Protein AF-A0AAD3E3Q7-F1 (afdb_monomer)

Secondary structure (DSSP, 8-state):
-EE---SPPHHHHHHHHHHHHHHHTTPPTT--SSTTTSSTTBHHHHHHHHHHHHHHHHHHHSTTTTT-EEEEE-TTSSS-HHHHHHHHHHS--SS--TT--EEEE-S-SHHHHHHHH---SSEEEE-GGGGTT--STT--EEEHHHHHHHHHHTTTTTTSGGGSS-HHHHHHHHHHHHHHHHHHHHB-SSSBPPBT----BTTB--HHHHHHHHHT--STT-TTTTTT-SEEE-TTT--EEEEHHHHHHHHHHTTTT---------SS---TTTTT-SSTTPPPPPPP-HHHHHHHHHHHHHHHHHSS-S-TT----SPPPBHHHHHHHHHHHHHTT--EE-GGGG-PPPGGGGS---HHHHHHHH--GGGGGGB-GGGGGGG----------------------------------------------------------S-TTHHHHHHHPPPHHHHHHHHHHHHHHHHHHHHHHHHHHHHHHHHHHHTT-PPTTPPPHHHHHHHHHHHHHHHHHHHHHHHHHHHHHHHHHHHHS------HHHHHHHHHHHHHHSPPPTTTHHHHS----EEEEE-SSHHHHHHHHHHHTS-----------------------------------PPP--------PPP-PPPPGGGSEEEEEPPPPSS---HHHHHHHHHGGGS----TT----EE---PPPPTT-------------HHHHHHHHHTTSS--

Radius of gyration: 33.98 Å; Cα contacts (8 Å, |Δi|>4): 891; chains: 1; bounding box: 105×109×101 Å

Solvent-accessible surface area (backbone atoms only — not comparable to full-atom values): 43925 Å² total; per-residue (Å²): 112,48,59,36,52,14,31,40,34,43,24,46,46,57,52,51,21,58,52,24,50,62,56,32,74,77,50,52,83,88,67,64,91,46,83,53,25,74,36,27,13,11,54,51,36,44,53,47,43,53,52,50,54,50,49,52,54,57,44,36,65,35,83,90,39,26,90,48,69,47,36,41,31,37,28,36,19,75,32,38,26,71,42,48,51,36,28,53,63,60,43,90,60,84,91,67,59,90,84,48,76,41,75,47,79,51,75,58,71,62,57,58,54,42,57,50,38,46,88,64,61,55,32,33,42,37,31,26,74,73,37,88,66,37,85,57,97,79,39,58,61,50,48,54,55,60,50,50,54,52,37,48,75,47,54,40,38,65,56,35,50,91,62,84,40,52,62,71,59,52,51,50,35,54,35,48,34,51,44,51,50,45,38,42,24,66,24,59,76,51,43,67,30,25,41,81,41,40,60,61,53,95,94,44,84,21,52,56,58,48,48,48,56,47,29,54,45,77,50,100,80,20,64,34,43,97,79,44,40,41,43,43,67,40,87,90,77,72,40,45,23,36,30,23,57,22,45,27,39,50,39,55,73,63,56,35,68,74,88,68,95,75,89,87,76,93,78,88,87,86,60,92,87,62,78,76,74,85,63,83,76,72,35,64,64,49,71,50,50,40,65,64,49,51,47,49,52,31,49,50,49,31,21,40,46,51,20,44,76,81,46,17,68,50,63,69,68,44,41,57,34,38,39,50,50,42,28,51,46,21,51,50,32,40,76,72,74,44,39,62,39,39,70,71,73,78,45,87,76,63,88,72,16,82,49,44,59,49,21,43,35,42,26,66,68,32,52,43,58,65,44,34,87,41,36,40,76,89,57,33,78,38,43,62,73,88,72,84,64,92,72,74,95,72,84,86,78,85,81,78,86,82,84,89,79,90,81,87,82,87,84,83,88,85,87,83,82,86,86,85,81,88,85,88,85,89,84,88,87,85,85,86,80,90,77,76,89,79,71,98,69,87,64,68,55,57,60,44,45,73,73,69,60,79,53,68,67,50,50,50,41,50,52,52,34,52,54,30,49,51,48,29,54,54,27,48,50,47,28,54,50,32,48,51,52,40,53,26,50,76,68,75,69,50,66,93,85,66,76,56,69,72,57,34,51,50,52,27,53,52,27,46,52,50,22,54,50,32,46,52,52,29,52,52,42,48,51,51,42,50,50,48,35,56,70,79,31,61,70,72,77,82,65,57,68,61,42,52,53,46,43,52,50,49,64,72,75,43,91,73,53,72,90,50,44,63,32,53,39,79,53,61,32,34,40,41,44,50,42,98,43,71,69,59,44,55,49,52,53,52,63,60,50,52,83,76,77,72,93,70,72,90,75,74,86,77,77,89,78,88,87,88,83,90,86,85,90,90,85,89,87,88,86,84,89,84,90,81,83,89,85,87,79,84,90,73,90,71,85,75,80,76,74,86,69,78,78,55,56,81,62,39,49,45,43,47,48,67,71,72,70,92,81,86,78,54,70,65,62,51,48,52,53,57,66,58,49,76,71,71,76,74,68,89,86,73,89,68,72,47,74,71,73,85,74,80,85,73,93,82,80,84,80,84,72,94,61,89,87,81,76,83,60,77,71,57,59,59,54,62,68,61,66,78,77,74,79,136

Sequence (728 aa):
MIAVDGPAPLAKLITQRERRKKTGRSVSEGETLTGAAITPGTTFMLDLTHSLTYFCCVKMSSRRFRHLVFELSDGTVKGEGEVKVLGRLARHWYPEDPEDTHVILGDDADLVLMALTSYKENLYVANSGLNDGRLDRRTPVFSVNLLHQQWAAGMLAEVVRGGQVPLPSALLHAKLDLTLIAILSKGNDYLPGAKGVALDGSGRSGLWRTYQRAVSSPTSACPLGPRASLTLIDPATGTPMLDAAALAALLKLAGVGGGGGGGGGAGGGGRDAEDVAAGGGLAPKPPADPRVYLYGCVWLLTMYLTGQCPDYRFYYDGLAPTASSLRAACEAAVAAGNPHLSLASFGPTDPRATMPLLPVACALALLPANCRHLAAPCVRHLMDGGNGSSGSSQDDVAGTSSDEGSGNGNGRSIAVVAVATAAATATVTHQHQPQQPHQHQALDGDVYELLYGECTECLHHSSEAARLQRLVASTKQAVSLAAGRLDAVQRGTAPVGEPDEQQLQRELSEAEAKYEAAKSQARLMEQRRRRHITSAHPYRRFPVEKLEQVAEAVLAARPISPGERPATAFGRPLLLRAFDSKPEAASFVRSASAPNLAIALPHQHQQHRNASSMAHLPSHPQRPHQHQQRQSYPHQQQQYQQPQLPPRSSDFALLFVPPPPPFKVDRDSYFAAMVRQEVLYDEYDSGRPLQLRLAPPQQGEAVQYLLSSQLPDAYEMQKMAAATATTT

pLDDT: mean 70.17, std 26.66, range [20.23, 97.88]

Foldseek 3Di:
DFFAAAFAFPLLLVLLQVVQVVQQVPDFFPDADGPNLSAFQFPVQLVVLLVVVVVVLVQCLDPVCQPDWDWYHGHLADHGRLLLVLLVLLFDDPPDDLPDAAEAEEADPVSVLLQQLGPHANYKYFHCVQPVNDDDPPGDIDHNVVVLVVCCVALCVVLCPPNPADSSRLSNQLSLQVSLLCCCACNDSFAHHAALAHPDDDPDHGLNVLLSVLSNDQDCPRQQHSNSGQWDQDPVFRAIWGQLSNLLSSLVSRVQADPDDDDDDPDDDDDPVPVVQPDFQAFDFAADDLLLNNLVSSQVSRSSNNSARPFSHDGDRHDRHGSNNNSVVSVVCVVVVNSIGHNPNSPDHDPVRRGGFWSQLSSLQRHALSCLNRHQPLQSQLSPPDPPPPDDDDDDPPDDDDDDDDDDDDDDDDDDDDDDDDDDDDDDDDDDDDDDDPDPDDQRHVLSCVRHPGDPVRVVLSVVLVVLVVQLVVLVVQLVVLVVQLVCVVVVNHDPPRDDNVVSVVSNVVSVVSNVVSVVVSVVSVVVSNVCSVPVPHDDDNPRVSSNVNLVVSPVPDDDDLSSVSSGHRDFIAIDHEDQDPVVVVVVLVVSQDFDDDDDDDDDPPDDDDDDDDDDDDDDDDDDDDDDDDDDDDDDDDPDPDRDTRDHLQRYAAEYDYNDDPDDDDPVLVVVLSVVVSPDPPPPDPSDHDYDDRDDDDPDDDDDDPDPDDDDDPVVVVVVVVVPPDDD

Structure (mmCIF, N/CA/C/O backbone):
data_AF-A0AAD3E3Q7-F1
#
_entry.id   AF-A0AAD3E3Q7-F1
#
loop_
_atom_site.group_PDB
_atom_site.id
_atom_site.type_symbol
_atom_site.label_atom_id
_atom_site.label_alt_id
_atom_site.label_comp_id
_atom_site.label_asym_id
_atom_site.label_entity_id
_atom_site.label_seq_id
_atom_site.pdbx_PDB_ins_code
_atom_site.Cartn_x
_atom_site.Cartn_y
_atom_site.Cartn_z
_atom_site.occupancy
_atom_site.B_iso_or_equiv
_atom_site.auth_seq_id
_atom_site.auth_comp_id
_atom_site.auth_asym_id
_atom_site.auth_atom_id
_atom_site.pdbx_PDB_model_num
ATOM 1 N N . MET A 1 1 ? -6.336 -4.169 -19.431 1.00 90.44 1 MET A N 1
ATOM 2 C CA . MET A 1 1 ? -6.363 -5.042 -18.240 1.00 90.44 1 MET A CA 1
ATOM 3 C C . MET A 1 1 ? -7.431 -4.532 -17.285 1.00 90.44 1 MET A C 1
ATOM 5 O O . MET A 1 1 ? -7.589 -3.323 -17.184 1.00 90.44 1 MET A O 1
ATOM 9 N N . ILE A 1 2 ? -8.152 -5.433 -16.621 1.00 95.00 2 ILE A N 1
ATOM 10 C CA . ILE A 1 2 ? -9.026 -5.172 -15.474 1.00 95.00 2 ILE A CA 1
ATOM 11 C C . ILE A 1 2 ? -8.414 -5.937 -14.298 1.00 95.00 2 ILE A C 1
ATOM 13 O O . ILE A 1 2 ? -8.210 -7.146 -14.406 1.00 95.00 2 ILE A O 1
ATOM 17 N N . ALA A 1 3 ? -8.085 -5.240 -13.212 1.00 94.75 3 ALA A N 1
ATOM 18 C CA . ALA A 1 3 ? -7.484 -5.826 -12.020 1.00 94.75 3 ALA A CA 1
ATOM 19 C C . ALA A 1 3 ? -8.410 -5.601 -10.823 1.00 94.75 3 ALA A C 1
ATOM 21 O O . ALA A 1 3 ? -8.749 -4.464 -10.509 1.00 94.75 3 ALA A O 1
ATOM 22 N N . VAL A 1 4 ? -8.826 -6.687 -10.185 1.00 94.69 4 VAL A N 1
ATOM 23 C CA . VAL A 1 4 ? -9.634 -6.686 -8.965 1.00 94.69 4 VAL A CA 1
ATOM 24 C C . VAL A 1 4 ? -8.726 -7.065 -7.797 1.00 94.69 4 VAL A C 1
ATOM 26 O O . VAL A 1 4 ? -7.827 -7.892 -7.962 1.00 94.69 4 VAL A O 1
ATOM 29 N N . ASP A 1 5 ? -8.936 -6.484 -6.618 1.00 94.00 5 ASP A N 1
ATOM 30 C CA . ASP A 1 5 ? -8.185 -6.853 -5.415 1.00 94.00 5 ASP A CA 1
ATOM 31 C C . ASP A 1 5 ? -8.369 -8.335 -5.086 1.00 94.00 5 ASP A C 1
ATOM 33 O O . ASP A 1 5 ? -9.494 -8.814 -4.934 1.00 94.00 5 ASP A O 1
ATOM 37 N N . GLY A 1 6 ? -7.252 -9.053 -4.966 1.00 93.44 6 GLY A N 1
ATOM 38 C CA . GLY A 1 6 ? -7.225 -10.408 -4.430 1.00 93.44 6 GLY A CA 1
ATOM 39 C C . GLY A 1 6 ? -6.489 -10.474 -3.093 1.00 93.44 6 GLY A C 1
ATOM 40 O O . GLY A 1 6 ? -6.300 -9.444 -2.442 1.00 93.44 6 GLY A O 1
ATOM 41 N N . PRO A 1 7 ? -6.076 -11.674 -2.650 1.00 93.69 7 PRO A N 1
ATOM 42 C CA . PRO A 1 7 ? -5.363 -11.834 -1.387 1.00 93.69 7 PRO A CA 1
ATOM 43 C C . PRO A 1 7 ? -4.069 -11.011 -1.343 1.00 93.69 7 PRO A C 1
ATOM 45 O O . PRO A 1 7 ? -3.149 -11.228 -2.137 1.00 93.69 7 PRO A O 1
ATOM 48 N N . ALA A 1 8 ? -4.020 -10.048 -0.426 1.00 94.62 8 ALA A N 1
ATOM 49 C CA . ALA A 1 8 ? -2.942 -9.075 -0.284 1.00 94.62 8 ALA A CA 1
ATOM 50 C C . ALA A 1 8 ? -1.865 -9.539 0.725 1.00 94.62 8 ALA A C 1
ATOM 52 O O . ALA A 1 8 ? -2.098 -10.487 1.482 1.00 94.62 8 ALA A O 1
ATOM 53 N N . PRO A 1 9 ? -0.689 -8.882 0.770 1.00 94.81 9 PRO A N 1
ATOM 54 C CA . PRO A 1 9 ? 0.302 -9.096 1.825 1.00 94.81 9 PRO A CA 1
ATOM 55 C C . PRO A 1 9 ? -0.259 -8.803 3.221 1.00 94.81 9 PRO A C 1
ATOM 57 O O . PRO A 1 9 ? -1.164 -7.979 3.381 1.00 94.81 9 PRO A O 1
ATOM 60 N N . LEU A 1 10 ? 0.319 -9.422 4.253 1.00 93.25 10 LEU A N 1
ATOM 61 C CA . LEU A 1 10 ? -0.107 -9.225 5.643 1.00 93.25 10 LEU A CA 1
ATOM 62 C C . LEU A 1 10 ? -0.059 -7.759 6.081 1.00 93.25 10 LEU A C 1
ATOM 64 O O . LEU A 1 10 ? -0.954 -7.311 6.800 1.00 93.25 10 LEU A O 1
ATOM 68 N N . ALA A 1 11 ? 0.936 -7.003 5.611 1.00 92.75 11 ALA A N 1
ATOM 69 C CA . ALA A 1 11 ? 1.028 -5.564 5.835 1.00 92.75 11 ALA A CA 1
ATOM 70 C C . ALA A 1 11 ? -0.272 -4.830 5.458 1.00 92.75 11 ALA A C 1
ATOM 72 O O . ALA A 1 11 ? -0.783 -4.045 6.255 1.00 92.75 11 ALA A O 1
ATOM 73 N N . LYS A 1 12 ? -0.860 -5.148 4.296 1.00 93.06 12 LYS A N 1
ATOM 74 C CA . LYS A 1 12 ? -2.139 -4.575 3.854 1.00 93.06 12 LYS A CA 1
ATOM 75 C C . LYS A 1 12 ? -3.328 -5.191 4.590 1.00 93.06 12 LYS A C 1
ATOM 77 O O . LYS A 1 12 ? -4.271 -4.476 4.937 1.00 93.06 12 LYS A O 1
ATOM 82 N N . LEU A 1 13 ? -3.295 -6.502 4.846 1.00 91.50 13 LEU A N 1
ATOM 83 C CA . LEU A 1 13 ? -4.370 -7.238 5.521 1.00 91.50 13 LEU A CA 1
ATOM 84 C C . LEU A 1 13 ? -4.742 -6.594 6.867 1.00 91.50 13 LEU A C 1
ATOM 86 O O . LEU A 1 13 ? -5.923 -6.452 7.175 1.00 91.50 13 LEU A O 1
ATOM 90 N N . ILE A 1 14 ? -3.753 -6.152 7.649 1.00 85.75 14 ILE A N 1
ATOM 91 C CA . ILE A 1 14 ? -3.975 -5.513 8.957 1.00 85.75 14 ILE A CA 1
ATOM 92 C C . ILE A 1 14 ? -4.765 -4.204 8.811 1.00 85.75 14 ILE A C 1
ATOM 94 O O . ILE A 1 14 ? -5.740 -3.982 9.532 1.00 85.75 14 ILE A O 1
ATOM 98 N N . THR A 1 15 ? -4.400 -3.359 7.847 1.00 87.44 15 THR A N 1
ATOM 99 C CA . THR A 1 15 ? -5.104 -2.097 7.569 1.00 87.44 15 THR A CA 1
ATOM 100 C C . THR A 1 15 ? -6.513 -2.358 7.024 1.00 87.44 15 THR A C 1
ATOM 102 O O . THR A 1 15 ? -7.488 -1.740 7.468 1.00 87.44 15 THR A O 1
ATOM 105 N N . GLN A 1 16 ? -6.662 -3.334 6.120 1.00 90.56 16 GLN A N 1
ATOM 106 C CA . GLN A 1 16 ? -7.973 -3.744 5.608 1.00 90.56 16 GLN A CA 1
ATOM 107 C C . GLN A 1 16 ? -8.878 -4.282 6.717 1.00 90.56 16 GLN A C 1
ATOM 109 O O . GLN A 1 16 ? -10.071 -3.979 6.728 1.00 90.56 16 GLN A O 1
ATOM 114 N N . ARG A 1 17 ? -8.328 -5.024 7.680 1.00 89.75 17 ARG A N 1
ATOM 115 C CA . ARG A 1 17 ? -9.077 -5.576 8.808 1.00 89.75 17 ARG A CA 1
ATOM 116 C C . ARG A 1 17 ? -9.743 -4.487 9.638 1.00 89.75 17 ARG A C 1
ATOM 118 O O . ARG A 1 17 ? -10.936 -4.574 9.923 1.00 89.75 17 ARG A O 1
ATOM 125 N N . GLU A 1 18 ? -9.005 -3.442 10.000 1.00 84.94 18 GLU A N 1
ATOM 126 C CA . GLU A 1 18 ? -9.556 -2.327 10.778 1.00 84.94 18 GLU A CA 1
ATOM 127 C C . GLU A 1 18 ? -10.646 -1.575 10.000 1.00 84.94 18 GLU A C 1
ATOM 129 O O . GLU A 1 18 ? -11.703 -1.246 10.551 1.00 84.94 18 GLU A O 1
ATOM 134 N N . ARG A 1 19 ? -10.461 -1.399 8.683 1.00 86.94 19 ARG A N 1
ATOM 135 C CA . ARG A 1 19 ? -11.500 -0.846 7.802 1.00 86.94 19 ARG A CA 1
ATOM 136 C C . ARG A 1 19 ? -12.759 -1.716 7.806 1.00 86.94 19 ARG A C 1
ATOM 138 O O . ARG A 1 19 ? -13.862 -1.187 7.943 1.00 86.94 19 ARG A O 1
ATOM 145 N N . ARG A 1 20 ? -12.602 -3.038 7.689 1.00 89.25 20 ARG A N 1
ATOM 146 C CA . ARG A 1 20 ? -13.712 -4.002 7.635 1.00 89.25 20 ARG A CA 1
ATOM 147 C C . ARG A 1 20 ? -14.435 -4.143 8.969 1.00 89.25 20 ARG A C 1
ATOM 149 O O . ARG A 1 20 ? -15.657 -4.232 8.958 1.00 89.25 20 ARG A O 1
ATOM 156 N N . LYS A 1 21 ? -13.745 -4.032 10.108 1.00 85.56 21 LYS A N 1
ATOM 157 C CA . LYS A 1 21 ? -14.395 -3.898 11.426 1.00 85.56 21 LYS A CA 1
ATOM 158 C C . LYS A 1 21 ? -15.319 -2.685 11.474 1.00 85.56 21 LYS A C 1
ATOM 160 O O . LYS A 1 21 ? -16.435 -2.789 11.970 1.00 85.56 21 LYS A O 1
ATOM 165 N N . LYS A 1 22 ? -14.881 -1.536 10.950 1.00 83.44 22 LYS A N 1
ATOM 166 C CA . LYS A 1 22 ? -15.696 -0.313 10.939 1.00 83.44 22 LYS A CA 1
ATOM 167 C C . LYS A 1 22 ? -16.903 -0.439 10.009 1.00 83.44 22 LYS A C 1
ATOM 169 O O . LYS A 1 22 ? -18.009 -0.132 10.436 1.00 83.44 22 LYS A O 1
ATOM 174 N N . THR A 1 23 ? -16.701 -0.888 8.769 1.00 83.88 23 THR A N 1
ATOM 175 C CA . THR A 1 23 ? -17.795 -1.032 7.790 1.00 83.88 23 THR A CA 1
ATOM 176 C C . THR A 1 23 ? -18.732 -2.186 8.123 1.00 83.88 23 THR A C 1
ATOM 178 O O . THR A 1 23 ? -19.910 -2.125 7.807 1.00 83.88 23 THR A O 1
ATOM 181 N N . GLY A 1 24 ? -18.217 -3.239 8.756 1.00 82.44 24 GLY A N 1
ATOM 182 C CA . GLY A 1 24 ? -18.985 -4.421 9.121 1.00 82.44 24 GLY A CA 1
ATOM 183 C C . GLY A 1 24 ? -20.006 -4.147 10.218 1.00 82.44 24 GLY A C 1
ATOM 184 O O . GLY A 1 24 ? -21.065 -4.746 10.184 1.00 82.44 24 GLY A O 1
ATOM 185 N N . ARG A 1 25 ? -19.768 -3.192 11.132 1.00 81.00 25 ARG A N 1
ATOM 186 C CA . ARG A 1 25 ? -20.710 -2.856 12.226 1.00 81.00 25 ARG A CA 1
ATOM 187 C C . ARG A 1 25 ? -22.127 -2.507 11.763 1.00 81.00 25 ARG A C 1
ATOM 189 O O . ARG A 1 25 ? -23.058 -2.680 12.537 1.00 81.00 25 ARG A O 1
ATOM 196 N N . SER A 1 26 ? -22.283 -1.976 10.552 1.00 83.38 26 SER A N 1
ATOM 197 C CA . SER A 1 26 ? -23.583 -1.582 9.997 1.00 83.38 26 SER A CA 1
ATOM 198 C C . SER A 1 26 ? -24.212 -2.638 9.090 1.00 83.38 26 SER A C 1
ATOM 200 O O . SER A 1 26 ? -25.296 -2.397 8.574 1.00 83.38 26 SER A O 1
ATOM 202 N N . VAL A 1 27 ? -23.535 -3.764 8.852 1.00 85.19 27 VAL A N 1
ATOM 203 C CA . VAL A 1 27 ? -24.038 -4.824 7.976 1.00 85.19 27 VAL A CA 1
ATOM 204 C C . VAL A 1 27 ? -25.091 -5.631 8.719 1.00 85.19 27 VAL A C 1
ATOM 206 O O . VAL A 1 27 ? -24.819 -6.190 9.787 1.00 85.19 27 VAL A O 1
ATOM 209 N N . SER A 1 28 ? -26.280 -5.689 8.127 1.00 84.81 28 SER A N 1
ATOM 210 C CA . SER A 1 28 ? -27.380 -6.518 8.611 1.00 84.81 28 SER A CA 1
ATOM 211 C C . SER A 1 28 ? -27.249 -7.963 8.120 1.00 84.81 28 SER A C 1
ATOM 213 O O . SER A 1 28 ? -26.642 -8.241 7.081 1.00 84.81 28 SER A O 1
ATOM 215 N N . GLU A 1 29 ? -27.797 -8.908 8.885 1.00 77.31 29 GLU A N 1
ATOM 216 C CA . GLU A 1 29 ? -27.796 -10.315 8.488 1.00 77.31 29 GLU A CA 1
ATOM 217 C C . GLU A 1 29 ? -28.632 -10.500 7.210 1.00 77.31 29 GLU A C 1
ATOM 219 O O . GLU A 1 29 ? -29.755 -10.010 7.111 1.00 77.31 29 GLU A O 1
ATOM 224 N N . GLY A 1 30 ? -28.059 -11.171 6.207 1.00 75.50 30 GLY A N 1
ATOM 225 C CA . GLY A 1 30 ? -28.691 -11.383 4.899 1.00 75.50 30 GLY A CA 1
ATOM 226 C C . GLY A 1 30 ? -28.386 -10.311 3.844 1.00 75.50 30 GLY A C 1
ATOM 227 O O . GLY A 1 30 ? -28.622 -10.546 2.661 1.00 75.50 30 GLY A O 1
ATOM 228 N N . GLU A 1 31 ? -27.797 -9.174 4.217 1.00 83.44 31 GLU A N 1
ATOM 229 C CA . GLU A 1 31 ? -27.371 -8.149 3.259 1.00 83.44 31 GLU A CA 1
ATOM 230 C C . GLU A 1 31 ? -26.121 -8.609 2.493 1.00 83.44 31 GLU A C 1
ATOM 232 O O . GLU A 1 31 ? -25.070 -8.827 3.095 1.00 83.44 31 GLU A O 1
ATOM 237 N N . THR A 1 32 ? -26.219 -8.775 1.171 1.00 78.81 32 THR A N 1
ATOM 238 C CA . THR A 1 32 ? -25.157 -9.387 0.346 1.00 78.81 32 THR A CA 1
ATOM 239 C C . THR A 1 32 ? -24.248 -8.378 -0.357 1.00 78.81 32 THR A C 1
ATOM 241 O O . THR A 1 32 ? -23.055 -8.636 -0.511 1.00 78.81 32 THR A O 1
ATOM 244 N N . LEU A 1 33 ? -24.770 -7.213 -0.755 1.00 86.56 33 LEU A N 1
ATOM 245 C CA . LEU A 1 33 ? -23.999 -6.152 -1.409 1.00 86.56 33 LEU A CA 1
ATOM 246 C C . LEU A 1 33 ? -23.581 -5.090 -0.389 1.00 86.56 33 LEU A C 1
ATOM 248 O O . LEU A 1 33 ? -24.264 -4.091 -0.196 1.00 86.56 33 LEU A O 1
ATOM 252 N N . THR A 1 34 ? -22.431 -5.297 0.249 1.00 87.88 34 THR A N 1
ATOM 253 C CA . THR A 1 34 ? -21.900 -4.374 1.262 1.00 87.88 34 THR A CA 1
ATOM 254 C C . THR A 1 34 ? -20.436 -4.046 1.014 1.00 87.88 34 THR A C 1
ATOM 256 O O . THR A 1 34 ? -19.714 -4.780 0.340 1.00 87.88 34 THR A O 1
ATOM 259 N N . GLY A 1 35 ? -19.939 -2.975 1.638 1.00 87.06 35 GLY A N 1
ATOM 260 C CA . GLY A 1 35 ? -18.505 -2.672 1.618 1.00 87.06 35 GLY A CA 1
ATOM 261 C C . GLY A 1 35 ? -17.634 -3.778 2.237 1.00 87.06 35 GLY A C 1
ATOM 262 O O . GLY A 1 35 ? -16.448 -3.861 1.919 1.00 87.06 35 GLY A O 1
ATOM 263 N N . ALA A 1 36 ? -18.200 -4.633 3.101 1.00 90.06 36 ALA A N 1
ATOM 264 C CA . ALA A 1 36 ? -17.520 -5.807 3.648 1.00 90.06 36 ALA A CA 1
ATOM 265 C C . ALA A 1 36 ? -17.473 -6.976 2.649 1.00 90.06 36 ALA A C 1
ATOM 267 O O . ALA A 1 36 ? -16.478 -7.701 2.619 1.00 90.06 36 ALA A O 1
ATOM 268 N N . ALA A 1 37 ? -18.492 -7.112 1.794 1.00 90.75 37 ALA A N 1
ATOM 269 C CA . ALA A 1 37 ? -18.574 -8.154 0.771 1.00 90.75 37 ALA A CA 1
ATOM 270 C C . ALA A 1 37 ? -17.471 -8.033 -0.294 1.00 90.75 37 ALA A C 1
ATOM 272 O O . ALA A 1 37 ? -17.084 -9.036 -0.889 1.00 90.75 37 ALA A O 1
ATOM 273 N N . ILE A 1 38 ? -16.912 -6.833 -0.490 1.00 92.44 38 ILE A N 1
ATOM 274 C CA . ILE A 1 38 ? -15.757 -6.568 -1.364 1.00 92.44 38 ILE A CA 1
ATOM 275 C C . ILE A 1 38 ? -14.464 -7.023 -0.662 1.00 92.44 38 ILE A C 1
ATOM 277 O O . ILE A 1 38 ? -13.632 -6.214 -0.242 1.00 92.44 38 ILE A O 1
ATOM 281 N N . THR A 1 39 ? -14.336 -8.329 -0.451 1.00 91.88 39 THR A N 1
ATOM 282 C CA . THR A 1 39 ? -13.215 -8.969 0.246 1.00 91.88 39 THR A CA 1
ATOM 283 C C . THR A 1 39 ? -12.927 -10.320 -0.414 1.00 91.88 39 THR A C 1
ATOM 285 O O . THR A 1 39 ? -13.867 -11.088 -0.607 1.00 91.88 39 THR A O 1
ATOM 288 N N . PRO A 1 40 ? -11.671 -10.648 -0.763 1.00 91.12 40 PRO A N 1
ATOM 289 C CA . PRO A 1 40 ? -11.334 -11.957 -1.325 1.00 91.12 40 PRO A CA 1
ATOM 290 C C . PRO A 1 40 ? -11.837 -13.105 -0.438 1.00 91.12 40 PRO A C 1
ATOM 292 O O . PRO A 1 40 ? -11.722 -13.035 0.785 1.00 91.12 40 PRO A O 1
ATOM 295 N N . GLY A 1 41 ? -12.397 -14.147 -1.056 1.00 86.94 41 GLY A N 1
ATOM 296 C CA . GLY A 1 41 ? -12.994 -15.289 -0.350 1.00 86.94 41 GLY A CA 1
ATOM 297 C C . GLY A 1 41 ? -14.472 -15.130 0.032 1.00 86.94 41 GLY A C 1
ATOM 298 O O . GLY A 1 41 ? -15.029 -16.024 0.671 1.00 86.94 41 GLY A O 1
ATOM 299 N N . THR A 1 42 ? -15.126 -14.028 -0.352 1.00 89.19 42 THR A N 1
ATOM 300 C CA . THR A 1 42 ? -16.589 -13.888 -0.254 1.00 89.19 42 THR A CA 1
ATOM 301 C C . THR A 1 42 ? -17.295 -14.438 -1.489 1.00 89.19 42 THR A C 1
ATOM 303 O O . THR A 1 42 ? -16.737 -14.472 -2.589 1.00 89.19 42 THR A O 1
ATOM 306 N N . THR A 1 43 ? -18.565 -14.807 -1.327 1.00 83.56 43 THR A N 1
ATOM 307 C CA . THR A 1 43 ? -19.426 -15.206 -2.454 1.00 83.56 43 THR A CA 1
ATOM 308 C C . THR A 1 43 ? -19.631 -14.059 -3.447 1.00 83.56 43 THR A C 1
ATOM 310 O O . THR A 1 43 ? -19.564 -14.266 -4.652 1.00 83.56 43 THR A O 1
ATOM 313 N N . PHE A 1 44 ? -19.762 -12.822 -2.958 1.00 88.00 44 PHE A N 1
ATOM 314 C CA . PHE A 1 44 ? -19.892 -11.639 -3.812 1.00 88.00 44 PHE A CA 1
ATOM 315 C C . PHE A 1 44 ? -18.699 -11.450 -4.764 1.00 88.00 44 PHE A C 1
ATOM 317 O O . PHE A 1 44 ? -18.886 -11.129 -5.937 1.00 88.00 44 PHE A O 1
ATOM 324 N N . MET A 1 45 ? -17.462 -11.648 -4.291 1.00 87.62 45 MET A N 1
ATOM 325 C CA . MET A 1 45 ? -16.281 -11.515 -5.153 1.00 87.62 45 MET A CA 1
ATOM 326 C C . MET A 1 45 ? -16.230 -12.598 -6.232 1.00 87.62 45 MET A C 1
ATOM 328 O O . MET A 1 45 ? -15.737 -12.338 -7.329 1.00 87.62 45 MET A O 1
ATOM 332 N N . LEU A 1 46 ? -16.770 -13.786 -5.953 1.00 82.12 46 LEU A N 1
ATOM 333 C CA . LEU A 1 46 ? -16.935 -14.832 -6.957 1.00 82.12 46 LEU A CA 1
ATOM 334 C C . LEU A 1 46 ? -17.963 -14.428 -8.025 1.00 82.12 46 LEU A C 1
ATOM 336 O O . LEU A 1 46 ? -17.673 -14.500 -9.221 1.00 82.12 46 LEU A O 1
ATOM 340 N N . ASP A 1 47 ? -19.122 -13.922 -7.607 1.00 81.00 47 ASP A N 1
ATOM 341 C CA . ASP A 1 47 ? -20.150 -13.421 -8.526 1.00 81.00 47 ASP A CA 1
ATOM 342 C C . ASP A 1 47 ? -19.623 -12.269 -9.393 1.00 81.00 47 ASP A C 1
ATOM 344 O O . ASP A 1 47 ? -19.919 -12.185 -10.592 1.00 81.00 47 ASP A O 1
ATOM 348 N N . LEU A 1 48 ? -18.784 -11.403 -8.817 1.00 86.50 48 LEU A N 1
ATOM 349 C CA . LEU A 1 48 ? -18.102 -10.335 -9.539 1.00 86.50 48 LEU A CA 1
ATOM 350 C C . LEU A 1 48 ? -17.141 -10.890 -10.599 1.00 86.50 48 LEU A C 1
ATOM 352 O O . LEU A 1 48 ? -17.154 -10.410 -11.734 1.00 86.50 48 LEU A O 1
ATOM 356 N N . THR A 1 49 ? -16.349 -11.916 -10.275 1.00 83.12 49 THR A N 1
ATOM 357 C CA . THR A 1 49 ? -15.467 -12.603 -11.235 1.00 83.12 49 THR A CA 1
ATOM 358 C C . THR A 1 49 ? -16.253 -13.147 -12.430 1.00 83.12 49 THR A C 1
ATOM 360 O O . THR A 1 49 ? -15.898 -12.880 -13.586 1.00 83.12 49 THR A O 1
ATOM 363 N N . HIS A 1 50 ? -17.360 -13.851 -12.176 1.00 79.38 50 HIS A N 1
ATOM 364 C CA . HIS A 1 50 ? -18.226 -14.374 -13.236 1.00 79.38 50 HIS A CA 1
ATOM 365 C C . HIS A 1 50 ? -18.836 -13.247 -14.078 1.00 79.38 50 HIS A C 1
ATOM 367 O O . HIS A 1 50 ? -18.810 -13.296 -15.311 1.00 79.38 50 HIS A O 1
ATOM 373 N N . SER A 1 51 ? -19.314 -12.188 -13.422 1.00 82.06 51 SER A N 1
ATOM 374 C CA . SER A 1 51 ? -19.925 -11.028 -14.076 1.00 82.06 51 SER A CA 1
ATOM 375 C C . SER A 1 51 ? -18.940 -10.266 -14.967 1.00 82.06 51 SER A C 1
ATOM 377 O O . SER A 1 51 ? -19.287 -9.875 -16.084 1.00 82.06 51 SER A O 1
ATOM 379 N N . LEU A 1 52 ? -17.694 -10.078 -14.521 1.00 86.12 52 LEU A N 1
ATOM 380 C CA . LEU A 1 52 ? -16.645 -9.420 -15.307 1.00 86.12 52 LEU A CA 1
ATOM 381 C C . LEU A 1 52 ? -16.189 -10.283 -16.485 1.00 86.12 52 LEU A C 1
ATOM 383 O O . LEU A 1 52 ? -15.995 -9.766 -17.588 1.00 86.12 52 LEU A O 1
ATOM 387 N N . THR A 1 53 ? -16.080 -11.597 -16.288 1.00 79.81 53 THR A N 1
ATOM 388 C CA . THR A 1 53 ? -15.773 -12.541 -17.372 1.00 79.81 53 THR A CA 1
ATOM 389 C C . THR A 1 53 ? -16.858 -12.493 -18.449 1.00 79.81 53 THR A C 1
ATOM 391 O O . THR A 1 53 ? -16.554 -12.347 -19.638 1.00 79.81 53 THR A O 1
ATOM 394 N N . TYR A 1 54 ? -18.129 -12.518 -18.034 1.00 76.00 54 TYR A N 1
ATOM 395 C CA . TYR A 1 54 ? -19.282 -12.340 -18.916 1.00 76.00 54 TYR A CA 1
ATOM 396 C C . TYR A 1 54 ? -19.214 -11.004 -19.666 1.00 76.00 54 TYR A C 1
ATOM 398 O O . TYR A 1 54 ? -19.336 -10.968 -20.893 1.00 76.00 54 TYR A O 1
ATOM 406 N N . PHE A 1 55 ? -18.964 -9.904 -18.949 1.00 83.75 55 PHE A N 1
ATOM 407 C CA . PHE A 1 55 ? -18.839 -8.571 -19.532 1.00 83.75 55 PHE A CA 1
ATOM 408 C C . PHE A 1 55 ? -17.782 -8.531 -20.641 1.00 83.75 55 PHE A C 1
ATOM 410 O O . PHE A 1 55 ? -18.078 -8.057 -21.741 1.00 83.75 55 PHE A O 1
ATOM 417 N N . CYS A 1 56 ? -16.581 -9.061 -20.391 1.00 81.00 56 CYS A N 1
ATOM 418 C CA . CYS A 1 56 ? -15.513 -9.134 -21.387 1.00 81.00 56 CYS A CA 1
ATOM 419 C C . CYS A 1 56 ? -15.965 -9.912 -22.632 1.00 81.00 56 CYS A C 1
ATOM 421 O O . CYS A 1 56 ? -15.855 -9.396 -23.746 1.00 81.00 56 CYS A O 1
ATOM 423 N N . CYS A 1 57 ? -16.567 -11.093 -22.452 1.00 76.06 57 CYS A N 1
ATOM 424 C CA . CYS A 1 57 ? -17.069 -11.914 -23.559 1.00 76.06 57 CYS A CA 1
ATOM 425 C C . CYS A 1 57 ? -18.120 -11.172 -24.403 1.00 76.06 57 CYS A C 1
ATOM 427 O O . CYS A 1 57 ? -18.029 -11.132 -25.634 1.00 76.06 57 CYS A O 1
ATOM 429 N N . VAL A 1 58 ? -19.085 -10.510 -23.755 1.00 77.00 58 VAL A N 1
ATOM 430 C CA . VAL A 1 58 ? -20.110 -9.714 -24.446 1.00 77.00 58 VAL A CA 1
ATOM 431 C C . VAL A 1 58 ? -19.482 -8.550 -25.205 1.00 77.00 58 VAL A C 1
ATOM 433 O O . VAL A 1 58 ? -19.833 -8.320 -26.365 1.00 77.00 58 VAL A O 1
ATOM 436 N N . LYS A 1 59 ? -18.530 -7.820 -24.609 1.00 80.06 59 LYS A N 1
ATOM 437 C CA . LYS A 1 59 ? -17.850 -6.717 -25.305 1.00 80.06 59 LYS A CA 1
ATOM 438 C C . LYS A 1 59 ? -17.108 -7.217 -26.536 1.00 80.06 59 LYS A C 1
ATOM 440 O O . LYS A 1 59 ? -17.292 -6.643 -27.605 1.00 80.06 59 LYS A O 1
ATOM 445 N N . MET A 1 60 ? -16.366 -8.312 -26.423 1.00 76.50 60 MET A N 1
ATOM 446 C CA . MET A 1 60 ? -15.615 -8.902 -27.535 1.00 76.50 60 MET A CA 1
ATOM 447 C C . MET A 1 60 ? -16.506 -9.425 -28.668 1.00 76.50 60 MET A C 1
ATOM 449 O O . MET A 1 60 ? -16.100 -9.411 -29.831 1.00 76.50 60 MET A O 1
ATOM 453 N N . SER A 1 61 ? -17.737 -9.843 -28.355 1.00 69.25 61 SER A N 1
ATOM 454 C CA . SER A 1 61 ? -18.715 -10.245 -29.373 1.00 69.25 61 SER A CA 1
ATOM 455 C C . SER A 1 61 ? -19.139 -9.076 -30.281 1.00 69.25 61 SER A C 1
ATOM 457 O O . SER A 1 61 ? -19.476 -9.275 -31.453 1.00 69.25 61 SER A O 1
ATOM 459 N N . SER A 1 62 ? -19.056 -7.838 -29.776 1.00 75.94 62 SER A N 1
ATOM 460 C CA . SER A 1 62 ? -19.362 -6.620 -30.523 1.00 75.94 62 SER A CA 1
ATOM 461 C C . SER A 1 62 ? -18.217 -6.222 -31.454 1.00 75.94 62 SER A C 1
ATOM 463 O O . SER A 1 62 ? -17.054 -6.160 -31.055 1.00 75.94 62 SER A O 1
ATOM 465 N N . ARG A 1 63 ? -18.556 -5.820 -32.689 1.00 75.69 63 ARG A N 1
ATOM 466 C CA . ARG A 1 63 ? -17.583 -5.306 -33.674 1.00 75.69 63 ARG A CA 1
ATOM 467 C C . ARG A 1 63 ? -16.739 -4.147 -33.132 1.00 75.69 63 ARG A C 1
ATOM 469 O O . ARG A 1 63 ? -15.583 -4.018 -33.512 1.00 75.69 63 ARG A O 1
ATOM 476 N N . ARG A 1 64 ? -17.292 -3.334 -32.221 1.00 84.62 64 ARG A N 1
ATOM 477 C CA . ARG A 1 64 ? -16.596 -2.176 -31.640 1.00 84.62 64 ARG A CA 1
ATOM 478 C C . ARG A 1 64 ? -15.376 -2.561 -30.803 1.00 84.62 64 ARG A C 1
ATOM 480 O O . ARG A 1 64 ? -14.427 -1.793 -30.781 1.00 84.62 64 ARG A O 1
ATOM 487 N N . PHE A 1 65 ? -15.400 -3.703 -30.117 1.00 80.38 65 PHE A N 1
ATOM 488 C CA . PHE A 1 65 ? -14.345 -4.092 -29.169 1.00 80.38 65 PHE A CA 1
ATOM 489 C C . PHE A 1 65 ? -13.641 -5.397 -29.551 1.00 80.38 65 PHE A C 1
ATOM 491 O O . PHE A 1 65 ? -12.764 -5.846 -28.824 1.00 80.38 65 PHE A O 1
ATOM 498 N N . ARG A 1 66 ? -13.992 -6.000 -30.694 1.00 75.12 66 ARG A N 1
ATOM 499 C CA . ARG A 1 66 ? -13.410 -7.265 -31.169 1.00 75.12 66 ARG A CA 1
ATOM 500 C C . ARG A 1 66 ? -11.886 -7.217 -31.330 1.00 75.12 66 ARG A C 1
ATOM 502 O O . ARG A 1 66 ? -11.227 -8.228 -31.143 1.00 75.12 66 ARG A O 1
ATOM 509 N N . HIS A 1 67 ? -11.339 -6.049 -31.661 1.00 79.44 67 HIS A N 1
ATOM 510 C CA . HIS A 1 67 ? -9.900 -5.841 -31.831 1.00 79.44 67 HIS A CA 1
ATOM 511 C C . HIS A 1 67 ? -9.131 -5.737 -30.501 1.00 79.44 67 HIS A C 1
ATOM 513 O O . HIS A 1 67 ? -7.904 -5.705 -30.516 1.00 79.44 67 HIS A O 1
ATOM 519 N N . LEU A 1 68 ? -9.827 -5.655 -29.359 1.00 85.56 68 LEU A N 1
ATOM 520 C CA . LEU A 1 68 ? -9.198 -5.543 -28.047 1.00 85.56 68 LEU A CA 1
ATOM 521 C C . LEU A 1 68 ? -8.818 -6.910 -27.481 1.00 85.56 68 LEU A C 1
ATOM 523 O O . LEU A 1 68 ? -9.478 -7.923 -27.721 1.00 85.56 68 LEU A O 1
ATOM 527 N N . VAL A 1 69 ? -7.788 -6.895 -26.640 1.00 83.75 69 VAL A N 1
ATOM 528 C CA . VAL A 1 69 ? -7.439 -8.004 -25.756 1.00 83.75 69 VAL A CA 1
ATOM 529 C C . VAL A 1 69 ? -7.828 -7.627 -24.332 1.00 83.75 69 VAL A C 1
ATOM 531 O O . VAL A 1 69 ? -7.395 -6.597 -23.812 1.00 83.75 69 VAL A O 1
ATOM 534 N N . PHE A 1 70 ? -8.648 -8.461 -23.699 1.00 84.56 70 PHE A N 1
ATOM 535 C CA . PHE A 1 70 ? -9.034 -8.293 -22.305 1.00 84.56 70 PHE A CA 1
ATOM 536 C C . PHE A 1 70 ? -8.167 -9.200 -21.435 1.00 84.56 70 PHE A C 1
ATOM 538 O O . PHE A 1 70 ? -8.176 -10.414 -21.585 1.00 84.56 70 PHE A O 1
ATOM 545 N N . GLU A 1 71 ? -7.422 -8.602 -20.512 1.00 87.56 71 GLU A N 1
ATOM 546 C CA . GLU A 1 71 ? -6.751 -9.316 -19.423 1.00 87.56 71 GLU A CA 1
ATOM 547 C C . GLU A 1 71 ? -7.547 -9.054 -18.147 1.00 87.56 71 GLU A C 1
ATOM 549 O O . GLU A 1 71 ? -7.651 -7.894 -17.741 1.00 87.56 71 GLU A O 1
ATOM 554 N N . LEU A 1 72 ? -8.134 -10.092 -17.557 1.00 88.31 72 LEU A N 1
ATOM 555 C CA . LEU A 1 72 ? -8.896 -10.024 -16.312 1.00 88.31 72 LEU A CA 1
ATOM 556 C C . LEU A 1 72 ? -8.097 -10.715 -15.205 1.00 88.31 72 LEU A C 1
ATOM 558 O O . LEU A 1 72 ? -7.947 -11.932 -15.207 1.00 88.31 72 LEU A O 1
ATOM 562 N N . SER A 1 73 ? -7.586 -9.932 -14.260 1.00 91.69 73 SER A N 1
ATOM 563 C CA . SER A 1 73 ? -6.968 -10.426 -13.029 1.00 91.69 73 SER A CA 1
ATOM 564 C C . SER A 1 73 ? -7.966 -10.237 -11.894 1.00 91.69 73 SER A C 1
ATOM 566 O O . SER A 1 73 ? -8.071 -9.149 -11.331 1.00 91.69 73 SER A O 1
ATOM 568 N N . ASP A 1 74 ? -8.773 -11.263 -11.636 1.00 89.50 74 ASP A N 1
ATOM 569 C CA . ASP A 1 74 ? -9.904 -11.191 -10.711 1.00 89.50 74 ASP A CA 1
ATOM 570 C C . ASP A 1 74 ? -9.497 -11.273 -9.220 1.00 89.50 74 ASP A C 1
ATOM 572 O O . ASP A 1 74 ? -8.310 -11.243 -8.870 1.00 89.50 74 ASP A O 1
ATOM 576 N N . GLY A 1 75 ? -10.497 -11.349 -8.331 1.00 88.19 75 GLY A N 1
ATOM 577 C CA . GLY A 1 75 ? -10.307 -11.375 -6.877 1.00 88.19 75 GLY A CA 1
ATOM 578 C C . GLY A 1 75 ? -9.739 -12.679 -6.306 1.00 88.19 75 GLY A C 1
ATOM 579 O O . GLY A 1 75 ? -9.412 -12.733 -5.123 1.00 88.19 75 GLY A O 1
ATOM 580 N N . THR A 1 76 ? -9.595 -13.725 -7.119 1.00 84.81 76 THR A N 1
ATOM 581 C CA . THR A 1 76 ? -8.953 -14.995 -6.737 1.00 84.81 76 THR A CA 1
ATOM 582 C C . THR A 1 76 ? -7.446 -14.980 -7.016 1.00 84.81 76 THR A C 1
ATOM 584 O O . THR A 1 76 ? -6.687 -15.752 -6.428 1.00 84.81 76 THR A O 1
ATOM 587 N N . VAL A 1 77 ? -6.980 -14.087 -7.898 1.00 88.56 77 VAL A N 1
ATOM 588 C CA . VAL A 1 77 ? -5.557 -13.920 -8.219 1.00 88.56 77 VAL A CA 1
ATOM 589 C C . VAL A 1 77 ? -4.855 -13.177 -7.081 1.00 88.56 77 VAL A C 1
ATOM 591 O O . VAL A 1 77 ? -5.354 -12.160 -6.608 1.00 88.56 77 VAL A O 1
ATOM 594 N N . LYS A 1 78 ? -3.670 -13.630 -6.661 1.00 90.81 78 LYS A N 1
ATOM 595 C CA . LYS A 1 78 ? -2.898 -12.987 -5.582 1.00 90.81 78 LYS A CA 1
ATOM 596 C C . LYS A 1 78 ? -2.538 -11.522 -5.869 1.00 90.81 78 LYS A C 1
ATOM 598 O O . LYS A 1 78 ? -2.232 -11.160 -7.005 1.00 90.81 78 LYS A O 1
ATOM 603 N N . GLY A 1 79 ? -2.489 -10.716 -4.812 1.00 92.44 79 GLY A N 1
ATOM 604 C CA . GLY A 1 79 ? -2.072 -9.314 -4.830 1.00 92.44 79 GLY A CA 1
ATOM 605 C C . GLY A 1 79 ? -3.216 -8.307 -4.964 1.00 92.44 79 GLY A C 1
ATOM 606 O O . GLY A 1 79 ? -4.336 -8.629 -5.362 1.00 92.44 79 GLY A O 1
ATOM 607 N N . GLU A 1 80 ? -2.897 -7.062 -4.634 1.00 93.94 80 GLU A N 1
ATOM 608 C CA . GLU A 1 80 ? -3.783 -5.903 -4.784 1.00 93.94 80 GLU A CA 1
ATOM 609 C C . GLU A 1 80 ? -3.909 -5.499 -6.256 1.00 93.94 80 GLU A C 1
ATOM 611 O O . GLU A 1 80 ? -2.994 -5.736 -7.052 1.00 93.94 80 GLU A O 1
ATOM 616 N N . GLY A 1 81 ? -5.038 -4.898 -6.634 1.00 93.12 81 GLY A N 1
ATOM 617 C CA . GLY A 1 81 ? -5.330 -4.485 -8.005 1.00 93.12 81 GLY A CA 1
ATOM 618 C C . GLY A 1 81 ? -4.271 -3.532 -8.560 1.00 93.12 81 GLY A C 1
ATOM 619 O O . GLY A 1 81 ? -3.746 -3.758 -9.651 1.00 93.12 81 GLY A O 1
ATOM 620 N N . GLU A 1 82 ? -3.885 -2.525 -7.777 1.00 92.12 82 GLU A N 1
ATOM 621 C CA . GLU A 1 82 ? -2.814 -1.577 -8.107 1.00 92.12 82 GLU A CA 1
ATOM 622 C C . GLU A 1 82 ? -1.457 -2.260 -8.347 1.00 92.12 82 GLU A C 1
ATOM 624 O O . GLU A 1 82 ? -0.788 -1.996 -9.349 1.00 92.12 82 GLU A O 1
ATOM 629 N N . VAL A 1 83 ? -1.072 -3.211 -7.492 1.00 92.00 83 VAL A N 1
ATOM 630 C CA . VAL A 1 83 ? 0.193 -3.952 -7.625 1.00 92.00 83 VAL A CA 1
ATOM 631 C C . VAL A 1 83 ? 0.148 -4.898 -8.830 1.00 92.00 83 VAL A C 1
ATOM 633 O O . VAL A 1 83 ? 1.125 -4.999 -9.570 1.00 92.00 83 VAL A O 1
ATOM 636 N N . LYS A 1 84 ? -1.000 -5.533 -9.106 1.00 92.06 84 LYS A N 1
ATOM 637 C CA . LYS A 1 84 ? -1.218 -6.346 -10.318 1.00 92.06 84 LYS A CA 1
ATOM 638 C C . LYS A 1 84 ? -1.043 -5.514 -11.593 1.00 92.06 84 LYS A C 1
ATOM 640 O O . LYS A 1 84 ? -0.423 -5.992 -12.547 1.00 92.06 84 LYS A O 1
ATOM 645 N N . VAL A 1 85 ? -1.561 -4.282 -11.614 1.00 92.06 85 VAL A N 1
ATOM 646 C CA . VAL A 1 85 ? -1.381 -3.342 -12.735 1.00 92.06 85 VAL A CA 1
ATOM 647 C C . VAL A 1 85 ? 0.094 -2.991 -12.912 1.00 92.06 85 VAL A C 1
ATOM 649 O O . VAL A 1 85 ? 0.594 -3.059 -14.035 1.00 92.06 85 VAL A O 1
ATOM 652 N N . LEU A 1 86 ? 0.821 -2.706 -11.828 1.00 89.31 86 LEU A N 1
ATOM 653 C CA . LEU A 1 86 ? 2.268 -2.495 -11.912 1.00 89.31 86 LEU A CA 1
ATOM 654 C C . LEU A 1 86 ? 3.008 -3.713 -12.440 1.00 89.31 86 LEU A C 1
ATOM 656 O O . LEU A 1 86 ? 3.838 -3.572 -13.330 1.00 89.31 86 LEU A O 1
ATOM 660 N N . GLY A 1 87 ? 2.674 -4.911 -11.962 1.00 87.81 87 GLY A N 1
ATOM 661 C CA . GLY A 1 87 ? 3.296 -6.142 -12.444 1.00 87.81 87 GLY A CA 1
ATOM 662 C C . GLY A 1 87 ? 3.031 -6.340 -13.929 1.00 87.81 87 GLY A C 1
ATOM 663 O O . GLY A 1 87 ? 3.878 -6.831 -14.669 1.00 87.81 87 GLY A O 1
ATOM 664 N N . ARG A 1 88 ? 1.864 -5.916 -14.421 1.00 87.00 88 ARG A N 1
ATOM 665 C CA . ARG A 1 88 ? 1.580 -5.909 -15.854 1.00 87.00 88 ARG A CA 1
ATOM 666 C C . ARG A 1 88 ? 2.391 -4.869 -16.629 1.00 87.00 88 ARG A C 1
ATOM 668 O O . ARG A 1 88 ? 2.797 -5.186 -17.745 1.00 87.00 88 ARG A O 1
ATOM 675 N N . LEU A 1 89 ? 2.638 -3.686 -16.068 1.00 85.81 89 LEU A N 1
ATOM 676 C CA . LEU A 1 89 ? 3.501 -2.663 -16.672 1.00 85.81 89 LEU A CA 1
ATOM 677 C C . LEU A 1 89 ? 4.983 -3.060 -16.632 1.00 85.81 89 LEU A C 1
ATOM 679 O O . LEU A 1 89 ? 5.701 -2.776 -17.577 1.00 85.81 89 LEU A O 1
ATOM 683 N N . ALA A 1 90 ? 5.446 -3.757 -15.597 1.00 82.50 90 ALA A N 1
ATOM 684 C CA . ALA A 1 90 ? 6.828 -4.225 -15.490 1.00 82.50 90 ALA A CA 1
ATOM 685 C C . ALA A 1 90 ? 7.154 -5.376 -16.463 1.00 82.50 90 ALA A C 1
ATOM 687 O O . ALA A 1 90 ? 8.320 -5.662 -16.726 1.00 82.50 90 ALA A O 1
ATOM 688 N N . ARG A 1 91 ? 6.129 -6.041 -17.013 1.00 76.62 91 ARG A N 1
ATOM 689 C CA . ARG A 1 91 ? 6.272 -7.158 -17.954 1.00 76.62 91 ARG A CA 1
ATOM 690 C C . ARG A 1 91 ? 6.133 -6.685 -19.397 1.00 76.62 91 ARG A C 1
ATOM 692 O O . ARG A 1 91 ? 5.250 -5.891 -19.725 1.00 76.62 91 ARG A O 1
ATOM 699 N N . HIS A 1 92 ? 6.968 -7.242 -20.267 1.00 68.81 92 HIS A N 1
ATOM 700 C CA . HIS A 1 92 ? 6.798 -7.087 -21.704 1.00 68.81 92 HIS A CA 1
ATOM 701 C C . HIS A 1 92 ? 5.524 -7.787 -22.187 1.00 68.81 92 HIS A C 1
ATOM 703 O O . HIS A 1 92 ? 5.131 -8.827 -21.651 1.00 68.81 92 HIS A O 1
ATOM 709 N N . TRP A 1 93 ? 4.875 -7.214 -23.194 1.00 68.75 93 TRP A N 1
ATOM 710 C CA . TRP A 1 93 ? 3.679 -7.780 -23.820 1.00 68.75 93 TRP A CA 1
ATOM 711 C C . TRP A 1 93 ? 3.944 -8.099 -25.283 1.00 68.75 93 TRP A C 1
ATOM 713 O O . TRP A 1 93 ? 4.838 -7.522 -25.876 1.00 68.75 93 TRP A O 1
ATOM 723 N N . TYR A 1 94 ? 3.188 -9.016 -25.884 1.00 59.94 94 TYR A N 1
ATOM 724 C CA . TYR A 1 94 ? 3.308 -9.269 -27.315 1.00 59.94 94 TYR A CA 1
ATOM 725 C C . TYR A 1 94 ? 1.967 -9.121 -28.052 1.00 59.94 94 TYR A C 1
ATOM 727 O O . TYR A 1 94 ? 0.981 -9.759 -27.664 1.00 59.94 94 TYR A O 1
ATOM 735 N N . PRO A 1 95 ? 1.932 -8.363 -29.165 1.00 61.44 95 PRO A N 1
ATOM 736 C CA . PRO A 1 95 ? 2.982 -7.441 -29.621 1.00 61.44 95 PRO A CA 1
ATOM 737 C C . PRO A 1 95 ? 3.073 -6.219 -28.687 1.00 61.44 95 PRO A C 1
ATOM 739 O O . PRO A 1 95 ? 2.036 -5.716 -28.261 1.00 61.44 95 PRO A O 1
ATOM 742 N N . GLU A 1 96 ? 4.287 -5.773 -28.358 1.00 70.56 96 GLU A N 1
ATOM 743 C CA . GLU A 1 96 ? 4.529 -4.477 -27.705 1.00 70.56 96 GLU A CA 1
ATOM 744 C C . GLU A 1 96 ? 5.007 -3.473 -28.738 1.00 70.56 96 GLU A C 1
ATOM 746 O O . GLU A 1 96 ? 5.912 -3.796 -29.515 1.00 70.56 96 GLU A O 1
ATOM 751 N N . ASP A 1 97 ? 4.465 -2.262 -28.689 1.00 80.31 97 ASP A N 1
ATOM 752 C CA . ASP A 1 97 ? 5.052 -1.107 -29.353 1.00 80.31 97 ASP A CA 1
ATOM 753 C C . ASP A 1 97 ? 5.627 -0.166 -28.278 1.00 80.31 97 ASP A C 1
ATOM 755 O O . ASP A 1 97 ? 4.903 0.199 -27.351 1.00 80.31 97 ASP A O 1
ATOM 759 N N . PRO A 1 98 ? 6.911 0.235 -28.345 1.00 80.38 98 PRO A N 1
ATOM 760 C CA . PRO A 1 98 ? 7.460 1.259 -27.454 1.00 80.38 98 PRO A CA 1
ATOM 761 C C . PRO A 1 98 ? 6.674 2.581 -27.463 1.00 80.38 98 PRO A C 1
ATOM 763 O O . PRO A 1 98 ? 6.699 3.307 -26.472 1.00 80.38 98 PRO A O 1
ATOM 766 N N . GLU A 1 99 ? 5.953 2.877 -28.549 1.00 85.88 99 GLU A N 1
ATOM 767 C CA . GLU A 1 99 ? 5.107 4.067 -28.687 1.00 85.88 99 GLU A CA 1
ATOM 768 C C . GLU A 1 99 ? 3.685 3.872 -28.123 1.00 85.88 99 GLU A C 1
ATOM 770 O O . GLU A 1 99 ? 2.858 4.791 -28.183 1.00 85.88 99 GLU A O 1
ATOM 775 N N . ASP A 1 100 ? 3.377 2.700 -27.553 1.00 88.75 100 ASP A N 1
ATOM 776 C CA . ASP A 1 100 ? 2.084 2.441 -26.926 1.00 88.75 100 ASP A CA 1
ATOM 777 C C . ASP A 1 100 ? 1.791 3.471 -25.825 1.00 88.75 100 ASP A C 1
ATOM 779 O O . ASP A 1 100 ? 2.631 3.832 -25.001 1.00 88.75 100 ASP A O 1
ATOM 783 N N . THR A 1 101 ? 0.544 3.941 -25.788 1.00 91.81 101 THR A N 1
ATOM 784 C CA . THR A 1 101 ? 0.062 4.823 -24.722 1.00 91.81 101 THR A CA 1
ATOM 785 C C . THR A 1 101 ? -0.562 4.001 -23.604 1.00 91.81 101 THR A C 1
ATOM 787 O O . THR A 1 101 ? -1.500 3.229 -23.823 1.00 91.81 101 THR A O 1
ATOM 790 N N . HIS A 1 102 ? -0.098 4.221 -22.377 1.00 91.94 102 HIS A N 1
ATOM 791 C CA . HIS A 1 102 ? -0.595 3.529 -21.196 1.00 91.94 102 HIS A CA 1
ATOM 792 C C . HIS A 1 102 ? -1.428 4.472 -20.331 1.00 91.94 102 HIS A C 1
ATOM 794 O O . HIS A 1 102 ? -0.978 5.551 -19.953 1.00 91.94 102 HIS A O 1
ATOM 800 N N . VAL A 1 103 ? -2.639 4.046 -19.970 1.00 92.94 103 VAL A N 1
ATOM 801 C CA . VAL A 1 103 ? -3.523 4.806 -19.079 1.00 92.94 103 VAL A CA 1
ATOM 802 C C . VAL A 1 103 ? -3.938 3.925 -17.909 1.00 92.94 103 VAL A C 1
ATOM 804 O O . VAL A 1 103 ? -4.567 2.883 -18.106 1.00 92.94 103 VAL A O 1
ATOM 807 N N . ILE A 1 104 ? -3.599 4.355 -16.695 1.00 92.88 104 ILE A N 1
ATOM 808 C CA . ILE A 1 104 ? -4.104 3.778 -15.449 1.00 92.88 104 ILE A CA 1
ATOM 809 C C . ILE A 1 104 ? -5.317 4.595 -15.012 1.00 92.88 104 ILE A C 1
ATOM 811 O O . ILE A 1 104 ? -5.247 5.822 -14.924 1.00 92.88 104 ILE A O 1
ATOM 815 N N . LEU A 1 105 ? -6.425 3.908 -14.743 1.00 91.44 105 LEU A N 1
ATOM 816 C CA . LEU A 1 105 ? -7.644 4.504 -14.208 1.00 91.44 105 LEU A CA 1
ATOM 817 C C . LEU A 1 105 ? -7.798 4.078 -12.751 1.00 91.44 105 LEU A C 1
ATOM 819 O O . LEU A 1 105 ? -7.896 2.882 -12.478 1.00 91.44 105 LEU A O 1
ATOM 823 N N . GLY A 1 106 ? -7.843 5.042 -11.837 1.00 87.62 106 GLY A N 1
ATOM 824 C CA . GLY A 1 106 ? -8.132 4.770 -10.436 1.00 87.62 106 GLY A CA 1
ATOM 825 C C . GLY A 1 106 ? -8.064 6.017 -9.566 1.00 87.62 106 GLY A C 1
ATOM 826 O O . GLY A 1 106 ? -7.445 7.018 -9.928 1.00 87.62 106 GLY A O 1
ATOM 827 N N . ASP A 1 107 ? -8.733 5.943 -8.419 1.00 84.38 107 ASP A N 1
ATOM 828 C CA . ASP A 1 107 ? -8.930 7.093 -7.534 1.00 84.38 107 ASP A CA 1
ATOM 829 C C . ASP A 1 107 ? -7.914 7.166 -6.387 1.00 84.38 107 ASP A C 1
ATOM 831 O O . ASP A 1 107 ? -7.884 8.159 -5.658 1.00 84.38 107 ASP A O 1
ATOM 835 N N . ASP A 1 108 ? -7.056 6.153 -6.246 1.00 83.19 108 ASP A N 1
ATOM 836 C CA . ASP A 1 108 ? -6.019 6.131 -5.218 1.00 83.19 108 ASP A CA 1
ATOM 837 C C . ASP A 1 108 ? -4.853 7.070 -5.576 1.00 83.19 108 ASP A C 1
ATOM 839 O O . ASP A 1 108 ? -4.392 7.129 -6.720 1.00 83.19 108 ASP A O 1
ATOM 843 N N . ALA A 1 109 ? -4.367 7.810 -4.581 1.00 76.81 109 ALA A N 1
ATOM 844 C CA . ALA A 1 109 ? -3.200 8.670 -4.717 1.00 76.81 109 ALA A CA 1
ATOM 845 C C . ALA A 1 109 ? -1.908 7.852 -4.875 1.00 76.81 109 ALA A C 1
ATOM 847 O O . ALA A 1 109 ? -0.979 8.309 -5.552 1.00 76.81 109 ALA A O 1
ATOM 848 N N . ASP A 1 110 ? -1.865 6.634 -4.324 1.00 82.31 110 ASP A N 1
ATOM 849 C CA . ASP A 1 110 ? -0.711 5.740 -4.443 1.00 82.31 110 ASP A CA 1
ATOM 850 C C . ASP A 1 110 ? -0.449 5.352 -5.903 1.00 82.31 110 ASP A C 1
ATOM 852 O O . ASP A 1 110 ? 0.711 5.206 -6.288 1.00 82.31 110 ASP A O 1
ATOM 856 N N . LEU A 1 111 ? -1.477 5.333 -6.764 1.00 85.50 111 LEU A N 1
ATOM 857 C CA . LEU A 1 111 ? -1.324 5.075 -8.202 1.00 85.50 111 LEU A CA 1
ATOM 858 C C . LEU A 1 111 ? -0.390 6.068 -8.893 1.00 85.50 111 LEU A C 1
ATOM 860 O O . LEU A 1 111 ? 0.268 5.699 -9.863 1.00 85.50 111 LEU A O 1
ATOM 864 N N . VAL A 1 112 ? -0.296 7.310 -8.409 1.00 85.56 112 VAL A N 1
ATOM 865 C CA . VAL A 1 112 ? 0.659 8.284 -8.953 1.00 85.56 112 VAL A CA 1
ATOM 866 C C . VAL A 1 112 ? 2.085 7.875 -8.591 1.00 85.56 112 VAL A C 1
ATOM 868 O O . VAL A 1 112 ? 2.930 7.798 -9.477 1.00 85.56 112 VAL A O 1
ATOM 871 N N . LEU A 1 113 ? 2.355 7.561 -7.320 1.00 84.50 113 LEU A N 1
ATOM 872 C CA . LEU A 1 113 ? 3.683 7.118 -6.871 1.00 84.50 113 LEU A CA 1
ATOM 873 C C . LEU A 1 113 ? 4.091 5.798 -7.538 1.00 84.50 113 LEU A C 1
ATOM 875 O O . LEU A 1 113 ? 5.217 5.649 -8.001 1.00 84.50 113 LEU A O 1
ATOM 879 N N . MET A 1 114 ? 3.146 4.875 -7.661 1.00 85.12 114 MET A N 1
ATOM 880 C CA . MET A 1 114 ? 3.297 3.588 -8.328 1.00 85.12 114 MET A CA 1
ATOM 881 C C . MET A 1 114 ? 3.543 3.746 -9.837 1.00 85.12 114 MET A C 1
ATOM 883 O O . MET A 1 114 ? 4.420 3.098 -10.401 1.00 85.12 114 MET A O 1
ATOM 887 N N . ALA A 1 115 ? 2.836 4.651 -10.520 1.00 84.56 115 ALA A N 1
ATOM 888 C CA . ALA A 1 115 ? 3.101 4.935 -11.931 1.00 84.56 115 ALA A CA 1
ATOM 889 C C . ALA A 1 115 ? 4.513 5.503 -12.148 1.00 84.56 115 ALA A C 1
ATOM 891 O O . ALA A 1 115 ? 5.147 5.207 -13.161 1.00 84.56 115 ALA A O 1
ATOM 892 N N . LEU A 1 116 ? 5.038 6.279 -11.192 1.00 85.81 116 LEU A N 1
ATOM 893 C CA . LEU A 1 116 ? 6.394 6.821 -11.270 1.00 85.81 116 LEU A CA 1
ATOM 894 C C . LEU A 1 116 ? 7.467 5.736 -11.206 1.00 85.81 116 LEU A C 1
ATOM 896 O O . LEU A 1 116 ? 8.486 5.862 -11.881 1.00 85.81 116 LEU A O 1
ATOM 900 N N . THR A 1 117 ? 7.269 4.653 -10.462 1.00 84.81 117 THR A N 1
ATOM 901 C CA . THR A 1 117 ? 8.268 3.576 -10.396 1.00 84.81 117 THR A CA 1
ATOM 902 C C . THR A 1 117 ? 8.321 2.728 -11.670 1.00 84.81 117 THR A C 1
ATOM 904 O O . THR A 1 117 ? 9.274 1.979 -11.852 1.00 84.81 117 THR A O 1
ATOM 907 N N . SER A 1 118 ? 7.365 2.881 -12.594 1.00 84.44 118 SER A N 1
ATOM 908 C CA . SER A 1 118 ? 7.352 2.173 -13.879 1.00 84.44 118 SER A CA 1
ATOM 909 C C . SER A 1 118 ? 8.483 2.606 -14.825 1.00 84.44 118 SER A C 1
ATOM 911 O O . SER A 1 118 ? 8.900 3.771 -14.864 1.00 84.44 118 SER A O 1
ATOM 913 N N . TYR A 1 119 ? 8.929 1.656 -15.652 1.00 81.62 119 TYR A N 1
ATOM 914 C CA . TYR A 1 119 ? 9.847 1.876 -16.774 1.00 81.62 119 TYR A CA 1
ATOM 915 C C . TYR A 1 119 ? 9.140 2.325 -18.061 1.00 81.62 119 TYR A C 1
ATOM 917 O O . TYR A 1 119 ? 9.815 2.642 -19.036 1.00 81.62 119 TYR A O 1
ATOM 925 N N . LYS A 1 120 ? 7.800 2.328 -18.093 1.00 84.75 120 LYS A N 1
ATOM 926 C CA . LYS A 1 120 ? 7.038 2.690 -19.294 1.00 84.75 120 LYS A CA 1
ATOM 927 C C . LYS A 1 120 ? 7.073 4.188 -19.566 1.00 84.75 120 LYS A C 1
ATOM 929 O O . LYS A 1 120 ? 6.838 5.002 -18.671 1.00 84.75 120 LYS A O 1
ATOM 934 N N . GLU A 1 121 ? 7.313 4.522 -20.826 1.00 82.44 121 GLU A N 1
ATOM 935 C CA . GLU A 1 121 ? 7.077 5.852 -21.380 1.00 82.44 121 GLU A CA 1
ATOM 936 C C . GLU A 1 121 ? 5.594 5.997 -21.757 1.00 82.44 121 GLU A C 1
ATOM 938 O O . GLU A 1 121 ? 4.835 5.033 -21.680 1.00 82.44 121 GLU A O 1
ATOM 943 N N . ASN A 1 122 ? 5.141 7.208 -22.090 1.00 90.56 122 ASN A N 1
ATOM 944 C CA . ASN A 1 122 ? 3.747 7.474 -22.492 1.00 90.56 122 ASN A CA 1
ATOM 945 C C . ASN A 1 122 ? 2.709 6.974 -21.464 1.00 90.56 122 ASN A C 1
ATOM 947 O O . ASN A 1 122 ? 1.624 6.504 -21.816 1.00 90.56 122 ASN A O 1
ATOM 951 N N . LEU A 1 123 ? 3.054 7.081 -20.177 1.00 92.75 123 LEU A N 1
ATOM 952 C CA . LEU A 1 123 ? 2.226 6.642 -19.060 1.00 92.75 123 LEU A CA 1
ATOM 953 C C . LEU A 1 123 ? 1.443 7.809 -18.452 1.00 92.75 123 LEU A C 1
ATOM 955 O O . LEU A 1 123 ? 2.006 8.847 -18.079 1.00 92.75 123 LEU A O 1
ATOM 959 N N . TYR A 1 124 ? 0.137 7.596 -18.316 1.00 93.06 124 TYR A N 1
ATOM 960 C CA . TYR A 1 124 ? -0.814 8.548 -17.766 1.00 93.06 124 TYR A CA 1
ATOM 961 C C . TYR A 1 124 ? -1.624 7.924 -16.631 1.00 93.06 124 TYR A C 1
ATOM 963 O O . TYR A 1 124 ? -2.019 6.759 -16.703 1.00 93.06 124 TYR A O 1
ATOM 971 N N . VAL A 1 125 ? -1.921 8.720 -15.605 1.00 92.44 125 VAL A N 1
ATOM 972 C CA . VAL A 1 125 ? -2.842 8.341 -14.524 1.00 92.44 125 VAL A CA 1
ATOM 973 C C . VAL A 1 125 ? -4.045 9.273 -14.567 1.00 92.44 125 VAL A C 1
ATOM 975 O O . VAL A 1 125 ? -3.882 10.493 -14.500 1.00 92.44 125 VAL A O 1
ATOM 978 N N . ALA A 1 126 ? -5.244 8.707 -14.691 1.00 90.81 126 ALA A N 1
ATOM 979 C CA . ALA A 1 126 ? -6.497 9.449 -14.620 1.00 90.81 126 ALA A CA 1
ATOM 980 C C . ALA A 1 126 ? -7.255 9.071 -13.343 1.00 90.81 126 ALA A C 1
ATOM 982 O O . ALA A 1 126 ? -7.524 7.895 -13.094 1.00 90.81 126 ALA A O 1
ATOM 983 N N . ASN A 1 127 ? -7.613 10.092 -12.568 1.00 86.56 127 ASN A N 1
ATOM 984 C CA . ASN A 1 127 ? -8.286 9.970 -11.281 1.00 86.56 127 ASN A CA 1
ATOM 985 C C . ASN A 1 127 ? -9.582 10.787 -11.329 1.00 86.56 127 ASN A C 1
ATOM 987 O O . ASN A 1 127 ? -9.563 11.968 -11.690 1.00 86.56 127 ASN A O 1
ATOM 991 N N . SER A 1 128 ? -10.712 10.158 -11.002 1.00 82.06 128 SER A N 1
ATOM 992 C CA . SER A 1 128 ? -12.026 10.801 -11.084 1.00 82.06 128 SER A CA 1
ATOM 993 C C . SER A 1 128 ? -12.190 11.910 -10.041 1.00 82.06 128 SER A C 1
ATOM 995 O O . SER A 1 128 ? -12.843 12.920 -10.304 1.00 82.06 128 SER A O 1
ATOM 997 N N . GLY A 1 129 ? -11.522 11.781 -8.892 1.00 79.19 129 GLY A N 1
ATOM 998 C CA . GLY A 1 129 ? -11.494 12.770 -7.817 1.00 79.19 129 GLY A CA 1
ATOM 999 C C . GLY A 1 129 ? -10.875 14.112 -8.219 1.00 79.19 129 GLY A C 1
ATOM 1000 O O . GLY A 1 129 ? -11.156 15.120 -7.580 1.00 79.19 129 GLY A O 1
ATOM 1001 N N . LEU A 1 130 ? -10.097 14.165 -9.307 1.00 77.38 130 LEU A N 1
ATOM 1002 C CA . LEU A 1 130 ? -9.566 15.420 -9.856 1.00 77.38 130 LEU A CA 1
ATOM 1003 C C . LEU A 1 130 ? -10.574 16.181 -10.737 1.00 77.38 130 LEU A C 1
ATOM 1005 O O . LEU A 1 130 ? -10.262 17.265 -11.227 1.00 77.38 130 LEU A O 1
ATOM 1009 N N . ASN A 1 131 ? -11.754 15.610 -10.975 1.00 83.00 131 ASN A N 1
ATOM 1010 C CA . ASN A 1 131 ? -12.800 16.177 -11.825 1.00 83.00 131 ASN A CA 1
ATOM 1011 C C . ASN A 1 131 ? -14.189 15.916 -11.223 1.00 83.00 131 ASN A C 1
ATOM 1013 O O . ASN A 1 131 ? -15.061 15.345 -11.876 1.00 83.00 131 ASN A O 1
ATOM 1017 N N . ASP A 1 132 ? -14.373 16.274 -9.948 1.00 81.94 132 ASP A N 1
ATOM 1018 C CA . ASP A 1 132 ? -15.641 16.151 -9.210 1.00 81.94 132 ASP A CA 1
ATOM 1019 C C . ASP A 1 132 ? -16.267 14.741 -9.270 1.00 81.94 132 ASP A C 1
ATOM 1021 O O . ASP A 1 132 ? -17.485 14.574 -9.365 1.00 81.94 132 ASP A O 1
ATOM 1025 N N . GLY A 1 133 ? -15.426 13.702 -9.265 1.00 80.56 133 GLY A N 1
ATOM 1026 C CA . GLY A 1 133 ? -15.848 12.300 -9.355 1.00 80.56 133 GLY A CA 1
ATOM 1027 C C . GLY A 1 133 ? -16.237 11.845 -10.766 1.00 80.56 133 GLY A C 1
ATOM 1028 O O . GLY A 1 133 ? -16.816 10.771 -10.930 1.00 80.56 133 GLY A O 1
ATOM 1029 N N . ARG A 1 134 ? -15.952 12.639 -11.807 1.00 80.56 134 ARG A N 1
ATOM 1030 C CA . ARG A 1 134 ? -16.309 12.335 -13.200 1.00 80.56 134 ARG A CA 1
ATOM 1031 C C . ARG A 1 134 ? -15.084 11.956 -14.022 1.00 80.56 134 ARG A C 1
ATOM 1033 O O . ARG A 1 134 ? -14.106 12.696 -14.105 1.00 80.56 134 ARG A O 1
ATOM 1040 N N . LEU A 1 135 ? -15.188 10.838 -14.733 1.00 84.00 135 LEU A N 1
ATOM 1041 C CA . LEU A 1 135 ? -14.247 10.453 -15.786 1.00 84.00 135 LEU A CA 1
ATOM 1042 C C . LEU A 1 135 ? -14.829 10.844 -17.149 1.00 84.00 135 LEU A C 1
ATOM 1044 O O . LEU A 1 135 ? -15.673 10.139 -17.701 1.00 84.00 135 LEU A O 1
ATOM 1048 N N . ASP A 1 136 ? -14.399 11.986 -17.683 1.00 86.56 136 ASP A N 1
ATOM 1049 C CA . ASP A 1 136 ? -14.777 12.466 -19.012 1.00 86.56 136 ASP A CA 1
ATOM 1050 C C . ASP A 1 136 ? -13.596 13.141 -19.733 1.00 86.56 136 ASP A C 1
ATOM 1052 O O . ASP A 1 136 ? -12.448 13.070 -19.304 1.00 86.56 136 ASP A O 1
ATOM 1056 N N . ARG A 1 137 ? -13.857 13.770 -20.885 1.00 86.31 137 ARG A N 1
ATOM 1057 C CA . ARG A 1 137 ? -12.809 14.383 -21.722 1.00 86.31 137 ARG A CA 1
ATOM 1058 C C . ARG A 1 137 ? -12.085 15.560 -21.059 1.00 86.31 137 ARG A C 1
ATOM 1060 O O . ARG A 1 137 ? -11.077 16.001 -21.601 1.00 86.31 137 ARG A O 1
ATOM 1067 N N . ARG A 1 138 ? -12.612 16.108 -19.962 1.00 86.06 138 ARG A N 1
ATOM 1068 C CA . ARG A 1 138 ? -12.010 17.214 -19.208 1.00 86.06 138 ARG A CA 1
ATOM 1069 C C . ARG A 1 138 ? -11.216 16.734 -18.001 1.00 86.06 138 ARG A C 1
ATOM 1071 O O . ARG A 1 138 ? -10.543 17.559 -17.391 1.00 86.06 138 ARG A O 1
ATOM 1078 N N . THR A 1 139 ? -11.277 15.443 -17.663 1.00 86.88 139 THR A N 1
ATOM 1079 C CA . THR A 1 139 ? -10.543 14.905 -16.520 1.00 86.88 139 THR A CA 1
ATOM 1080 C C . THR A 1 139 ? -9.047 15.173 -16.698 1.00 86.88 139 THR A C 1
ATOM 1082 O O . THR A 1 139 ? -8.466 14.725 -17.692 1.00 86.88 139 THR A O 1
ATOM 1085 N N . PRO A 1 140 ? -8.406 15.894 -15.762 1.00 87.56 140 PRO A N 1
ATOM 1086 C CA . PRO A 1 140 ? -6.974 16.102 -15.824 1.00 87.56 140 PRO A CA 1
ATOM 1087 C C . PRO A 1 140 ? -6.264 14.765 -15.605 1.00 87.56 140 PRO A C 1
ATOM 1089 O O . PRO A 1 140 ? -6.662 13.950 -14.772 1.00 87.56 140 PRO A O 1
ATOM 1092 N N . VAL A 1 141 ? -5.197 14.551 -16.366 1.00 89.88 141 VAL A N 1
ATOM 1093 C CA . VAL A 1 141 ? -4.368 13.350 -16.271 1.00 89.88 141 VAL A CA 1
ATOM 1094 C C . VAL A 1 141 ? -2.974 13.729 -15.808 1.00 89.88 141 VAL A C 1
ATOM 1096 O O . VAL A 1 141 ? -2.396 14.719 -16.262 1.00 89.88 141 VAL A O 1
ATOM 1099 N N . PHE A 1 142 ? -2.415 12.928 -14.912 1.00 90.69 142 PHE A N 1
ATOM 1100 C CA . PHE A 1 142 ? -1.008 13.027 -14.567 1.00 90.69 142 PHE A CA 1
ATOM 1101 C C . PHE A 1 142 ? -0.180 12.392 -15.684 1.00 90.69 142 PHE A C 1
ATOM 1103 O O . PHE A 1 142 ? -0.440 11.250 -16.053 1.00 90.69 142 PHE A O 1
ATOM 1110 N N . SER A 1 143 ? 0.804 13.116 -16.226 1.00 92.69 143 SER A N 1
ATOM 1111 C CA . SER A 1 143 ? 1.674 12.623 -17.301 1.00 92.69 143 SER A CA 1
ATOM 1112 C C . SER A 1 143 ? 3.094 12.411 -16.795 1.00 92.69 143 SER A C 1
ATOM 1114 O O . SER A 1 143 ? 3.788 13.369 -16.438 1.00 92.69 143 SER A O 1
ATOM 1116 N N . VAL A 1 144 ? 3.548 11.157 -16.829 1.00 91.81 144 VAL A N 1
ATOM 1117 C CA . VAL A 1 144 ? 4.918 10.795 -16.443 1.00 91.81 144 VAL A CA 1
ATOM 1118 C C . VAL A 1 144 ? 5.939 11.457 -17.377 1.00 91.81 144 VAL A C 1
ATOM 1120 O O . VAL A 1 144 ? 6.949 11.982 -16.913 1.00 91.81 144 VAL A O 1
ATOM 1123 N N . ASN A 1 145 ? 5.646 11.536 -18.678 1.00 91.06 145 ASN A N 1
ATOM 1124 C CA . ASN A 1 145 ? 6.529 12.176 -19.657 1.00 91.06 145 ASN A CA 1
ATOM 1125 C C . ASN A 1 145 ? 6.736 13.672 -19.381 1.00 91.06 145 ASN A C 1
ATOM 1127 O O . ASN A 1 145 ? 7.864 14.156 -19.454 1.00 91.06 145 ASN A O 1
ATOM 1131 N N . LEU A 1 146 ? 5.671 14.409 -19.041 1.00 93.44 146 LEU A N 1
ATOM 1132 C CA . LEU A 1 146 ? 5.800 15.832 -18.704 1.00 93.44 146 LEU A CA 1
ATOM 1133 C C . LEU A 1 146 ? 6.640 16.030 -17.438 1.00 93.44 146 LEU A C 1
ATOM 1135 O O . LEU A 1 146 ? 7.473 16.936 -17.395 1.00 93.44 146 LEU A O 1
ATOM 1139 N N . LEU A 1 147 ? 6.480 15.160 -16.435 1.00 92.12 147 LEU A N 1
ATOM 1140 C CA . LEU A 1 147 ? 7.329 15.187 -15.245 1.00 92.12 147 LEU A CA 1
ATOM 1141 C C . LEU A 1 147 ? 8.798 14.928 -15.607 1.00 92.12 147 LEU A C 1
ATOM 1143 O O . LEU A 1 147 ? 9.673 15.679 -15.177 1.00 92.12 147 LEU A O 1
ATOM 1147 N N . HIS A 1 148 ? 9.070 13.904 -16.422 1.00 92.56 148 HIS A N 1
ATOM 1148 C CA . HIS A 1 148 ? 10.423 13.594 -16.882 1.00 92.56 148 HIS A CA 1
ATOM 1149 C C . HIS A 1 148 ? 11.067 14.796 -17.582 1.00 92.56 148 HIS A C 1
ATOM 1151 O O . HIS A 1 148 ? 12.204 15.142 -17.266 1.00 92.56 148 HIS A O 1
ATOM 1157 N N . GLN A 1 149 ? 10.339 15.469 -18.480 1.00 93.81 149 GLN A N 1
ATOM 1158 C CA . GLN A 1 149 ? 10.824 16.665 -19.177 1.00 93.81 149 GLN A CA 1
ATOM 1159 C C . GLN A 1 149 ? 11.167 17.797 -18.198 1.00 93.81 149 GLN A C 1
ATOM 1161 O O . GLN A 1 149 ? 12.241 18.392 -18.294 1.00 93.81 149 GLN A O 1
ATOM 1166 N N . GLN A 1 150 ? 10.295 18.065 -17.220 1.00 94.75 150 GLN A N 1
ATOM 1167 C CA . GLN A 1 150 ? 10.534 19.095 -16.204 1.00 94.75 150 GLN A CA 1
ATOM 1168 C C . GLN A 1 150 ? 11.738 18.770 -15.312 1.00 94.75 150 GLN A C 1
ATOM 1170 O O . GLN A 1 150 ? 12.541 19.651 -15.005 1.00 94.75 150 GLN A O 1
ATOM 1175 N N . TRP A 1 151 ? 11.892 17.512 -14.897 1.00 94.38 151 TRP A N 1
ATOM 1176 C CA . TRP A 1 151 ? 13.007 17.094 -14.046 1.00 94.38 151 TRP A CA 1
ATOM 1177 C C . TRP A 1 151 ? 14.334 17.079 -14.797 1.00 94.38 151 TRP A C 1
ATOM 1179 O O . TRP A 1 151 ? 15.335 17.530 -14.242 1.00 94.38 151 TRP A O 1
ATOM 1189 N N . ALA A 1 152 ? 14.336 16.635 -16.055 1.00 93.69 152 ALA A N 1
ATOM 1190 C CA . ALA A 1 152 ? 15.508 16.652 -16.924 1.00 93.69 152 ALA A CA 1
ATOM 1191 C C . ALA A 1 152 ? 16.023 18.079 -17.167 1.00 93.69 152 ALA A C 1
ATOM 1193 O O . ALA A 1 152 ? 17.226 18.316 -17.102 1.00 93.69 152 ALA A O 1
ATOM 1194 N N . ALA A 1 153 ? 15.114 19.030 -17.412 1.00 93.31 153 ALA A N 1
ATOM 1195 C CA . ALA A 1 153 ? 15.460 20.433 -17.644 1.00 93.31 153 ALA A CA 1
ATOM 1196 C C . ALA A 1 153 ? 15.799 21.211 -16.357 1.00 93.31 153 ALA A C 1
ATOM 1198 O O . ALA A 1 153 ? 16.410 22.274 -16.430 1.00 93.31 153 ALA A O 1
ATOM 1199 N N . GLY A 1 154 ? 15.382 20.706 -15.193 1.00 92.44 154 GLY A N 1
ATOM 1200 C CA . GLY A 1 154 ? 15.557 21.353 -13.895 1.00 92.44 154 GLY A CA 1
ATOM 1201 C C . GLY A 1 154 ? 16.487 20.572 -12.971 1.00 92.44 154 GLY A C 1
ATOM 1202 O O . GLY A 1 154 ? 17.704 20.600 -13.126 1.00 92.44 154 GLY A O 1
ATOM 1203 N N . MET A 1 155 ? 15.897 19.887 -11.986 1.00 90.56 155 MET A N 1
ATOM 1204 C CA . MET A 1 155 ? 16.596 19.234 -10.867 1.00 90.56 155 MET A CA 1
ATOM 1205 C C . MET A 1 155 ? 17.745 18.305 -11.291 1.00 90.56 155 MET A C 1
ATOM 1207 O O . MET A 1 155 ? 18.748 18.223 -10.589 1.00 90.56 155 MET A O 1
ATOM 1211 N N . LEU A 1 156 ? 17.606 17.599 -12.416 1.00 92.06 156 LEU A N 1
ATOM 1212 C CA . LEU A 1 156 ? 18.580 16.603 -12.872 1.00 92.06 156 LEU A CA 1
ATOM 1213 C C . LEU A 1 156 ? 19.583 17.147 -13.894 1.00 92.06 156 LEU A C 1
ATOM 1215 O O . LEU A 1 156 ? 20.515 16.424 -14.242 1.00 92.06 156 LEU A O 1
ATOM 1219 N N . ALA A 1 157 ? 19.432 18.392 -14.359 1.00 90.94 157 ALA A N 1
ATOM 1220 C CA . ALA A 1 157 ? 20.244 18.953 -15.441 1.00 90.94 157 ALA A CA 1
ATOM 1221 C C . ALA A 1 157 ? 21.752 18.920 -15.132 1.00 90.94 157 ALA A C 1
ATOM 1223 O O . ALA A 1 157 ? 22.565 18.643 -16.012 1.00 90.94 157 ALA A O 1
ATOM 1224 N N . GLU A 1 158 ? 22.121 19.171 -13.874 1.00 86.81 158 GLU A N 1
ATOM 1225 C CA . GLU A 1 158 ? 23.505 19.107 -13.391 1.00 86.81 158 GLU A CA 1
ATOM 1226 C C . GLU A 1 158 ? 24.016 17.665 -13.266 1.00 86.81 158 GLU A C 1
ATOM 1228 O O . GLU A 1 158 ? 25.148 17.381 -13.642 1.00 86.81 158 GLU A O 1
ATOM 1233 N N . VAL A 1 159 ? 23.175 16.739 -12.795 1.00 87.50 159 VAL A N 1
ATOM 1234 C CA . VAL A 1 159 ? 23.538 15.325 -12.578 1.00 87.50 159 VAL A CA 1
ATOM 1235 C C . VAL A 1 159 ? 23.844 14.614 -13.896 1.00 87.50 159 VAL A C 1
ATOM 1237 O O . VAL A 1 159 ? 24.761 13.801 -13.976 1.00 87.50 159 VAL A O 1
ATOM 1240 N N . VAL A 1 160 ? 23.079 14.923 -14.945 1.00 89.75 160 VAL A N 1
ATOM 1241 C CA . VAL A 1 160 ? 23.261 14.316 -16.273 1.00 89.75 160 VAL A CA 1
ATOM 1242 C C . VAL A 1 160 ? 24.298 15.054 -17.125 1.00 89.75 160 VAL A C 1
ATOM 1244 O O . VAL A 1 160 ? 24.688 14.567 -18.192 1.00 89.75 160 VAL A O 1
ATOM 1247 N N . ARG A 1 161 ? 24.767 16.230 -16.681 1.00 86.62 161 ARG A N 1
ATOM 1248 C CA . ARG A 1 161 ? 25.761 17.027 -17.406 1.00 86.62 161 ARG A CA 1
ATOM 1249 C C . ARG A 1 161 ? 27.054 16.231 -17.568 1.00 86.62 161 ARG A C 1
ATOM 1251 O O . ARG A 1 161 ? 27.564 15.630 -16.632 1.00 86.62 161 ARG A O 1
ATOM 1258 N N . GLY A 1 162 ? 27.602 16.228 -18.781 1.00 78.62 162 GLY A N 1
ATOM 1259 C CA . GLY A 1 162 ? 28.822 15.475 -19.091 1.00 78.62 162 GLY A CA 1
ATOM 1260 C C . GLY A 1 162 ? 28.614 13.963 -19.258 1.00 78.62 162 GLY A C 1
ATOM 1261 O O . GLY A 1 162 ? 29.580 13.260 -19.532 1.00 78.62 162 GLY A O 1
ATOM 1262 N N . GLY A 1 163 ? 27.377 13.459 -19.141 1.00 77.44 163 GLY A N 1
ATOM 1263 C CA . GLY A 1 163 ? 27.003 12.099 -19.546 1.00 77.44 163 GLY A CA 1
ATOM 1264 C C . GLY A 1 163 ? 27.462 10.968 -18.620 1.00 77.44 163 GLY A C 1
ATOM 1265 O O . GLY A 1 163 ? 27.346 9.807 -19.000 1.00 77.44 163 GLY A O 1
ATOM 1266 N N . GLN A 1 164 ? 27.965 11.271 -17.419 1.00 80.94 164 GLN A N 1
ATOM 1267 C CA . GLN A 1 164 ? 28.400 10.247 -16.457 1.00 80.94 164 GLN A CA 1
ATOM 1268 C C . GLN A 1 164 ? 27.232 9.410 -15.917 1.00 80.94 164 GLN A C 1
ATOM 1270 O O . GLN A 1 164 ? 27.380 8.207 -15.701 1.00 80.94 164 GLN A O 1
ATOM 1275 N N . VAL A 1 165 ? 26.066 10.034 -15.726 1.00 87.06 165 VAL A N 1
ATOM 1276 C CA . VAL A 1 165 ? 24.819 9.358 -15.357 1.00 87.06 165 VAL A CA 1
ATOM 1277 C C . VAL A 1 165 ? 23.822 9.509 -16.511 1.00 87.06 165 VAL A C 1
ATOM 1279 O O . VAL A 1 165 ? 23.423 10.634 -16.819 1.00 87.06 165 VAL A O 1
ATOM 1282 N N . PRO A 1 166 ? 23.390 8.411 -17.162 1.00 91.31 166 PRO A N 1
ATOM 1283 C CA . PRO A 1 166 ? 22.376 8.476 -18.211 1.00 91.31 166 PRO A CA 1
ATOM 1284 C C . PRO A 1 166 ? 21.048 9.036 -17.686 1.00 91.31 166 PRO A C 1
ATOM 1286 O O . PRO A 1 166 ? 20.601 8.651 -16.604 1.00 91.31 166 PRO A O 1
ATOM 1289 N N . LEU A 1 167 ? 20.374 9.878 -18.477 1.00 91.81 167 LEU A N 1
ATOM 1290 C CA . LEU A 1 167 ? 19.097 10.492 -18.088 1.00 91.81 167 LEU A CA 1
ATOM 1291 C C . LEU A 1 167 ? 18.024 9.470 -17.651 1.00 91.81 167 LEU A C 1
ATOM 1293 O O . LEU A 1 167 ? 17.427 9.694 -16.599 1.00 91.81 167 LEU A O 1
ATOM 1297 N N . PRO A 1 168 ? 17.804 8.333 -18.347 1.00 90.25 168 PRO A N 1
ATOM 1298 C CA . PRO A 1 168 ? 16.838 7.328 -17.890 1.00 90.25 168 PRO A CA 1
ATOM 1299 C C . PRO A 1 168 ? 17.163 6.773 -16.496 1.00 90.25 168 PRO A C 1
ATOM 1301 O O . PRO A 1 168 ? 16.268 6.576 -15.677 1.00 90.25 168 PRO A O 1
ATOM 1304 N N . SER A 1 169 ? 18.453 6.586 -16.198 1.00 89.88 169 SER A N 1
ATOM 1305 C CA . SER A 1 169 ? 18.918 6.143 -14.882 1.00 89.88 169 SER A CA 1
ATOM 1306 C C . SER A 1 169 ? 18.688 7.222 -13.824 1.00 89.88 169 SER A C 1
ATOM 1308 O O . SER A 1 169 ? 18.185 6.919 -12.747 1.00 89.88 169 SER A O 1
ATOM 1310 N N . ALA A 1 170 ? 19.019 8.484 -14.113 1.00 91.75 170 ALA A N 1
ATOM 1311 C CA . ALA A 1 170 ? 18.779 9.593 -13.187 1.00 91.75 170 ALA A CA 1
ATOM 1312 C C . ALA A 1 170 ? 17.280 9.769 -12.879 1.00 91.75 170 ALA A C 1
ATOM 1314 O O . ALA A 1 170 ? 16.903 9.955 -11.725 1.00 91.75 170 ALA A O 1
ATOM 1315 N N . LEU A 1 171 ? 16.419 9.647 -13.896 1.00 92.81 171 LEU A N 1
ATOM 1316 C CA . LEU A 1 171 ? 14.965 9.711 -13.741 1.00 92.81 171 LEU A CA 1
ATOM 1317 C C . LEU A 1 171 ? 14.429 8.559 -12.889 1.00 92.81 171 LEU A C 1
ATOM 1319 O O . LEU A 1 171 ? 13.628 8.803 -11.992 1.00 92.81 171 LEU A O 1
ATOM 1323 N N . LEU A 1 172 ? 14.864 7.319 -13.133 1.00 91.25 172 LEU A N 1
ATOM 1324 C CA . LEU A 1 172 ? 14.434 6.170 -12.333 1.00 91.25 172 LEU A CA 1
ATOM 1325 C C . LEU A 1 172 ? 14.768 6.359 -10.849 1.00 91.25 172 LEU A C 1
ATOM 1327 O O . LEU A 1 172 ? 13.884 6.236 -10.003 1.00 91.25 172 LEU A O 1
ATOM 1331 N N . HIS A 1 173 ? 16.017 6.709 -10.546 1.00 92.62 173 HIS A N 1
ATOM 1332 C CA . HIS A 1 173 ? 16.461 6.938 -9.174 1.00 92.62 173 HIS A CA 1
ATOM 1333 C C . HIS A 1 173 ? 15.711 8.105 -8.517 1.00 92.62 173 HIS A C 1
ATOM 1335 O O . HIS A 1 173 ? 15.224 7.961 -7.403 1.00 92.62 173 HIS A O 1
ATOM 1341 N N . ALA A 1 174 ? 15.497 9.222 -9.222 1.00 94.06 174 ALA A N 1
ATOM 1342 C CA . ALA A 1 174 ? 14.719 10.343 -8.689 1.00 94.06 174 ALA A CA 1
ATOM 1343 C C . ALA A 1 174 ? 13.263 9.965 -8.356 1.00 94.06 174 ALA A C 1
ATOM 1345 O O . ALA A 1 174 ? 12.696 10.453 -7.376 1.00 94.06 174 ALA A O 1
ATOM 1346 N N . LYS A 1 175 ? 12.648 9.081 -9.152 1.00 93.81 175 LYS A N 1
ATOM 1347 C CA . LYS A 1 175 ? 11.285 8.575 -8.915 1.00 93.81 175 LYS A CA 1
ATOM 1348 C C . LYS A 1 175 ? 11.228 7.642 -7.703 1.00 93.81 175 LYS A C 1
ATOM 1350 O O . LYS A 1 175 ? 10.315 7.763 -6.883 1.00 93.81 175 LYS A O 1
ATOM 1355 N N . LEU A 1 176 ? 12.213 6.755 -7.553 1.00 94.69 176 LEU A N 1
ATOM 1356 C CA . LEU A 1 176 ? 12.349 5.892 -6.375 1.00 94.69 176 LEU A CA 1
ATOM 1357 C C . LEU A 1 176 ? 12.635 6.710 -5.106 1.00 94.69 176 LEU A C 1
ATOM 1359 O O . LEU A 1 176 ? 12.016 6.471 -4.071 1.00 94.69 176 LEU A O 1
ATOM 1363 N N . ASP A 1 177 ? 13.486 7.729 -5.202 1.00 96.06 177 ASP A N 1
ATOM 1364 C CA . ASP A 1 177 ? 13.809 8.635 -4.098 1.00 96.06 177 ASP A CA 1
ATOM 1365 C C . ASP A 1 177 ? 12.583 9.444 -3.651 1.00 96.06 177 ASP A C 1
ATOM 1367 O O . ASP A 1 177 ? 12.324 9.552 -2.452 1.00 96.06 177 ASP A O 1
ATOM 1371 N N . LEU A 1 178 ? 11.781 9.967 -4.591 1.00 95.00 178 LEU A N 1
ATOM 1372 C CA . LEU A 1 178 ? 10.510 10.626 -4.267 1.00 95.00 178 LEU A CA 1
ATOM 1373 C C . LEU A 1 178 ? 9.545 9.664 -3.563 1.00 95.00 178 LEU A C 1
ATOM 1375 O O . LEU A 1 178 ? 8.921 10.043 -2.571 1.00 95.00 178 LEU A O 1
ATOM 1379 N N . THR A 1 179 ? 9.445 8.426 -4.050 1.00 94.62 179 THR A N 1
ATOM 1380 C CA . THR A 1 179 ? 8.594 7.385 -3.453 1.00 94.62 179 THR A CA 1
ATOM 1381 C C . THR A 1 179 ? 9.022 7.094 -2.015 1.00 94.62 179 THR A C 1
ATOM 1383 O O . THR A 1 179 ? 8.195 7.126 -1.103 1.00 94.62 179 THR A O 1
ATOM 1386 N N . LEU A 1 180 ? 10.325 6.908 -1.780 1.00 96.44 180 LEU A N 1
ATOM 1387 C CA . LEU A 1 180 ? 10.888 6.736 -0.443 1.00 96.44 180 LEU A CA 1
ATOM 1388 C C . LEU A 1 180 ? 10.578 7.940 0.455 1.00 96.44 180 LEU A C 1
ATOM 1390 O O . LEU A 1 180 ? 10.095 7.768 1.571 1.00 96.44 180 LEU A O 1
ATOM 1394 N N . ILE A 1 181 ? 10.817 9.163 -0.023 1.00 95.88 181 ILE A N 1
ATOM 1395 C CA . ILE A 1 181 ? 10.548 10.393 0.734 1.00 95.88 181 ILE A CA 1
ATOM 1396 C C . ILE A 1 181 ? 9.063 10.508 1.101 1.00 95.88 181 ILE A C 1
ATOM 1398 O O . ILE A 1 181 ? 8.752 10.911 2.226 1.00 95.88 181 ILE A O 1
ATOM 1402 N N . ALA A 1 182 ? 8.150 10.148 0.197 1.00 94.31 182 ALA A N 1
ATOM 1403 C CA . ALA A 1 182 ? 6.714 10.148 0.455 1.00 94.31 182 ALA A CA 1
ATOM 1404 C C . ALA A 1 182 ? 6.339 9.146 1.562 1.00 94.31 182 ALA A C 1
ATOM 1406 O O . ALA A 1 182 ? 5.693 9.546 2.535 1.00 94.31 182 ALA A O 1
ATOM 1407 N N . ILE A 1 183 ? 6.838 7.905 1.478 1.00 94.06 183 ILE A N 1
ATOM 1408 C CA . ILE A 1 183 ? 6.652 6.863 2.505 1.00 94.06 183 ILE A CA 1
ATOM 1409 C C . ILE A 1 183 ? 7.186 7.344 3.860 1.00 94.06 183 ILE A C 1
ATOM 1411 O O . ILE A 1 183 ? 6.469 7.306 4.857 1.00 94.06 183 ILE A O 1
ATOM 1415 N N . LEU A 1 184 ? 8.411 7.878 3.907 1.00 96.00 184 LEU A N 1
ATOM 1416 C CA . LEU A 1 184 ? 9.005 8.384 5.150 1.00 96.00 184 LEU A CA 1
ATOM 1417 C C . LEU A 1 184 ? 8.211 9.554 5.744 1.00 96.00 184 LEU A C 1
ATOM 1419 O O . LEU A 1 184 ? 8.131 9.681 6.961 1.00 96.00 184 LEU A O 1
ATOM 1423 N N . SER A 1 185 ? 7.642 10.420 4.907 1.00 93.81 185 SER A N 1
ATOM 1424 C CA . SER A 1 185 ? 7.008 11.667 5.348 1.00 93.81 185 SER A CA 1
ATOM 1425 C C . SER A 1 185 ? 5.549 11.514 5.767 1.00 93.81 185 SER A C 1
ATOM 1427 O O . SER A 1 185 ? 5.094 12.201 6.681 1.00 93.81 185 SER A O 1
ATOM 1429 N N . LYS A 1 186 ? 4.778 10.696 5.048 1.00 91.25 186 LYS A N 1
ATOM 1430 C CA . LYS A 1 186 ? 3.330 10.545 5.259 1.00 91.25 186 LYS A CA 1
ATOM 1431 C C . LYS A 1 186 ? 2.948 9.149 5.731 1.00 91.25 186 LYS A C 1
ATOM 1433 O O . LYS A 1 186 ? 1.913 9.006 6.375 1.00 91.25 186 LYS A O 1
ATOM 1438 N N . GLY A 1 187 ? 3.804 8.163 5.486 1.00 92.56 187 GLY A N 1
ATOM 1439 C CA . GLY A 1 187 ? 3.422 6.763 5.542 1.00 92.56 187 GLY A CA 1
ATOM 1440 C C . GLY A 1 187 ? 2.560 6.381 4.348 1.00 92.56 187 GLY A C 1
ATOM 1441 O O . GLY A 1 187 ? 2.260 7.201 3.481 1.00 92.56 187 GLY A O 1
ATOM 1442 N N . ASN A 1 188 ? 2.167 5.121 4.336 1.00 90.69 188 ASN A N 1
ATOM 1443 C CA . ASN A 1 188 ? 1.186 4.552 3.426 1.00 90.69 188 ASN A CA 1
ATOM 1444 C C . ASN A 1 188 ? 0.432 3.431 4.160 1.00 90.69 188 ASN A C 1
ATOM 1446 O O . ASN A 1 188 ? 0.547 3.285 5.380 1.00 90.69 188 ASN A O 1
ATOM 1450 N N . ASP A 1 189 ? -0.312 2.613 3.423 1.00 89.56 189 ASP A N 1
ATOM 1451 C CA . ASP A 1 189 ? -1.083 1.504 3.994 1.00 89.56 189 ASP A CA 1
ATOM 1452 C C . ASP A 1 189 ? -0.239 0.415 4.678 1.00 89.56 189 ASP A C 1
ATOM 1454 O O . ASP A 1 189 ? -0.786 -0.392 5.436 1.00 89.56 189 ASP A O 1
ATOM 1458 N N . TYR A 1 190 ? 1.074 0.390 4.426 1.00 93.31 190 TYR A N 1
ATOM 1459 C CA . TYR A 1 190 ? 1.990 -0.672 4.844 1.00 93.31 190 TYR A CA 1
ATOM 1460 C C . TYR A 1 190 ? 2.944 -0.223 5.959 1.00 93.31 190 TYR A C 1
ATOM 1462 O O . TYR A 1 190 ? 3.282 -1.016 6.840 1.00 93.31 190 TYR A O 1
ATOM 1470 N N . LEU A 1 191 ? 3.387 1.039 5.930 1.00 94.94 191 LEU A N 1
ATOM 1471 C CA . LEU A 1 191 ? 4.312 1.623 6.900 1.00 94.94 191 LEU A CA 1
ATOM 1472 C C . LEU A 1 191 ? 3.797 2.967 7.424 1.00 94.94 191 LEU A C 1
ATOM 1474 O O . LEU A 1 191 ? 3.352 3.810 6.644 1.00 94.94 191 LEU A O 1
ATOM 1478 N N . PRO A 1 192 ? 3.932 3.242 8.733 1.00 95.06 192 PRO A N 1
ATOM 1479 C CA . PRO A 1 192 ? 3.593 4.553 9.266 1.00 95.06 192 PRO A CA 1
ATOM 1480 C C . PRO A 1 192 ? 4.618 5.614 8.834 1.00 95.06 192 PRO A C 1
ATOM 1482 O O . PRO A 1 192 ? 5.796 5.308 8.663 1.00 95.06 192 PRO A O 1
ATOM 1485 N N . GLY A 1 193 ? 4.208 6.880 8.731 1.00 95.31 193 GLY A N 1
ATOM 1486 C CA . GLY A 1 193 ? 5.139 7.987 8.481 1.00 95.31 193 GLY A CA 1
ATOM 1487 C C . GLY A 1 193 ? 6.126 8.169 9.637 1.00 95.31 193 GLY A C 1
ATOM 1488 O O . GLY A 1 193 ? 5.739 8.125 10.808 1.00 95.31 193 GLY A O 1
ATOM 1489 N N . ALA A 1 194 ? 7.404 8.370 9.324 1.00 95.19 194 ALA A N 1
ATOM 1490 C CA . ALA A 1 194 ? 8.458 8.534 10.315 1.00 95.19 194 ALA A CA 1
ATOM 1491 C C . ALA A 1 194 ? 8.300 9.850 11.096 1.00 95.19 194 ALA A C 1
ATOM 1493 O O . ALA A 1 194 ? 8.063 10.927 10.546 1.00 95.19 194 ALA A O 1
ATOM 1494 N N . LYS A 1 195 ? 8.481 9.789 12.418 1.00 93.31 195 LYS A N 1
ATOM 1495 C CA . LYS A 1 195 ? 8.305 10.953 13.293 1.00 93.31 195 LYS A CA 1
ATOM 1496 C C . LYS A 1 195 ? 9.399 11.988 13.056 1.00 93.31 195 LYS A C 1
ATOM 1498 O O . LYS A 1 195 ? 10.592 11.680 13.097 1.00 93.31 195 LYS A O 1
ATOM 1503 N N . GLY A 1 196 ? 8.974 13.236 12.885 1.00 88.06 196 GLY A N 1
ATOM 1504 C CA . GLY A 1 196 ? 9.854 14.363 12.579 1.00 88.06 196 GLY A CA 1
ATOM 1505 C C . GLY A 1 196 ? 10.164 14.514 11.089 1.00 88.06 196 GLY A C 1
ATOM 1506 O O . GLY A 1 196 ? 10.756 15.517 10.710 1.00 88.06 196 GLY A O 1
ATOM 1507 N N . VAL A 1 197 ? 9.744 13.576 10.237 1.00 90.12 197 VAL A N 1
ATOM 1508 C CA . VAL A 1 197 ? 9.868 13.710 8.784 1.00 90.12 197 VAL A CA 1
ATOM 1509 C C . VAL A 1 197 ? 8.582 14.318 8.234 1.00 90.12 197 VAL A C 1
ATOM 1511 O O . VAL A 1 197 ? 7.486 13.890 8.582 1.00 90.12 197 VAL A O 1
ATOM 1514 N N . ALA A 1 198 ? 8.704 15.334 7.384 1.00 89.06 198 ALA A N 1
ATOM 1515 C CA . ALA A 1 198 ? 7.565 15.968 6.735 1.00 89.06 198 ALA A CA 1
ATOM 1516 C C . ALA A 1 198 ? 7.835 16.181 5.246 1.00 89.06 198 ALA A C 1
ATOM 1518 O O . ALA A 1 198 ? 8.951 16.522 4.842 1.00 89.06 198 ALA A O 1
ATOM 1519 N N . LEU A 1 199 ? 6.776 16.035 4.447 1.00 88.25 199 LEU A N 1
ATOM 1520 C CA . LEU A 1 199 ? 6.769 16.453 3.051 1.00 88.25 199 LEU A CA 1
ATOM 1521 C C . LEU A 1 199 ? 6.661 17.983 2.991 1.00 88.25 199 LEU A C 1
ATOM 1523 O O . LEU A 1 199 ? 6.227 18.618 3.956 1.00 88.25 199 LEU A O 1
ATOM 1527 N N . ASP A 1 200 ? 7.053 18.578 1.866 1.00 87.38 200 ASP A N 1
ATOM 1528 C CA . ASP A 1 200 ? 6.927 20.020 1.663 1.00 87.38 200 ASP A CA 1
ATOM 1529 C C . ASP A 1 200 ? 5.480 20.498 1.866 1.00 87.38 200 ASP A C 1
ATOM 1531 O O . ASP A 1 200 ? 4.524 19.848 1.445 1.00 87.38 200 ASP A O 1
ATOM 1535 N N . GLY A 1 201 ? 5.326 21.664 2.497 1.00 79.12 201 GLY A N 1
ATOM 1536 C CA . GLY A 1 201 ? 4.033 22.310 2.710 1.00 79.12 201 GLY A CA 1
ATOM 1537 C C . GLY A 1 201 ? 4.081 23.805 2.402 1.00 79.12 201 GLY A C 1
ATOM 1538 O O . GLY A 1 201 ? 5.137 24.366 2.090 1.00 79.12 201 GLY A O 1
ATOM 1539 N N . SER A 1 202 ? 2.937 24.477 2.519 1.00 66.44 202 SER A N 1
ATOM 1540 C CA . SER A 1 202 ? 2.831 25.929 2.345 1.00 66.44 202 SER A CA 1
ATOM 1541 C C . SER A 1 202 ? 3.698 26.661 3.379 1.00 66.44 202 SER A C 1
ATOM 1543 O O . SER A 1 202 ? 3.371 26.698 4.564 1.00 66.44 202 SER A O 1
ATOM 1545 N N . GLY A 1 203 ? 4.831 27.215 2.942 1.00 67.88 203 GLY A N 1
ATOM 1546 C CA . GLY A 1 203 ? 5.748 27.988 3.790 1.00 67.88 203 GLY A CA 1
ATOM 1547 C C . GLY A 1 203 ? 6.730 27.173 4.644 1.00 67.88 203 GLY A C 1
ATOM 1548 O O . GLY A 1 203 ? 7.535 27.769 5.355 1.00 67.88 203 GLY A O 1
ATOM 1549 N N . ARG A 1 204 ? 6.729 25.832 4.571 1.00 73.38 204 ARG A N 1
ATOM 1550 C CA . ARG A 1 204 ? 7.716 24.972 5.257 1.00 73.38 204 ARG A CA 1
ATOM 1551 C C . ARG A 1 204 ? 8.447 24.090 4.247 1.00 73.38 204 ARG A C 1
ATOM 1553 O O . ARG A 1 204 ? 7.821 23.445 3.408 1.00 73.38 204 ARG A O 1
ATOM 1560 N N . SER A 1 205 ? 9.779 24.095 4.300 1.00 79.81 205 SER A N 1
ATOM 1561 C CA . SER A 1 205 ? 10.602 23.170 3.509 1.00 79.81 205 SER A CA 1
ATOM 1562 C C . SER A 1 205 ? 10.670 21.834 4.239 1.00 79.81 205 SER A C 1
ATOM 1564 O O . SER A 1 205 ? 11.077 21.803 5.396 1.00 79.81 205 SER A O 1
ATOM 1566 N N . GLY A 1 206 ? 10.231 20.771 3.580 1.00 88.75 206 GLY A N 1
ATOM 1567 C CA . GLY A 1 206 ? 10.304 19.399 4.052 1.00 88.75 206 GLY A CA 1
ATOM 1568 C C . GLY A 1 206 ? 11.469 18.642 3.416 1.00 88.75 206 GLY A C 1
ATOM 1569 O O . GLY A 1 206 ? 12.440 19.220 2.907 1.00 88.75 206 GLY A O 1
ATOM 1570 N N . LEU A 1 207 ? 11.374 17.315 3.465 1.00 92.25 207 LEU A N 1
ATOM 1571 C CA . LEU A 1 207 ? 12.434 16.420 3.010 1.00 92.25 207 LEU A CA 1
ATOM 1572 C C . LEU A 1 207 ? 12.628 16.478 1.484 1.00 92.25 207 LEU A C 1
ATOM 1574 O O . LEU A 1 207 ? 13.765 16.426 1.021 1.00 92.25 207 LEU A O 1
ATOM 1578 N N . TRP A 1 208 ? 11.552 16.675 0.710 1.00 93.31 208 TRP A N 1
ATOM 1579 C CA . TRP A 1 208 ? 11.618 16.755 -0.754 1.00 93.31 208 TRP A CA 1
ATOM 1580 C C . TRP A 1 208 ? 12.416 17.969 -1.235 1.00 93.31 208 TRP A C 1
ATOM 1582 O O . TRP A 1 208 ? 13.412 17.793 -1.930 1.00 93.31 208 TRP A O 1
ATOM 1592 N N . ARG A 1 209 ? 12.100 19.196 -0.797 1.00 91.56 209 ARG A N 1
ATOM 1593 C CA . ARG A 1 209 ? 12.899 20.377 -1.174 1.00 91.56 209 ARG A CA 1
ATOM 1594 C C . ARG A 1 209 ? 14.351 20.281 -0.707 1.00 91.56 209 ARG A C 1
ATOM 1596 O O . ARG A 1 209 ? 15.246 20.784 -1.384 1.00 91.56 209 ARG A O 1
ATOM 1603 N N . THR A 1 210 ? 14.595 19.648 0.440 1.00 91.62 210 THR A N 1
ATOM 1604 C CA . THR A 1 210 ? 15.959 19.386 0.927 1.00 91.62 210 THR A CA 1
ATOM 1605 C C . THR A 1 210 ? 16.707 18.451 -0.024 1.00 91.62 210 THR A C 1
ATOM 1607 O O . THR A 1 210 ? 17.834 18.758 -0.408 1.00 91.62 210 THR A O 1
ATOM 1610 N N . TYR A 1 211 ? 16.056 17.374 -0.470 1.00 93.81 211 TYR A N 1
ATOM 1611 C CA . TYR A 1 211 ? 16.581 16.465 -1.486 1.00 93.81 211 TYR A CA 1
ATOM 1612 C C . TYR A 1 211 ? 16.860 17.199 -2.803 1.00 93.81 211 TYR A C 1
ATOM 1614 O O . TYR A 1 211 ? 17.990 17.173 -3.274 1.00 93.81 211 TYR A O 1
ATOM 1622 N N . GLN A 1 212 ? 15.900 17.960 -3.340 1.00 92.25 212 GLN A N 1
ATOM 1623 C CA . GLN A 1 212 ? 16.071 18.691 -4.603 1.00 92.25 212 GLN A CA 1
ATOM 1624 C C . GLN A 1 212 ? 17.292 19.625 -4.589 1.00 92.25 212 GLN A C 1
ATOM 1626 O O . GLN A 1 212 ? 18.044 19.679 -5.564 1.00 92.25 212 GLN A O 1
ATOM 1631 N N . ARG A 1 213 ? 17.522 20.345 -3.479 1.00 89.25 213 ARG A N 1
ATOM 1632 C CA . ARG A 1 213 ? 18.709 21.205 -3.312 1.00 89.25 213 ARG A CA 1
ATOM 1633 C C . ARG A 1 213 ? 20.004 20.399 -3.270 1.00 89.25 213 ARG A C 1
ATOM 1635 O O . ARG A 1 213 ? 20.993 20.832 -3.849 1.00 89.25 213 ARG A O 1
ATOM 1642 N N . ALA A 1 214 ? 19.997 19.257 -2.585 1.00 89.06 214 ALA A N 1
ATOM 1643 C CA . ALA A 1 214 ? 21.161 18.385 -2.504 1.00 89.06 214 ALA A CA 1
ATOM 1644 C C . ALA A 1 214 ? 21.508 17.776 -3.874 1.00 89.06 214 ALA A C 1
ATOM 1646 O O . ALA A 1 214 ? 22.682 17.728 -4.231 1.00 89.06 214 ALA A O 1
ATOM 1647 N N . VAL A 1 215 ? 20.495 17.402 -4.665 1.00 89.50 215 VAL A N 1
ATOM 1648 C CA . VAL A 1 215 ? 20.665 16.882 -6.030 1.00 89.50 215 VAL A CA 1
ATOM 1649 C C . VAL A 1 215 ? 21.162 17.946 -7.004 1.00 89.50 215 VAL A C 1
ATOM 1651 O O . VAL A 1 215 ? 22.062 17.689 -7.797 1.00 89.50 215 VAL A O 1
ATOM 1654 N N . SER A 1 216 ? 20.632 19.167 -6.908 1.00 83.06 216 SER A N 1
ATOM 1655 C CA . SER A 1 216 ? 20.971 20.265 -7.828 1.00 83.06 216 SER A CA 1
ATOM 1656 C C . SER A 1 216 ? 22.373 20.857 -7.603 1.00 83.06 216 SER A C 1
ATOM 1658 O O . SER A 1 216 ? 22.774 21.756 -8.334 1.00 83.06 216 SER A O 1
ATOM 1660 N N . SER A 1 217 ? 23.125 20.386 -6.601 1.00 74.81 217 SER A N 1
ATOM 1661 C CA . SER A 1 217 ? 24.483 20.854 -6.290 1.00 74.81 217 SER A CA 1
ATOM 1662 C C . SER A 1 217 ? 25.494 19.691 -6.239 1.00 74.81 217 SER A C 1
ATOM 1664 O O . SER A 1 217 ? 26.038 19.401 -5.165 1.00 74.81 217 SER A O 1
ATOM 1666 N N . PRO A 1 218 ? 25.786 19.021 -7.374 1.00 61.00 218 PRO A N 1
ATOM 1667 C CA . PRO A 1 218 ? 26.695 17.877 -7.432 1.00 61.00 218 PRO A CA 1
ATOM 1668 C C . PRO A 1 218 ? 28.166 18.329 -7.453 1.00 61.00 218 PRO A C 1
ATOM 1670 O O . PRO A 1 218 ? 28.880 18.174 -8.439 1.00 61.00 218 PRO A O 1
ATOM 1673 N N . THR A 1 219 ? 28.649 18.935 -6.369 1.00 61.72 219 THR A N 1
ATOM 1674 C CA . THR A 1 219 ? 30.097 19.107 -6.153 1.00 61.72 219 THR A CA 1
ATOM 1675 C C . THR A 1 219 ? 30.677 17.840 -5.512 1.00 61.72 219 THR A C 1
ATOM 1677 O O . THR A 1 219 ? 29.932 17.002 -5.012 1.00 61.72 219 THR A O 1
ATOM 1680 N N . SER A 1 220 ? 32.006 17.679 -5.456 1.00 54.47 220 SER A N 1
ATOM 1681 C CA . SER A 1 220 ? 32.644 16.578 -4.698 1.00 54.47 220 SER A CA 1
ATOM 1682 C C . SER A 1 220 ? 32.287 16.573 -3.200 1.00 54.47 220 SER A C 1
ATOM 1684 O O . SER A 1 220 ? 32.522 15.584 -2.513 1.00 54.47 220 SER A O 1
ATOM 1686 N N . ALA A 1 221 ? 31.691 17.663 -2.706 1.00 59.00 221 ALA A N 1
ATOM 1687 C CA . ALA A 1 221 ? 31.129 17.808 -1.369 1.00 59.00 221 ALA A CA 1
ATOM 1688 C C . ALA A 1 221 ? 29.610 17.523 -1.304 1.00 59.00 221 ALA A C 1
ATOM 1690 O O . ALA A 1 221 ? 28.990 17.808 -0.278 1.00 59.00 221 ALA A O 1
ATOM 1691 N N . CYS A 1 222 ? 28.990 16.999 -2.374 1.00 69.06 222 CYS A N 1
ATOM 1692 C CA . CYS A 1 222 ? 27.568 16.665 -2.388 1.00 69.06 222 CYS A CA 1
ATOM 1693 C C . CYS A 1 222 ? 27.275 15.617 -1.301 1.00 69.06 222 CYS A C 1
ATOM 1695 O O . CYS A 1 222 ? 27.844 14.523 -1.324 1.00 69.06 222 CYS A O 1
ATOM 1697 N N . PRO A 1 223 ? 26.361 15.907 -0.364 1.00 72.69 223 PRO A N 1
ATOM 1698 C CA . PRO A 1 223 ? 26.066 15.011 0.749 1.00 72.69 223 PRO A CA 1
ATOM 1699 C C . PRO A 1 223 ? 25.369 13.710 0.322 1.00 72.69 223 PRO A C 1
ATOM 1701 O O . PRO A 1 223 ? 25.329 12.769 1.105 1.00 72.69 223 PRO A O 1
ATOM 1704 N N . LEU A 1 224 ? 24.839 13.647 -0.905 1.00 83.94 224 LEU A N 1
ATOM 1705 C CA . LEU A 1 224 ? 24.229 12.449 -1.498 1.00 83.94 224 LEU A CA 1
ATOM 1706 C C . LEU A 1 224 ? 25.202 11.673 -2.408 1.00 83.94 224 LEU A C 1
ATOM 1708 O O . LEU A 1 224 ? 24.795 10.761 -3.125 1.00 83.94 224 LEU A O 1
ATOM 1712 N N . GLY A 1 225 ? 26.484 12.048 -2.413 1.00 76.50 225 GLY A N 1
ATOM 1713 C CA . GLY A 1 225 ? 27.507 11.416 -3.239 1.00 76.50 225 GLY A CA 1
ATOM 1714 C C . GLY A 1 225 ? 27.396 11.745 -4.737 1.00 76.50 225 GLY A C 1
ATOM 1715 O O . GLY A 1 225 ? 26.568 12.556 -5.155 1.00 76.50 225 GLY A O 1
ATOM 1716 N N . PRO A 1 226 ? 28.233 11.115 -5.581 1.00 70.94 226 PRO A N 1
ATOM 1717 C CA . PRO A 1 226 ? 28.375 11.469 -6.998 1.00 70.94 226 PRO A CA 1
ATOM 1718 C C . PRO A 1 226 ? 27.145 11.137 -7.854 1.00 70.94 226 PRO A C 1
ATOM 1720 O O . PRO A 1 226 ? 26.978 11.700 -8.929 1.00 70.94 226 PRO A O 1
ATOM 1723 N N . ARG A 1 227 ? 26.283 10.221 -7.394 1.00 77.31 227 ARG A N 1
ATOM 1724 C CA . ARG A 1 227 ? 25.021 9.872 -8.070 1.00 77.31 227 ARG A CA 1
ATOM 1725 C C . ARG A 1 227 ? 23.852 10.754 -7.648 1.00 77.31 227 ARG A C 1
ATOM 1727 O O . ARG A 1 227 ? 22.822 10.714 -8.310 1.00 77.31 227 ARG A O 1
ATOM 1734 N N . ALA A 1 228 ? 24.017 11.510 -6.560 1.00 87.06 228 ALA A N 1
ATOM 1735 C CA . ALA A 1 228 ? 22.986 12.357 -5.988 1.00 87.06 228 ALA A CA 1
ATOM 1736 C C . ALA A 1 228 ? 21.641 11.627 -5.784 1.00 87.06 228 ALA A C 1
ATOM 1738 O O . ALA A 1 228 ? 20.592 12.128 -6.179 1.00 87.06 228 ALA A O 1
ATOM 1739 N N . SER A 1 229 ? 21.665 10.428 -5.193 1.00 92.88 229 SER A N 1
ATOM 1740 C CA . SER A 1 229 ? 20.464 9.604 -5.007 1.00 92.88 229 SER A CA 1
ATOM 1741 C C . SER A 1 229 ? 20.454 8.886 -3.658 1.00 92.88 229 SER A C 1
ATOM 1743 O O . SER A 1 229 ? 21.506 8.665 -3.063 1.00 92.88 229 SER A O 1
ATOM 1745 N N . LEU A 1 230 ? 19.257 8.549 -3.169 1.00 95.81 230 LEU A N 1
ATOM 1746 C CA . LEU A 1 230 ? 19.033 7.749 -1.958 1.00 95.81 230 LEU A CA 1
ATOM 1747 C C . LEU A 1 230 ? 18.889 6.256 -2.266 1.00 95.81 230 LEU A C 1
ATOM 1749 O O . LEU A 1 230 ? 18.918 5.430 -1.352 1.00 95.81 230 LEU A O 1
ATOM 1753 N N . THR A 1 231 ? 18.679 5.916 -3.534 1.00 95.19 231 THR A N 1
ATOM 1754 C CA . THR A 1 231 ? 18.379 4.569 -3.997 1.00 95.19 231 THR A CA 1
ATOM 1755 C C . THR A 1 231 ? 19.357 4.138 -5.077 1.00 95.19 231 THR A C 1
ATOM 1757 O O . THR A 1 231 ? 19.981 4.941 -5.768 1.00 95.19 231 THR A O 1
ATOM 1760 N N . LEU A 1 232 ? 19.512 2.827 -5.207 1.00 92.94 232 LEU A N 1
ATOM 1761 C CA . LEU A 1 232 ? 20.354 2.182 -6.205 1.00 92.94 232 LEU A CA 1
ATOM 1762 C C . LEU A 1 232 ? 19.610 0.981 -6.773 1.00 92.94 232 LEU A C 1
ATOM 1764 O O . LEU A 1 232 ? 18.791 0.389 -6.078 1.00 92.94 232 LEU A O 1
ATOM 1768 N N . ILE A 1 233 ? 19.936 0.578 -7.996 1.00 91.19 233 ILE A N 1
ATOM 1769 C CA . ILE A 1 233 ? 19.501 -0.709 -8.545 1.00 91.19 233 ILE A CA 1
ATOM 1770 C C . ILE A 1 233 ? 20.656 -1.700 -8.446 1.00 91.19 233 ILE A C 1
ATOM 1772 O O . ILE A 1 233 ? 21.764 -1.416 -8.907 1.00 91.19 233 ILE A O 1
ATOM 1776 N N . ASP A 1 234 ? 20.401 -2.860 -7.846 1.00 88.25 234 ASP A N 1
ATOM 1777 C CA . ASP A 1 234 ? 21.331 -3.981 -7.872 1.00 88.25 234 ASP A CA 1
ATOM 1778 C C . ASP A 1 234 ? 21.446 -4.500 -9.316 1.00 88.25 234 ASP A C 1
ATOM 1780 O O . ASP A 1 234 ? 20.454 -4.971 -9.876 1.00 88.25 234 ASP A O 1
ATOM 1784 N N . PRO A 1 235 ? 22.630 -4.434 -9.948 1.00 83.06 235 PRO A N 1
ATOM 1785 C CA . PRO A 1 235 ? 22.796 -4.874 -11.327 1.00 83.06 235 PRO A CA 1
ATOM 1786 C C . PRO A 1 235 ? 22.599 -6.385 -11.509 1.00 83.06 235 PRO A C 1
ATOM 1788 O O . PRO A 1 235 ? 22.313 -6.816 -12.623 1.00 83.06 235 PRO A O 1
ATOM 1791 N N . ALA A 1 236 ? 22.758 -7.192 -10.454 1.00 83.94 236 ALA A N 1
ATOM 1792 C CA . ALA A 1 236 ? 22.595 -8.641 -10.535 1.00 83.94 236 ALA A CA 1
ATOM 1793 C C . ALA A 1 236 ? 21.120 -9.055 -10.523 1.00 83.94 236 ALA A C 1
ATOM 1795 O O . ALA A 1 236 ? 20.732 -9.991 -11.221 1.00 83.94 236 ALA A O 1
ATOM 1796 N N . THR A 1 237 ? 20.300 -8.363 -9.730 1.00 82.31 237 THR A N 1
ATOM 1797 C CA . THR A 1 237 ? 18.899 -8.746 -9.494 1.00 82.31 237 THR A CA 1
ATOM 1798 C C . THR A 1 237 ? 17.884 -7.791 -10.118 1.00 82.31 237 THR A C 1
ATOM 1800 O O . THR A 1 237 ? 16.717 -8.148 -10.248 1.00 82.31 237 THR A O 1
ATOM 1803 N N . GLY A 1 238 ? 18.296 -6.578 -10.497 1.00 86.75 238 GLY A N 1
ATOM 1804 C CA . GLY A 1 238 ? 17.400 -5.507 -10.938 1.00 86.75 238 GLY A CA 1
ATOM 1805 C C . GLY A 1 238 ? 16.538 -4.918 -9.814 1.00 86.75 238 GLY A C 1
ATOM 1806 O O . GLY A 1 238 ? 15.619 -4.153 -10.095 1.00 86.75 238 GLY A O 1
ATOM 1807 N N . THR A 1 239 ? 16.803 -5.268 -8.551 1.00 89.19 239 THR A N 1
ATOM 1808 C CA . THR A 1 239 ? 15.999 -4.830 -7.399 1.00 89.19 239 THR A CA 1
ATOM 1809 C C . THR A 1 239 ? 16.555 -3.552 -6.766 1.00 89.19 239 THR A C 1
ATOM 1811 O O . THR A 1 239 ? 17.758 -3.287 -6.863 1.00 89.19 239 THR A O 1
ATOM 1814 N N . PRO A 1 240 ? 15.708 -2.724 -6.130 1.00 93.31 240 PRO A N 1
ATOM 1815 C CA . PRO A 1 240 ? 16.164 -1.501 -5.494 1.00 93.31 240 PRO A CA 1
ATOM 1816 C C . PRO A 1 240 ? 16.879 -1.782 -4.165 1.00 93.31 240 PRO A C 1
ATOM 1818 O O . PRO A 1 240 ? 16.520 -2.681 -3.406 1.00 93.31 240 PRO A O 1
ATOM 1821 N N . MET A 1 241 ? 17.863 -0.946 -3.858 1.00 96.00 241 MET A N 1
ATOM 1822 C CA . MET A 1 241 ? 18.591 -0.887 -2.594 1.00 96.00 241 MET A CA 1
ATOM 1823 C C . MET A 1 241 ? 18.560 0.543 -2.053 1.00 96.00 241 MET A C 1
ATOM 1825 O O . MET A 1 241 ? 18.503 1.497 -2.830 1.00 96.00 241 MET A O 1
ATOM 1829 N N . LEU A 1 242 ? 18.648 0.701 -0.733 1.00 97.06 242 LEU A N 1
ATOM 1830 C CA . LEU A 1 242 ? 18.844 2.011 -0.104 1.00 97.06 242 LEU A CA 1
ATOM 1831 C C . LEU A 1 242 ? 20.333 2.302 0.069 1.00 97.06 242 LEU A C 1
ATOM 1833 O O . LEU A 1 242 ? 21.068 1.461 0.586 1.00 97.06 242 LEU A O 1
ATOM 1837 N N . ASP A 1 243 ? 20.757 3.511 -0.283 1.00 96.38 243 ASP A N 1
ATOM 1838 C CA . ASP A 1 243 ? 22.051 4.052 0.125 1.00 96.38 243 ASP A CA 1
ATOM 1839 C C . ASP A 1 243 ? 21.917 4.635 1.541 1.00 96.38 243 ASP A C 1
ATOM 1841 O O . ASP A 1 243 ? 21.341 5.706 1.766 1.00 96.38 243 ASP A O 1
ATOM 1845 N N . ALA A 1 244 ? 22.422 3.890 2.526 1.00 95.94 244 ALA A N 1
ATOM 1846 C CA . ALA A 1 244 ? 22.325 4.255 3.933 1.00 95.94 244 ALA A CA 1
ATOM 1847 C C . ALA A 1 244 ? 23.095 5.550 4.241 1.00 95.94 244 ALA A C 1
ATOM 1849 O O . ALA A 1 244 ? 22.642 6.355 5.057 1.00 95.94 244 ALA A O 1
ATOM 1850 N N . ALA A 1 245 ? 24.230 5.789 3.577 1.00 94.62 245 ALA A N 1
ATOM 1851 C CA . ALA A 1 245 ? 25.016 6.998 3.789 1.00 94.62 245 ALA A CA 1
ATOM 1852 C C . ALA A 1 245 ? 24.272 8.234 3.261 1.00 94.62 245 ALA A C 1
ATOM 1854 O O . ALA A 1 245 ? 24.146 9.229 3.982 1.00 94.62 245 ALA A O 1
ATOM 1855 N N . ALA A 1 246 ? 23.713 8.149 2.051 1.00 95.12 246 ALA A N 1
ATOM 1856 C CA . ALA A 1 246 ? 22.937 9.227 1.447 1.00 95.12 246 ALA A CA 1
ATOM 1857 C C . ALA A 1 246 ? 21.659 9.532 2.246 1.00 95.12 246 ALA A C 1
ATOM 1859 O O . ALA A 1 246 ? 21.356 10.698 2.518 1.00 95.12 2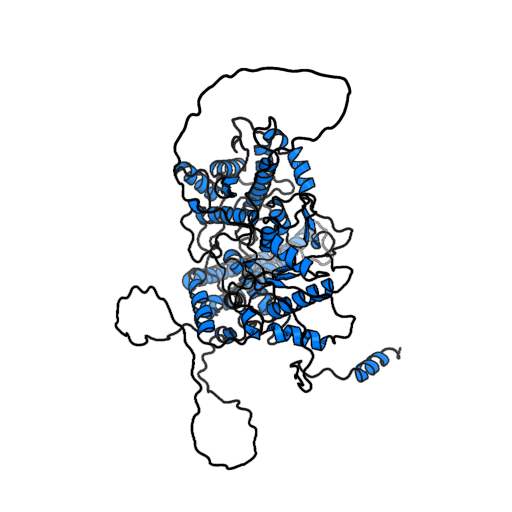46 ALA A O 1
ATOM 1860 N N . LEU A 1 247 ? 20.937 8.499 2.702 1.00 95.56 247 LEU A N 1
ATOM 1861 C CA . LEU A 1 247 ? 19.745 8.680 3.533 1.00 95.56 247 LEU A CA 1
ATOM 1862 C C . LEU A 1 247 ? 20.081 9.320 4.889 1.00 95.56 247 LEU A C 1
ATOM 1864 O O . LEU A 1 247 ? 19.408 10.267 5.305 1.00 95.56 247 LEU A O 1
ATOM 1868 N N . ALA A 1 248 ? 21.143 8.865 5.563 1.00 94.62 248 ALA A N 1
ATOM 1869 C CA . ALA A 1 248 ? 21.600 9.472 6.813 1.00 94.62 248 ALA A CA 1
ATOM 1870 C C . ALA A 1 248 ? 21.981 10.950 6.626 1.00 94.62 248 ALA A C 1
ATOM 1872 O O . ALA A 1 248 ? 21.600 11.803 7.438 1.00 94.62 248 ALA A O 1
ATOM 1873 N N . ALA A 1 249 ? 22.690 11.264 5.539 1.00 93.00 249 ALA A N 1
ATOM 1874 C CA . ALA A 1 249 ? 23.081 12.623 5.197 1.00 93.00 249 ALA A CA 1
ATOM 1875 C C . ALA A 1 249 ? 21.860 13.518 4.940 1.00 93.00 249 ALA A C 1
ATOM 1877 O O . ALA A 1 249 ? 21.784 14.618 5.492 1.00 93.00 249 ALA A O 1
ATOM 1878 N N . LEU A 1 250 ? 20.864 13.040 4.187 1.00 93.62 250 LEU A N 1
ATOM 1879 C CA . LEU A 1 250 ? 19.640 13.795 3.923 1.00 93.62 250 LEU A CA 1
ATOM 1880 C C . LEU A 1 250 ? 18.856 14.096 5.210 1.00 93.62 250 LEU A C 1
ATOM 1882 O O . LEU A 1 250 ? 18.464 15.243 5.441 1.00 93.62 250 LEU A O 1
ATOM 1886 N N . LEU A 1 251 ? 18.662 13.091 6.071 1.00 92.69 251 LEU A N 1
ATOM 1887 C CA . LEU A 1 251 ? 17.963 13.261 7.352 1.00 92.69 251 LEU A CA 1
ATOM 1888 C C . LEU A 1 251 ? 18.689 14.260 8.267 1.00 92.69 251 LEU A C 1
ATOM 1890 O O . LEU A 1 251 ? 18.047 15.046 8.967 1.00 92.69 251 LEU A O 1
ATOM 1894 N N . LYS A 1 252 ? 20.028 14.278 8.224 1.00 90.38 252 LYS A N 1
ATOM 1895 C CA . LYS A 1 252 ? 20.852 15.262 8.936 1.00 90.38 252 LYS A CA 1
ATOM 1896 C C . LYS A 1 252 ? 20.670 16.679 8.380 1.00 90.38 252 LYS A C 1
ATOM 1898 O O . LYS A 1 252 ? 20.487 17.606 9.167 1.00 90.38 252 LYS A O 1
ATOM 1903 N N . LEU A 1 253 ? 20.694 16.855 7.056 1.00 86.75 253 LEU A N 1
ATOM 1904 C CA . LEU A 1 253 ? 20.529 18.162 6.395 1.00 86.75 253 LEU A CA 1
ATOM 1905 C C . LEU A 1 253 ? 19.166 18.791 6.650 1.00 86.75 253 LEU A C 1
ATOM 1907 O O . LEU A 1 253 ? 19.069 20.002 6.822 1.00 86.75 253 LEU A O 1
ATOM 1911 N N . ALA A 1 254 ? 18.118 17.972 6.703 1.00 82.19 254 ALA A N 1
ATOM 1912 C CA . ALA A 1 254 ? 16.767 18.437 6.982 1.00 82.19 254 ALA A CA 1
ATOM 1913 C C . ALA A 1 254 ? 16.580 18.904 8.446 1.00 82.19 254 ALA A C 1
ATOM 1915 O O . ALA A 1 254 ? 15.471 19.251 8.843 1.00 82.19 254 ALA A O 1
ATOM 1916 N N . GLY A 1 255 ? 17.644 18.920 9.265 1.00 70.56 255 GLY A N 1
ATOM 1917 C CA . GLY A 1 255 ? 17.592 19.333 10.669 1.00 70.56 255 GLY A CA 1
ATOM 1918 C C . GLY A 1 255 ? 16.820 18.354 11.552 1.00 70.56 255 GLY A C 1
ATOM 1919 O O . GLY A 1 255 ? 16.524 18.656 12.710 1.00 70.56 255 GLY A O 1
ATOM 1920 N N . VAL A 1 256 ? 16.503 17.164 11.030 1.00 63.72 256 VAL A N 1
ATOM 1921 C CA . VAL A 1 256 ? 15.673 16.178 11.714 1.00 63.72 256 VAL A CA 1
ATOM 1922 C C . VAL A 1 256 ? 16.535 15.372 12.682 1.00 63.72 256 VAL A C 1
ATOM 1924 O O . VAL A 1 256 ? 16.921 14.231 12.448 1.00 63.72 256 VAL A O 1
ATOM 1927 N N . GLY A 1 257 ? 16.923 16.019 13.777 1.00 46.16 257 GLY A N 1
ATOM 1928 C CA . GLY A 1 257 ? 17.798 15.419 14.785 1.00 46.16 257 GLY A CA 1
ATOM 1929 C C . GLY A 1 257 ? 18.458 16.389 15.762 1.00 46.16 257 GLY A C 1
ATOM 1930 O O . GLY A 1 257 ? 19.276 15.943 16.562 1.00 46.16 257 GLY A O 1
ATOM 1931 N N . GLY A 1 258 ? 18.135 17.686 15.723 1.00 38.44 258 GLY A N 1
ATOM 1932 C CA . GLY A 1 258 ? 18.591 18.647 16.726 1.00 38.44 258 GLY A CA 1
ATOM 1933 C C . GLY A 1 258 ? 17.743 18.580 17.994 1.00 38.44 258 GLY A C 1
ATOM 1934 O O . GLY A 1 258 ? 16.724 19.255 18.095 1.00 38.44 258 GLY A O 1
ATOM 1935 N N . GLY A 1 259 ? 18.160 17.773 18.970 1.00 39.97 259 GLY A N 1
ATOM 1936 C CA . GLY A 1 259 ? 17.711 17.936 20.349 1.00 39.97 259 GLY A CA 1
ATOM 1937 C C . GLY A 1 259 ? 18.295 19.227 20.921 1.00 39.97 259 GLY A C 1
ATOM 1938 O O . GLY A 1 259 ? 19.474 19.276 21.251 1.00 39.97 259 GLY A O 1
ATOM 1939 N N . GLY A 1 260 ? 17.468 20.262 21.025 1.00 30.36 260 GLY A N 1
ATOM 1940 C CA . GLY A 1 260 ? 17.769 21.503 21.728 1.00 30.36 260 GLY A CA 1
ATOM 1941 C C . GLY A 1 260 ? 16.460 22.167 22.130 1.00 30.36 260 GLY A C 1
ATOM 1942 O O . GLY A 1 260 ? 15.671 22.550 21.270 1.00 30.36 260 GLY A O 1
ATOM 1943 N N . GLY A 1 261 ? 16.199 22.251 23.435 1.00 39.19 261 GLY A N 1
ATOM 1944 C CA . GLY A 1 261 ? 15.085 23.027 23.965 1.00 39.19 261 GLY A CA 1
ATOM 1945 C C . GLY A 1 261 ? 15.222 24.493 23.552 1.00 39.19 261 GLY A C 1
ATOM 1946 O O . GLY A 1 261 ? 16.243 25.120 23.810 1.00 39.19 261 GLY A O 1
ATOM 1947 N N . GLY A 1 262 ? 14.191 25.026 22.907 1.00 26.66 262 GLY A N 1
ATOM 1948 C CA . GLY A 1 262 ? 14.100 26.426 22.508 1.00 26.66 262 GLY A CA 1
ATOM 1949 C C . GLY A 1 262 ? 12.727 26.670 21.900 1.00 26.66 262 GLY A C 1
ATOM 1950 O O . GLY A 1 262 ? 12.418 26.147 20.835 1.00 26.66 262 GLY A O 1
ATOM 1951 N N . GLY A 1 263 ? 11.867 27.370 22.638 1.00 34.59 263 GLY A N 1
ATOM 1952 C CA . GLY A 1 263 ? 10.468 27.577 22.284 1.00 34.59 263 GLY A CA 1
ATOM 1953 C C . GLY A 1 263 ? 10.268 28.393 21.007 1.00 34.59 263 GLY A C 1
ATOM 1954 O O . GLY A 1 263 ? 11.052 29.280 20.684 1.00 34.59 263 GLY A O 1
ATOM 1955 N N . GLY A 1 264 ? 9.163 28.116 20.316 1.00 26.38 264 GLY A N 1
ATOM 1956 C CA . GLY A 1 264 ? 8.679 28.951 19.222 1.00 26.38 264 GLY A CA 1
ATOM 1957 C C . GLY A 1 264 ? 7.752 28.200 18.277 1.00 26.38 264 GLY A C 1
ATOM 1958 O O . GLY A 1 264 ? 8.201 27.658 17.274 1.00 26.38 264 GLY A O 1
ATOM 1959 N N . GLY A 1 265 ? 6.453 28.179 18.590 1.00 26.14 265 GLY A N 1
ATOM 1960 C CA . GLY A 1 265 ? 5.421 27.716 17.657 1.00 26.14 265 GLY A CA 1
ATOM 1961 C C . GLY A 1 265 ? 4.285 26.924 18.292 1.00 26.14 265 GLY A C 1
ATOM 1962 O O . GLY A 1 265 ? 3.990 25.816 17.854 1.00 26.14 265 GLY A O 1
ATOM 1963 N N . ALA A 1 266 ? 3.635 27.484 19.314 1.00 32.62 266 ALA A N 1
ATOM 1964 C CA . ALA A 1 266 ? 2.304 27.048 19.714 1.00 32.62 266 ALA A CA 1
ATOM 1965 C C . ALA A 1 266 ? 1.347 27.259 18.527 1.00 32.62 266 ALA A C 1
ATOM 1967 O O . ALA A 1 266 ? 1.057 28.389 18.147 1.00 32.62 266 ALA A O 1
ATOM 1968 N N . GLY A 1 267 ? 0.908 26.169 17.902 1.00 27.45 267 GLY A N 1
ATOM 1969 C CA . GLY A 1 267 ? -0.006 26.231 16.766 1.00 27.45 267 GLY A CA 1
ATOM 1970 C C . GLY A 1 267 ? -0.171 24.879 16.087 1.00 27.45 267 GLY A C 1
ATOM 1971 O O . GLY A 1 267 ? 0.481 24.607 15.085 1.00 27.45 267 GLY A O 1
ATOM 1972 N N . GLY A 1 268 ? -1.056 24.044 16.641 1.00 28.62 268 GLY A N 1
ATOM 1973 C CA . GLY A 1 268 ? -1.592 22.859 15.962 1.00 28.62 268 GLY A CA 1
ATOM 19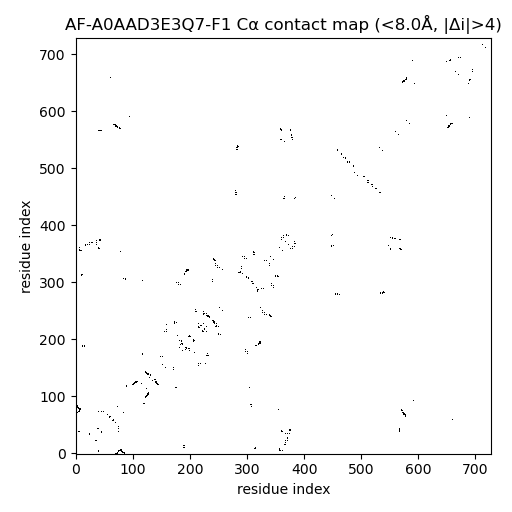74 C C . GLY A 1 268 ? -0.828 21.555 16.203 1.00 28.62 268 GLY A C 1
ATOM 1975 O O . GLY A 1 268 ? -0.296 20.975 15.267 1.00 28.62 268 GLY A O 1
ATOM 1976 N N . GLY A 1 269 ? -0.800 21.068 17.445 1.00 26.16 269 GLY A N 1
ATOM 1977 C CA . GLY A 1 269 ? -0.192 19.779 17.798 1.00 26.16 269 GLY A CA 1
ATOM 1978 C C . GLY A 1 269 ? -0.922 19.128 18.965 1.00 26.16 269 GLY A C 1
ATOM 1979 O O . GLY A 1 269 ? -0.420 19.101 20.082 1.00 26.16 269 GLY A O 1
ATOM 1980 N N . GLY A 1 270 ? -2.149 18.676 18.721 1.00 25.19 270 GLY A N 1
ATOM 1981 C CA . GLY A 1 270 ? -3.001 18.054 19.734 1.00 25.19 270 GLY A CA 1
ATOM 1982 C C . GLY A 1 270 ? -4.048 17.138 19.114 1.00 25.19 270 GLY A C 1
ATOM 1983 O O . GLY A 1 270 ? -5.216 17.261 19.454 1.00 25.19 270 GLY A O 1
ATOM 1984 N N . ARG A 1 271 ? -3.655 16.292 18.152 1.00 29.62 271 ARG A N 1
ATOM 1985 C CA . ARG A 1 271 ? -4.546 15.275 17.558 1.00 29.62 271 ARG A CA 1
ATOM 1986 C C . ARG A 1 271 ? -3.980 13.851 17.545 1.00 29.62 271 ARG A C 1
ATOM 1988 O O . ARG A 1 271 ? -4.735 12.908 17.369 1.00 29.62 271 ARG A O 1
ATOM 1995 N N . ASP A 1 272 ? -2.708 13.647 17.883 1.00 32.69 272 ASP A N 1
ATOM 1996 C CA . ASP A 1 272 ? -2.072 12.331 17.679 1.00 32.69 272 ASP A CA 1
ATOM 1997 C C . ASP A 1 272 ? -2.167 11.376 18.885 1.00 32.69 272 ASP A C 1
ATOM 1999 O O . ASP A 1 272 ? -1.601 10.284 18.871 1.00 32.69 272 ASP A O 1
ATOM 2003 N N . ALA A 1 273 ? -2.892 11.767 19.939 1.00 29.88 273 ALA A N 1
ATOM 2004 C CA . ALA A 1 273 ? -3.213 10.895 21.072 1.00 29.88 273 ALA A CA 1
ATOM 2005 C C . ALA A 1 273 ? -4.705 10.519 21.153 1.00 29.88 273 ALA A C 1
ATOM 2007 O O . ALA A 1 273 ? -5.060 9.697 21.997 1.00 29.88 273 ALA A O 1
ATOM 2008 N N . GLU A 1 274 ? -5.564 11.092 20.300 1.00 29.81 274 GLU A N 1
ATOM 2009 C CA . GLU A 1 274 ? -7.023 10.900 20.360 1.00 29.81 274 GLU A CA 1
ATOM 2010 C C . GLU A 1 274 ? -7.578 9.985 19.251 1.00 29.81 274 GLU A C 1
ATOM 2012 O O . GLU A 1 274 ? -8.614 9.360 19.462 1.00 29.81 274 GLU A O 1
ATOM 2017 N N . ASP A 1 275 ? -6.856 9.761 18.147 1.00 28.03 275 ASP A N 1
ATOM 2018 C CA . ASP A 1 275 ? -7.360 8.953 17.015 1.00 28.03 275 ASP A CA 1
ATOM 2019 C C . ASP A 1 275 ? -7.090 7.433 17.095 1.00 28.03 275 ASP A C 1
ATOM 2021 O O . ASP A 1 275 ? -7.405 6.686 16.171 1.00 28.03 275 ASP A O 1
ATOM 2025 N N . VAL A 1 276 ? -6.597 6.917 18.229 1.00 37.31 276 VAL A N 1
ATOM 2026 C CA . VAL A 1 276 ? -6.519 5.456 18.491 1.00 37.31 276 VAL A CA 1
ATOM 2027 C C . VAL A 1 276 ? -7.773 4.942 19.234 1.00 37.31 276 VAL A C 1
ATOM 2029 O O . VAL A 1 276 ? -7.877 3.769 19.580 1.00 37.31 276 VAL A O 1
ATOM 2032 N N . ALA A 1 277 ? -8.767 5.800 19.487 1.00 32.12 277 ALA A N 1
ATOM 2033 C CA . ALA A 1 277 ? -9.850 5.535 20.440 1.00 32.12 277 ALA A CA 1
ATOM 2034 C C . ALA A 1 277 ? -11.213 5.129 19.830 1.00 32.12 277 ALA A C 1
ATOM 2036 O O . ALA A 1 277 ? -12.244 5.358 20.459 1.00 32.12 277 ALA A O 1
ATOM 2037 N N . ALA A 1 278 ? -11.257 4.503 18.644 1.00 30.67 278 ALA A N 1
ATOM 2038 C CA . ALA A 1 278 ? -12.526 4.046 18.034 1.00 30.67 278 ALA A CA 1
ATOM 2039 C C . ALA A 1 278 ? -12.618 2.534 17.703 1.00 30.67 278 ALA A C 1
ATOM 2041 O O . ALA A 1 278 ? -13.690 2.044 17.319 1.00 30.67 278 ALA A O 1
ATOM 2042 N N . GLY A 1 279 ? -11.537 1.771 17.890 1.00 32.75 279 GLY A N 1
ATOM 2043 C CA . GLY A 1 279 ? -11.506 0.311 17.740 1.00 32.75 279 GLY A CA 1
ATOM 2044 C C . GLY A 1 279 ? -11.265 -0.362 19.089 1.00 32.75 279 GLY A C 1
ATOM 2045 O O . GLY A 1 279 ? -10.307 -0.024 19.779 1.00 32.75 279 GLY A O 1
ATOM 2046 N N . GLY A 1 280 ? -12.144 -1.280 19.491 1.00 36.66 280 GLY A N 1
ATOM 2047 C CA . GLY A 1 280 ? -12.009 -2.015 20.747 1.00 36.66 280 GLY A CA 1
ATOM 2048 C C . GLY A 1 280 ? -10.683 -2.781 20.851 1.00 36.66 280 GLY A C 1
ATOM 2049 O O . GLY A 1 280 ? -10.182 -3.315 19.865 1.00 36.66 280 GLY A O 1
ATOM 2050 N N . GLY A 1 281 ? -10.130 -2.830 22.064 1.00 43.12 281 GLY A N 1
ATOM 2051 C CA . GLY A 1 281 ? -9.281 -3.932 22.533 1.00 43.12 281 GLY A CA 1
ATOM 2052 C C . GLY A 1 281 ? -7.837 -4.054 22.030 1.00 43.12 281 GLY A C 1
ATOM 2053 O O . GLY A 1 281 ? -7.190 -5.031 22.390 1.00 43.12 281 GLY A O 1
ATOM 2054 N N . LEU A 1 282 ? -7.281 -3.135 21.233 1.00 53.31 282 LEU A N 1
ATOM 2055 C CA . LEU A 1 282 ? -5.909 -3.334 20.742 1.00 53.31 282 LEU A CA 1
ATOM 2056 C C . LEU A 1 282 ? -4.848 -3.044 21.820 1.00 53.31 282 LEU A C 1
ATOM 2058 O O . LEU A 1 282 ? -4.761 -1.941 22.364 1.00 53.31 282 LEU A O 1
ATOM 2062 N N . ALA A 1 283 ? -4.027 -4.062 22.082 1.00 60.22 283 ALA A N 1
ATOM 2063 C CA . ALA A 1 283 ? -2.801 -4.008 22.870 1.00 60.22 283 ALA A CA 1
ATOM 2064 C C . ALA A 1 283 ? -1.870 -2.856 22.428 1.00 60.22 283 ALA A C 1
ATOM 2066 O O . ALA A 1 283 ? -1.889 -2.467 21.254 1.00 60.22 283 ALA A O 1
ATOM 2067 N N . PRO A 1 284 ? -1.016 -2.310 23.318 1.00 69.31 284 PRO A N 1
ATOM 2068 C CA . PRO A 1 284 ? -0.095 -1.251 22.929 1.00 69.31 284 PRO A CA 1
ATOM 2069 C C . PRO A 1 284 ? 0.894 -1.782 21.883 1.00 69.31 284 PRO A C 1
ATOM 2071 O O . PRO A 1 284 ? 1.480 -2.850 22.066 1.00 69.31 284 PRO A O 1
ATOM 2074 N N . LYS A 1 285 ? 1.073 -1.039 20.781 1.00 79.19 285 LYS A N 1
ATOM 2075 C CA . LYS A 1 285 ? 2.027 -1.401 19.721 1.00 79.19 285 LYS A CA 1
ATOM 2076 C C . LYS A 1 285 ? 3.447 -1.553 20.290 1.00 79.19 285 LYS A C 1
ATOM 2078 O O . LYS A 1 285 ? 3.818 -0.771 21.174 1.00 79.19 285 LYS A O 1
ATOM 2083 N N . PRO A 1 286 ? 4.256 -2.497 19.775 1.00 87.75 286 PRO A N 1
ATOM 2084 C CA . PRO A 1 286 ? 5.656 -2.617 20.153 1.00 87.75 286 PRO A CA 1
ATOM 2085 C C . PRO A 1 286 ? 6.439 -1.325 19.854 1.00 87.75 286 PRO A C 1
ATOM 2087 O O . PRO A 1 286 ? 6.019 -0.510 19.023 1.00 87.75 286 PRO A O 1
ATOM 2090 N N . PRO A 1 287 ? 7.581 -1.103 20.534 1.00 91.12 287 PRO A N 1
ATOM 2091 C CA . PRO A 1 287 ? 8.446 0.035 20.246 1.00 91.12 287 PRO A CA 1
ATOM 2092 C C . PRO A 1 287 ? 8.894 0.037 18.780 1.00 91.12 287 PRO A C 1
ATOM 2094 O O . PRO A 1 287 ? 8.870 -0.987 18.099 1.00 91.12 287 PRO A O 1
ATOM 2097 N N . ALA A 1 288 ? 9.299 1.208 18.293 1.00 95.06 288 ALA A N 1
ATOM 2098 C CA . ALA A 1 288 ? 9.796 1.339 16.933 1.00 95.06 288 ALA A CA 1
ATOM 2099 C C . ALA A 1 288 ? 11.075 0.512 16.740 1.00 95.06 288 ALA A C 1
ATOM 2101 O O . ALA A 1 288 ? 12.020 0.651 17.516 1.00 95.06 288 ALA A O 1
ATOM 2102 N N . ASP A 1 289 ? 11.120 -0.276 15.668 1.00 96.38 289 ASP A N 1
ATOM 2103 C CA . ASP A 1 289 ? 12.337 -0.917 15.168 1.00 96.38 289 ASP A CA 1
ATOM 2104 C C . ASP A 1 289 ? 12.753 -0.241 13.848 1.00 96.38 289 ASP A C 1
ATOM 2106 O O . ASP A 1 289 ? 12.120 -0.478 12.811 1.00 96.38 289 ASP A O 1
ATOM 2110 N N . PRO A 1 290 ? 13.777 0.636 13.858 1.00 96.88 290 PRO A N 1
ATOM 2111 C CA . PRO A 1 290 ? 14.251 1.317 12.655 1.00 96.88 290 PRO A CA 1
ATOM 2112 C C . PRO A 1 290 ? 14.810 0.364 11.594 1.00 96.88 290 PRO A C 1
ATOM 2114 O O . PRO A 1 290 ? 14.703 0.656 10.407 1.00 96.88 290 PRO A O 1
ATOM 2117 N N . ARG A 1 291 ? 15.395 -0.774 11.992 1.00 95.81 291 ARG A N 1
ATOM 2118 C CA . ARG A 1 291 ? 15.986 -1.735 11.053 1.00 95.81 291 ARG A CA 1
ATOM 2119 C C . ARG A 1 291 ? 14.887 -2.471 10.291 1.00 95.81 291 ARG A C 1
ATOM 2121 O O . ARG A 1 291 ? 14.952 -2.545 9.069 1.00 95.81 291 ARG A O 1
ATOM 2128 N N . VAL A 1 292 ? 13.858 -2.957 10.986 1.00 95.69 292 VAL A N 1
ATOM 2129 C CA . VAL A 1 292 ? 12.692 -3.594 10.340 1.00 95.69 292 VAL A CA 1
ATOM 2130 C C . VAL A 1 292 ? 11.904 -2.580 9.504 1.00 95.69 292 VAL A C 1
ATOM 2132 O O . VAL A 1 292 ? 11.407 -2.913 8.432 1.00 95.69 292 VAL A O 1
ATOM 2135 N N . TYR A 1 293 ? 11.841 -1.320 9.940 1.00 97.88 293 TYR A N 1
ATOM 2136 C CA . TYR A 1 293 ? 11.224 -0.259 9.147 1.00 97.88 293 TYR A CA 1
ATOM 2137 C C . TYR A 1 293 ? 11.978 -0.006 7.827 1.00 97.88 293 TYR A C 1
ATOM 2139 O O . TYR A 1 293 ? 11.354 0.075 6.773 1.00 97.88 293 TYR A O 1
ATOM 2147 N N . LEU A 1 294 ? 13.318 0.055 7.856 1.00 97.81 294 LEU A N 1
ATOM 2148 C CA . LEU A 1 294 ? 14.141 0.186 6.644 1.00 97.81 294 LEU A CA 1
ATOM 2149 C C . LEU A 1 294 ? 14.003 -1.026 5.710 1.00 97.81 294 LEU A C 1
ATOM 2151 O O . LEU A 1 294 ? 13.944 -0.834 4.496 1.00 97.81 294 LEU A O 1
ATOM 2155 N N . TYR A 1 295 ? 13.884 -2.246 6.252 1.00 97.06 295 TYR A N 1
ATOM 2156 C CA . TYR A 1 295 ? 13.514 -3.424 5.456 1.00 97.06 295 TYR A CA 1
ATOM 2157 C C . TYR A 1 295 ? 12.181 -3.200 4.735 1.00 97.06 295 TYR A C 1
ATOM 2159 O O . TYR A 1 295 ? 12.096 -3.413 3.529 1.00 97.06 295 TYR A O 1
ATOM 2167 N N . GLY A 1 296 ? 11.169 -2.694 5.446 1.00 97.12 296 GLY A N 1
ATOM 2168 C CA . GLY A 1 296 ? 9.872 -2.359 4.862 1.00 97.12 296 GLY A CA 1
ATOM 2169 C C . GLY A 1 296 ? 9.960 -1.339 3.725 1.00 97.12 296 GLY A C 1
ATOM 2170 O O . GLY A 1 296 ? 9.259 -1.477 2.726 1.00 97.12 296 GLY A O 1
ATOM 2171 N N . CYS A 1 297 ? 10.837 -0.337 3.836 1.00 97.62 297 CYS A N 1
ATOM 2172 C CA . CYS A 1 297 ? 11.068 0.624 2.756 1.00 97.62 297 CYS A CA 1
ATOM 2173 C C . CYS A 1 297 ? 11.633 -0.062 1.502 1.00 97.62 297 CYS A C 1
ATOM 2175 O O . CYS A 1 297 ? 11.135 0.172 0.403 1.00 97.62 297 CYS A O 1
ATOM 2177 N N . VAL A 1 298 ? 12.637 -0.935 1.652 1.00 97.06 298 VAL A N 1
ATOM 2178 C CA . VAL A 1 298 ? 13.200 -1.709 0.527 1.00 97.06 298 VAL A CA 1
ATOM 2179 C C . VAL A 1 298 ? 12.153 -2.664 -0.057 1.00 97.06 298 VAL A C 1
ATOM 2181 O O . VAL A 1 298 ? 12.040 -2.786 -1.277 1.00 97.06 298 VAL A O 1
ATOM 2184 N N . TRP A 1 299 ? 11.358 -3.309 0.799 1.00 96.31 299 TRP A N 1
ATOM 2185 C CA . TRP A 1 299 ? 10.257 -4.199 0.423 1.00 96.31 299 TRP A CA 1
ATOM 2186 C C . TRP A 1 299 ? 9.212 -3.473 -0.432 1.00 96.31 299 TRP A C 1
ATOM 2188 O O . TRP A 1 299 ? 8.868 -3.957 -1.510 1.00 96.31 299 TRP A O 1
ATOM 2198 N N . LEU A 1 300 ? 8.794 -2.269 -0.023 1.00 95.69 300 LEU A N 1
ATOM 2199 C CA . LEU A 1 300 ? 7.857 -1.429 -0.775 1.00 95.69 300 LEU A CA 1
ATOM 2200 C C . LEU A 1 300 ? 8.429 -0.986 -2.119 1.00 95.69 300 LEU A C 1
ATOM 2202 O O . LEU A 1 300 ? 7.768 -1.137 -3.142 1.00 95.69 300 LEU A O 1
ATOM 2206 N N . LEU A 1 301 ? 9.663 -0.471 -2.134 1.00 95.19 301 LEU A N 1
ATOM 2207 C CA . LEU A 1 301 ? 10.313 -0.048 -3.376 1.00 95.19 301 LEU A CA 1
ATOM 2208 C C . LEU A 1 301 ? 10.448 -1.221 -4.351 1.00 95.19 301 LEU A C 1
ATOM 2210 O O . LEU A 1 301 ? 10.195 -1.059 -5.542 1.00 95.19 301 LEU A O 1
ATOM 2214 N N . THR A 1 302 ? 10.795 -2.411 -3.851 1.00 93.75 302 THR A N 1
ATOM 2215 C CA . THR A 1 302 ? 10.874 -3.634 -4.665 1.00 93.75 302 THR A CA 1
ATOM 2216 C C . THR A 1 302 ? 9.507 -3.986 -5.237 1.00 93.75 302 THR A C 1
ATOM 2218 O O . THR A 1 302 ? 9.391 -4.235 -6.438 1.00 93.75 302 THR A O 1
ATOM 2221 N N . MET A 1 303 ? 8.462 -3.946 -4.410 1.00 92.69 303 MET A N 1
ATOM 2222 C CA . MET A 1 303 ? 7.096 -4.228 -4.838 1.00 92.69 303 MET A CA 1
ATOM 2223 C C . MET A 1 303 ? 6.590 -3.230 -5.880 1.00 92.69 303 MET A C 1
ATOM 2225 O O . MET A 1 303 ? 5.980 -3.638 -6.862 1.00 92.69 303 MET A O 1
ATOM 2229 N N . TYR A 1 304 ? 6.870 -1.938 -5.714 1.00 92.38 304 TYR A N 1
ATOM 2230 C CA . TYR A 1 304 ? 6.422 -0.902 -6.646 1.00 92.38 304 TYR A CA 1
ATOM 2231 C C . TYR A 1 304 ? 7.238 -0.906 -7.947 1.00 92.38 304 TYR A C 1
ATOM 2233 O O . TYR A 1 304 ? 6.714 -0.601 -9.014 1.00 92.38 304 TYR A O 1
ATOM 2241 N N . LEU A 1 305 ? 8.521 -1.268 -7.904 1.00 89.75 305 LEU A N 1
ATOM 2242 C CA . LEU A 1 305 ? 9.343 -1.349 -9.112 1.00 89.75 305 LEU A CA 1
ATOM 2243 C C . LEU A 1 305 ? 9.010 -2.585 -9.957 1.00 89.75 305 LEU A C 1
ATOM 2245 O O . LEU A 1 305 ? 8.924 -2.507 -11.180 1.00 89.75 305 LEU A O 1
ATOM 2249 N N . THR A 1 306 ? 8.832 -3.734 -9.303 1.00 86.88 306 THR A N 1
ATOM 2250 C CA . THR A 1 306 ? 8.650 -5.029 -9.982 1.00 86.88 306 THR A CA 1
ATOM 2251 C C . THR A 1 306 ? 7.183 -5.405 -10.179 1.00 86.88 306 THR A C 1
ATOM 2253 O O . THR A 1 306 ? 6.868 -6.279 -10.988 1.00 86.88 306 THR A O 1
ATOM 2256 N N . GLY A 1 307 ? 6.276 -4.784 -9.418 1.00 88.81 307 GLY A N 1
ATOM 2257 C CA . GLY A 1 307 ? 4.877 -5.190 -9.327 1.00 88.81 307 GLY A CA 1
ATOM 2258 C C . GLY A 1 307 ? 4.675 -6.579 -8.715 1.00 88.81 307 GLY A C 1
ATOM 2259 O O . GLY A 1 307 ? 3.637 -7.204 -8.930 1.00 88.81 307 GLY A O 1
ATOM 2260 N N . GLN A 1 308 ? 5.672 -7.087 -7.986 1.00 87.81 308 GLN A N 1
ATOM 2261 C CA . GLN A 1 308 ? 5.615 -8.354 -7.267 1.00 87.81 308 GLN A CA 1
ATOM 2262 C C . GLN A 1 308 ? 5.902 -8.124 -5.788 1.00 87.81 308 GLN A C 1
ATOM 2264 O O . GLN A 1 308 ? 6.880 -7.477 -5.428 1.00 87.81 308 GLN A O 1
ATOM 2269 N N . CYS A 1 309 ? 5.075 -8.691 -4.916 1.00 92.44 309 CYS A N 1
ATOM 2270 C CA . CYS A 1 309 ? 5.340 -8.664 -3.485 1.00 92.44 309 CYS A CA 1
ATOM 2271 C C . CYS A 1 309 ? 6.505 -9.619 -3.155 1.00 92.44 309 CYS A C 1
ATOM 2273 O O . CYS A 1 309 ? 6.367 -10.822 -3.397 1.00 92.44 309 CYS A O 1
ATOM 2275 N N . PRO A 1 310 ? 7.627 -9.126 -2.596 1.00 91.19 310 PRO A N 1
ATOM 2276 C CA . PRO A 1 310 ? 8.789 -9.971 -2.326 1.00 91.19 310 PRO A CA 1
ATOM 2277 C C . PRO A 1 310 ? 8.630 -10.823 -1.058 1.00 91.19 310 PRO A C 1
ATOM 2279 O O . PRO A 1 310 ? 9.262 -11.870 -0.946 1.00 91.19 310 PRO A O 1
ATOM 2282 N N . ASP A 1 311 ? 7.786 -10.395 -0.115 1.00 93.00 311 ASP A N 1
ATOM 2283 C CA . ASP A 1 311 ? 7.447 -11.159 1.089 1.00 93.00 311 ASP A CA 1
ATOM 2284 C C . ASP A 1 311 ? 6.002 -10.871 1.516 1.00 93.00 311 ASP A C 1
ATOM 2286 O O . ASP A 1 311 ? 5.711 -9.816 2.076 1.00 93.00 311 ASP A O 1
ATOM 2290 N N . TYR A 1 312 ? 5.086 -11.804 1.255 1.00 93.25 312 TYR A N 1
ATOM 2291 C CA . TYR A 1 312 ? 3.677 -11.660 1.625 1.00 93.25 312 TYR A CA 1
ATOM 2292 C C . TYR A 1 312 ? 3.427 -11.738 3.137 1.00 93.25 312 TYR A C 1
ATOM 2294 O O . TYR A 1 312 ? 2.356 -11.327 3.587 1.00 93.25 312 TYR A O 1
ATOM 2302 N N . ARG A 1 313 ? 4.386 -12.239 3.924 1.00 91.12 313 ARG A N 1
ATOM 2303 C CA . ARG A 1 313 ? 4.297 -12.352 5.386 1.00 91.12 313 ARG A CA 1
ATOM 2304 C C . ARG A 1 313 ? 4.847 -11.126 6.108 1.00 91.12 313 ARG A C 1
ATOM 2306 O O . ARG A 1 313 ? 4.657 -10.989 7.317 1.00 91.12 313 ARG A O 1
ATOM 2313 N N . PHE A 1 314 ? 5.512 -10.226 5.396 1.00 92.56 314 PHE A N 1
ATOM 2314 C CA . PHE A 1 314 ? 5.998 -9.002 5.999 1.00 92.56 314 PHE A CA 1
ATOM 2315 C C . PHE A 1 314 ? 4.837 -8.106 6.456 1.00 92.56 314 PHE A C 1
ATOM 2317 O O . PHE A 1 314 ? 3.862 -7.887 5.733 1.00 92.56 314 PHE A O 1
ATOM 2324 N N . TYR A 1 315 ? 4.970 -7.557 7.663 1.00 92.81 315 TYR A N 1
ATOM 2325 C CA . TYR A 1 315 ? 4.189 -6.429 8.156 1.00 92.81 315 TYR A CA 1
ATOM 2326 C C . TYR A 1 315 ? 4.960 -5.683 9.249 1.00 92.81 315 TYR A C 1
ATOM 2328 O O . TYR A 1 315 ? 5.827 -6.253 9.916 1.00 92.81 315 TYR A O 1
ATOM 2336 N N . TYR A 1 316 ? 4.629 -4.405 9.446 1.00 93.06 316 TYR A N 1
ATOM 2337 C CA . TYR A 1 316 ? 5.212 -3.572 10.496 1.00 93.06 316 TYR A CA 1
ATOM 2338 C C . TYR A 1 316 ? 4.172 -3.247 11.570 1.00 93.06 316 TYR A C 1
ATOM 2340 O O . TYR A 1 316 ? 3.235 -2.483 11.346 1.00 93.06 316 TYR A O 1
ATOM 2348 N N . ASP A 1 317 ? 4.344 -3.816 12.759 1.00 89.38 317 ASP A N 1
ATOM 2349 C CA . ASP A 1 317 ? 3.467 -3.602 13.915 1.00 89.38 317 ASP A CA 1
ATOM 2350 C C . ASP A 1 317 ? 3.997 -2.573 14.922 1.00 89.38 317 ASP A C 1
ATOM 2352 O O . ASP A 1 317 ? 3.253 -2.141 15.806 1.00 89.38 317 ASP A O 1
ATOM 2356 N N . GLY A 1 318 ? 5.251 -2.146 14.770 1.00 90.81 318 GLY A N 1
ATOM 2357 C CA . GLY A 1 318 ? 5.904 -1.161 15.627 1.00 90.81 318 GLY A CA 1
ATOM 2358 C C . GLY A 1 318 ? 5.289 0.238 15.579 1.00 90.81 318 GLY A C 1
ATOM 2359 O O . GLY A 1 318 ? 4.549 0.627 14.668 1.00 90.81 318 GLY A O 1
ATOM 2360 N N . LEU A 1 319 ? 5.636 1.045 16.580 1.00 92.75 319 LEU A N 1
ATOM 2361 C CA . LEU A 1 319 ? 5.474 2.496 16.508 1.00 92.75 319 LEU A CA 1
ATOM 2362 C C . LEU A 1 319 ? 6.335 3.078 15.380 1.00 92.75 319 LEU A C 1
ATOM 2364 O O . LEU A 1 319 ? 7.403 2.565 15.075 1.00 92.75 319 LEU A O 1
ATOM 2368 N N . ALA A 1 320 ? 5.910 4.205 14.808 1.00 94.94 320 ALA A N 1
ATOM 2369 C CA . ALA A 1 320 ? 6.717 4.912 13.818 1.00 94.94 320 ALA A CA 1
ATOM 2370 C C . ALA A 1 320 ? 8.096 5.309 14.387 1.00 94.94 320 ALA A C 1
ATOM 2372 O O . ALA A 1 320 ? 8.139 5.941 15.458 1.00 94.94 320 ALA A O 1
ATOM 2373 N N . PRO A 1 321 ? 9.205 5.002 13.688 1.00 96.56 321 PRO A N 1
ATOM 2374 C CA . PRO A 1 321 ? 10.533 5.423 14.109 1.00 96.56 321 PRO A CA 1
ATOM 2375 C C . PRO A 1 321 ? 10.680 6.939 13.983 1.00 96.56 321 PRO A C 1
ATOM 2377 O O . PRO A 1 321 ? 10.029 7.585 13.162 1.00 96.56 321 PRO A O 1
ATOM 2380 N N . THR A 1 322 ? 11.546 7.530 14.801 1.00 95.81 322 THR A N 1
ATOM 2381 C CA . THR A 1 322 ? 11.940 8.934 14.633 1.00 95.81 322 THR A CA 1
ATOM 2382 C C . THR A 1 322 ? 13.004 9.041 13.551 1.00 95.81 322 THR A C 1
ATOM 2384 O O . THR A 1 322 ? 13.810 8.124 13.375 1.00 95.81 322 THR A O 1
ATOM 2387 N N . ALA A 1 323 ? 13.093 10.184 12.879 1.00 94.06 323 ALA A N 1
ATOM 2388 C CA . ALA A 1 323 ? 14.169 10.426 11.919 1.00 94.06 323 ALA A CA 1
ATOM 2389 C C . ALA A 1 323 ? 15.571 10.263 12.529 1.00 94.06 323 ALA A C 1
ATOM 2391 O O . ALA A 1 323 ? 16.469 9.749 11.872 1.00 94.06 323 ALA A O 1
ATOM 2392 N N . SER A 1 324 ? 15.752 10.633 13.804 1.00 94.56 324 SER A N 1
ATOM 2393 C CA . SER A 1 324 ? 17.012 10.417 14.522 1.00 94.56 324 SER A CA 1
ATOM 2394 C C . SER A 1 324 ? 17.350 8.932 14.667 1.00 94.56 324 SER A C 1
ATOM 2396 O O . SER A 1 324 ? 18.502 8.552 14.475 1.00 94.56 324 SER A O 1
ATOM 2398 N N . SER A 1 325 ? 16.354 8.086 14.950 1.00 96.62 325 SER A N 1
ATOM 2399 C CA . SER A 1 325 ? 16.540 6.635 15.045 1.00 96.62 325 SER A CA 1
ATOM 2400 C C . SER A 1 325 ? 16.806 5.987 13.681 1.00 96.62 325 SER A C 1
ATOM 2402 O O . SER A 1 325 ? 17.649 5.100 13.589 1.00 96.62 325 SER A O 1
ATOM 2404 N N . LEU A 1 326 ? 16.167 6.479 12.610 1.00 97.31 326 LEU A N 1
ATOM 2405 C CA . LEU A 1 326 ? 16.446 6.044 11.236 1.00 97.31 326 LEU A CA 1
ATOM 2406 C C . LEU A 1 326 ? 17.860 6.435 10.801 1.00 97.31 326 LEU A C 1
ATOM 2408 O O . LEU A 1 326 ? 18.579 5.603 10.252 1.00 97.31 326 LEU A O 1
ATOM 2412 N N . ARG A 1 327 ? 18.286 7.671 11.097 1.00 96.38 327 ARG A N 1
ATOM 2413 C CA . ARG A 1 327 ? 19.652 8.138 10.825 1.00 96.38 327 ARG A CA 1
ATOM 2414 C C . ARG A 1 327 ? 20.679 7.265 11.541 1.00 96.38 327 ARG A C 1
ATOM 2416 O O . ARG A 1 327 ? 21.600 6.782 10.895 1.00 96.38 327 ARG A O 1
ATOM 2423 N N . ALA A 1 328 ? 20.489 7.018 12.837 1.00 96.88 328 ALA A N 1
ATOM 2424 C CA . ALA A 1 328 ? 21.392 6.180 13.623 1.00 96.88 328 ALA A CA 1
ATOM 2425 C C . ALA A 1 328 ? 21.474 4.742 13.079 1.00 96.88 328 ALA A C 1
ATOM 2427 O O . ALA A 1 328 ? 22.560 4.173 13.014 1.00 96.88 328 ALA A O 1
ATOM 2428 N N . ALA A 1 329 ? 20.351 4.165 12.638 1.00 97.38 329 ALA A N 1
ATOM 2429 C CA . ALA A 1 329 ? 20.338 2.840 12.018 1.00 97.38 329 ALA A CA 1
ATOM 2430 C C . ALA A 1 329 ? 21.103 2.808 10.684 1.00 97.38 329 ALA A C 1
ATOM 2432 O O . ALA A 1 329 ? 21.836 1.856 10.421 1.00 97.38 329 ALA A O 1
ATOM 2433 N N . CYS A 1 330 ? 20.984 3.860 9.872 1.00 97.50 330 CYS A N 1
ATOM 2434 C CA . CYS A 1 330 ? 21.752 4.001 8.637 1.00 97.50 330 CYS A CA 1
ATOM 2435 C C . CYS A 1 330 ? 23.258 4.164 8.913 1.00 97.50 330 CYS A C 1
ATOM 2437 O O . CYS A 1 330 ? 24.073 3.475 8.307 1.00 97.50 330 CYS A O 1
ATOM 2439 N N . GLU A 1 331 ? 23.637 5.022 9.866 1.00 96.56 331 GLU A N 1
ATOM 2440 C CA . GLU A 1 331 ? 25.033 5.222 10.289 1.00 96.56 331 GLU A CA 1
ATOM 2441 C C . GLU A 1 331 ? 25.649 3.917 10.826 1.00 96.56 331 GLU A C 1
ATOM 2443 O O . GLU A 1 331 ? 26.782 3.578 10.484 1.00 96.56 331 GLU A O 1
ATOM 2448 N N . ALA A 1 332 ? 24.885 3.142 11.602 1.00 96.94 332 ALA A N 1
ATOM 2449 C CA . ALA A 1 332 ? 25.308 1.833 12.092 1.00 96.94 332 ALA A CA 1
ATOM 2450 C C . ALA A 1 332 ? 25.502 0.814 10.956 1.00 96.94 332 ALA A C 1
ATOM 2452 O O . ALA A 1 332 ? 26.471 0.057 10.979 1.00 96.94 332 ALA A O 1
ATOM 2453 N N . ALA A 1 333 ? 24.624 0.805 9.948 1.00 96.69 333 ALA A N 1
ATOM 2454 C CA . ALA A 1 333 ? 24.775 -0.061 8.779 1.00 96.69 333 ALA A CA 1
ATOM 2455 C C . ALA A 1 333 ? 26.047 0.263 7.981 1.00 96.69 333 ALA A C 1
ATOM 2457 O O . ALA A 1 333 ? 26.800 -0.645 7.627 1.00 96.69 333 ALA A O 1
ATOM 2458 N N . VAL A 1 334 ? 26.334 1.553 7.772 1.00 96.38 334 VAL A N 1
ATOM 2459 C CA . VAL A 1 334 ? 27.576 2.012 7.129 1.00 96.38 334 VAL A CA 1
ATOM 2460 C C . VAL A 1 334 ? 28.799 1.584 7.944 1.00 96.38 334 VAL A C 1
ATOM 2462 O O . VAL A 1 334 ? 29.739 1.027 7.381 1.00 96.38 334 VAL A O 1
ATOM 2465 N N . ALA A 1 335 ? 28.777 1.776 9.267 1.00 96.94 335 ALA A N 1
ATOM 2466 C CA . ALA A 1 335 ? 29.869 1.365 10.154 1.00 96.94 335 ALA A CA 1
ATOM 2467 C C . ALA A 1 335 ? 30.102 -0.158 10.156 1.00 96.94 335 ALA A C 1
ATOM 2469 O O . ALA A 1 335 ? 31.235 -0.607 10.314 1.00 96.94 335 ALA A O 1
ATOM 2470 N N . ALA A 1 336 ? 29.050 -0.949 9.934 1.00 95.38 336 ALA A N 1
ATOM 2471 C CA . ALA A 1 336 ? 29.120 -2.403 9.799 1.00 95.38 336 ALA A CA 1
ATOM 2472 C C . ALA A 1 336 ? 29.575 -2.881 8.404 1.00 95.38 336 ALA A C 1
ATOM 2474 O O . ALA A 1 336 ? 29.583 -4.084 8.152 1.00 95.38 336 ALA A O 1
ATOM 2475 N N . GLY A 1 337 ? 29.930 -1.972 7.488 1.00 94.81 337 GLY A N 1
ATOM 2476 C CA . GLY A 1 337 ? 30.352 -2.317 6.128 1.00 94.81 337 GLY A CA 1
ATOM 2477 C C . GLY A 1 337 ? 29.201 -2.631 5.167 1.00 94.81 337 GLY A C 1
ATOM 2478 O O . GLY A 1 337 ? 29.451 -3.135 4.076 1.00 94.81 337 GLY A O 1
ATOM 2479 N N . ASN A 1 338 ? 27.959 -2.294 5.533 1.00 92.75 338 ASN A N 1
ATOM 2480 C CA . ASN A 1 338 ? 26.754 -2.500 4.725 1.00 92.75 338 ASN A CA 1
ATOM 2481 C C . ASN A 1 338 ? 26.131 -1.154 4.297 1.00 92.75 338 ASN A C 1
ATOM 2483 O O . ASN A 1 338 ? 25.040 -0.807 4.755 1.00 92.75 338 ASN A O 1
ATOM 2487 N N . PRO A 1 339 ? 26.800 -0.361 3.435 1.00 93.00 339 PRO A N 1
ATOM 2488 C CA . PRO A 1 339 ? 26.300 0.951 3.019 1.00 93.00 339 PRO A CA 1
ATOM 2489 C C . PRO A 1 339 ? 25.092 0.868 2.075 1.00 93.00 339 PRO A C 1
ATOM 2491 O O . PRO A 1 339 ? 24.341 1.834 1.969 1.00 93.00 339 PRO A O 1
ATOM 2494 N N . HIS A 1 340 ? 24.891 -0.273 1.411 1.00 95.38 340 HIS A N 1
ATOM 2495 C CA . HIS A 1 340 ? 23.772 -0.511 0.504 1.00 95.38 340 HIS A CA 1
ATOM 2496 C C . HIS A 1 340 ? 22.861 -1.586 1.096 1.00 95.38 340 HIS A C 1
ATOM 2498 O O . HIS A 1 340 ? 23.269 -2.737 1.253 1.00 95.38 340 HIS A O 1
ATOM 2504 N N . LEU A 1 341 ? 21.639 -1.199 1.451 1.00 96.19 341 LEU A N 1
ATOM 2505 C CA . LEU A 1 341 ? 20.664 -2.075 2.091 1.00 96.19 341 LEU A CA 1
ATOM 2506 C C . LEU A 1 341 ? 19.719 -2.653 1.036 1.00 96.19 341 LEU A C 1
ATOM 2508 O O . LEU A 1 341 ? 18.865 -1.941 0.509 1.00 96.19 341 LEU A O 1
ATOM 2512 N N . SER A 1 342 ? 19.868 -3.943 0.747 1.00 94.75 342 SER A N 1
ATOM 2513 C CA . SER A 1 342 ? 18.930 -4.745 -0.046 1.00 94.75 342 SER A CA 1
ATOM 2514 C C . SER A 1 342 ? 18.078 -5.620 0.876 1.00 94.75 342 SER A C 1
ATOM 2516 O O . SER A 1 342 ? 18.343 -5.702 2.075 1.00 94.75 342 SER A O 1
ATOM 2518 N N . LEU A 1 343 ? 17.072 -6.325 0.344 1.00 92.56 343 LEU A N 1
ATOM 2519 C CA . LEU A 1 343 ? 16.287 -7.278 1.147 1.00 92.56 343 LEU A CA 1
ATOM 2520 C C . LEU A 1 343 ? 17.178 -8.333 1.824 1.00 92.56 343 LEU A C 1
ATOM 2522 O O . LEU A 1 343 ? 16.978 -8.647 2.996 1.00 92.56 343 LEU A O 1
ATOM 2526 N N . ALA A 1 344 ? 18.212 -8.810 1.123 1.00 89.75 344 ALA A N 1
ATOM 2527 C CA . ALA A 1 344 ? 19.158 -9.795 1.644 1.00 89.75 344 ALA A CA 1
ATOM 2528 C C . ALA A 1 344 ? 20.004 -9.262 2.816 1.00 89.75 344 ALA A C 1
ATOM 2530 O O . ALA A 1 344 ? 20.426 -10.041 3.671 1.00 89.75 344 ALA A O 1
ATOM 2531 N N . SER A 1 345 ? 20.203 -7.941 2.919 1.00 89.31 345 SER A N 1
ATOM 2532 C CA . SER A 1 345 ? 20.914 -7.310 4.043 1.00 89.31 345 SER A CA 1
ATOM 2533 C C . SER A 1 345 ? 20.216 -7.523 5.393 1.00 89.31 345 SER A C 1
ATOM 2535 O O . SER A 1 345 ? 20.824 -7.320 6.449 1.00 89.31 345 SER A O 1
ATOM 2537 N N . PHE A 1 346 ? 18.940 -7.919 5.389 1.00 88.44 346 PHE A N 1
ATOM 2538 C CA . PHE A 1 346 ? 18.145 -8.069 6.606 1.00 88.44 346 PHE A CA 1
ATOM 2539 C C . PHE A 1 346 ? 18.037 -9.508 7.116 1.00 88.44 346 PHE A C 1
ATOM 2541 O O . PHE A 1 346 ? 17.638 -9.692 8.269 1.00 88.44 346 PHE A O 1
ATOM 2548 N N . GLY A 1 347 ? 18.486 -10.486 6.327 1.00 85.19 347 GLY A N 1
ATOM 2549 C CA . GLY A 1 347 ? 18.431 -11.913 6.636 1.00 85.19 347 GLY A CA 1
ATOM 2550 C C . GLY A 1 347 ? 17.710 -12.714 5.546 1.00 85.19 347 GLY A C 1
ATOM 2551 O O . GLY A 1 347 ? 17.224 -12.136 4.573 1.00 85.19 347 GLY A O 1
ATOM 2552 N N . PRO A 1 348 ? 17.652 -14.048 5.684 1.00 79.69 348 PRO A N 1
ATOM 2553 C CA . PRO A 1 348 ? 16.907 -14.890 4.758 1.00 79.69 348 PRO A CA 1
ATOM 2554 C C . PRO A 1 348 ? 15.403 -14.615 4.863 1.00 79.69 348 PRO A C 1
ATOM 2556 O O . PRO A 1 348 ? 14.871 -14.399 5.953 1.00 79.69 348 PRO A O 1
ATOM 2559 N N . THR A 1 349 ? 14.717 -14.657 3.726 1.00 77.62 349 THR A N 1
ATOM 2560 C CA . THR A 1 349 ? 13.253 -14.585 3.658 1.00 77.62 349 THR A CA 1
ATOM 2561 C C . THR A 1 349 ? 12.642 -15.909 4.131 1.00 77.62 349 THR A C 1
ATOM 2563 O O . THR A 1 349 ? 13.205 -16.975 3.876 1.00 77.62 349 THR A O 1
ATOM 2566 N N . ASP A 1 350 ? 11.491 -15.863 4.810 1.00 77.56 350 ASP A N 1
ATOM 2567 C CA . ASP A 1 350 ? 10.731 -17.073 5.160 1.00 77.56 350 ASP A CA 1
ATOM 2568 C C . ASP A 1 350 ? 10.364 -17.825 3.862 1.00 77.56 350 ASP A C 1
ATOM 2570 O O . ASP A 1 350 ? 9.816 -17.210 2.949 1.00 77.56 350 ASP A O 1
ATOM 2574 N N . PRO A 1 351 ? 10.617 -19.138 3.727 1.00 75.31 351 PRO A N 1
ATOM 2575 C CA . PRO A 1 351 ? 10.209 -19.897 2.540 1.00 75.31 351 PRO A CA 1
ATOM 2576 C C . PRO A 1 351 ? 8.704 -19.800 2.221 1.00 75.31 351 PRO A C 1
ATOM 2578 O O . PRO A 1 351 ? 8.299 -19.903 1.061 1.00 75.31 351 PRO A O 1
ATOM 2581 N N . ARG A 1 352 ? 7.867 -19.555 3.239 1.00 78.44 352 ARG A N 1
ATOM 2582 C CA . ARG A 1 352 ? 6.413 -19.355 3.121 1.00 78.44 352 ARG A CA 1
ATOM 2583 C C . ARG A 1 352 ? 6.029 -17.933 2.694 1.00 78.44 352 ARG A C 1
ATOM 2585 O O . ARG A 1 352 ? 4.855 -17.660 2.485 1.00 78.44 352 ARG A O 1
ATOM 2592 N N . ALA A 1 353 ? 6.990 -17.022 2.541 1.00 83.12 353 ALA A N 1
ATOM 2593 C CA . ALA A 1 353 ? 6.780 -15.634 2.118 1.00 83.12 353 ALA A CA 1
ATOM 2594 C C . ALA A 1 353 ? 6.276 -15.479 0.674 1.00 83.12 353 ALA A C 1
ATOM 2596 O O . ALA A 1 353 ? 5.881 -14.389 0.261 1.00 83.12 353 ALA A O 1
ATOM 2597 N N . THR A 1 354 ? 6.311 -16.551 -0.116 1.00 82.00 354 THR A N 1
ATOM 2598 C CA . THR A 1 354 ? 6.046 -16.525 -1.562 1.00 82.00 354 THR A CA 1
ATOM 2599 C C . THR A 1 354 ? 4.564 -16.390 -1.926 1.00 82.00 354 THR A C 1
ATOM 2601 O O . THR A 1 354 ? 4.241 -16.030 -3.067 1.00 82.00 354 THR A O 1
ATOM 2604 N N . MET A 1 355 ? 3.664 -16.654 -0.973 1.00 86.81 355 MET A N 1
ATOM 2605 C CA . MET A 1 355 ? 2.216 -16.642 -1.174 1.00 86.81 355 MET A CA 1
ATOM 2606 C C . MET A 1 355 ? 1.505 -15.873 -0.049 1.00 86.81 355 MET A C 1
ATOM 2608 O O . MET A 1 355 ? 1.925 -15.956 1.105 1.00 86.81 355 MET A O 1
ATOM 2612 N N . PRO A 1 356 ? 0.433 -15.121 -0.363 1.00 91.81 356 PRO A N 1
ATOM 2613 C CA . PRO A 1 356 ? -0.448 -14.565 0.658 1.00 91.81 356 PRO A CA 1
ATOM 2614 C C . PRO A 1 356 ? -1.268 -15.667 1.332 1.00 91.81 356 PRO A C 1
ATOM 2616 O O . PRO A 1 356 ? -1.252 -16.827 0.917 1.00 91.81 356 PRO A O 1
ATOM 2619 N N . LEU A 1 357 ? -2.055 -15.266 2.330 1.00 90.25 357 LEU A N 1
ATOM 2620 C CA . LEU A 1 357 ? -3.111 -16.106 2.883 1.00 90.25 357 LEU A CA 1
ATOM 2621 C C . LEU A 1 357 ? -4.058 -16.604 1.780 1.00 90.25 357 LEU A C 1
ATOM 2623 O O . LEU A 1 357 ? -4.351 -15.886 0.820 1.00 90.25 357 LEU A O 1
ATOM 2627 N N . LEU A 1 358 ? -4.574 -17.825 1.946 1.00 89.06 358 LEU A N 1
ATOM 2628 C CA . LEU A 1 358 ? -5.639 -18.358 1.093 1.00 89.06 358 LEU A CA 1
ATOM 2629 C C . LEU A 1 358 ? -6.853 -17.412 1.096 1.00 89.06 358 LEU A C 1
ATOM 2631 O O . LEU A 1 358 ? -7.143 -16.820 2.138 1.00 89.06 358 LEU A O 1
ATOM 2635 N N . PRO A 1 359 ? -7.627 -17.308 -0.001 1.00 88.69 359 PRO A N 1
ATOM 2636 C CA . PRO A 1 359 ? -8.816 -16.452 -0.043 1.00 88.69 359 PRO A CA 1
ATOM 2637 C C . PRO A 1 359 ? -9.784 -16.661 1.136 1.00 88.69 359 PRO A C 1
ATOM 2639 O O . PRO A 1 359 ? -10.232 -15.697 1.750 1.00 88.69 359 PRO A O 1
ATOM 2642 N N . VAL A 1 360 ? -10.036 -17.911 1.536 1.00 86.44 360 VAL A N 1
ATOM 2643 C CA . VAL A 1 360 ? -10.859 -18.229 2.721 1.00 86.44 360 VAL A CA 1
ATOM 2644 C C . VAL A 1 360 ? -10.240 -17.761 4.039 1.00 86.44 360 VAL A C 1
ATOM 2646 O O . VAL A 1 360 ? -10.954 -17.274 4.914 1.00 86.44 360 VAL A O 1
ATOM 2649 N N . ALA A 1 361 ? -8.916 -17.849 4.177 1.00 90.38 361 ALA A N 1
ATOM 2650 C CA . ALA A 1 361 ? -8.201 -17.320 5.334 1.00 90.38 361 ALA A CA 1
ATOM 2651 C C . ALA A 1 361 ? -8.261 -15.783 5.361 1.00 90.38 361 ALA A C 1
ATOM 2653 O O . ALA A 1 361 ? -8.439 -15.197 6.427 1.00 90.38 361 ALA A O 1
ATOM 2654 N N . CYS A 1 362 ? -8.195 -15.118 4.200 1.00 92.00 362 CYS A N 1
ATOM 2655 C CA . CYS A 1 362 ? -8.424 -13.676 4.097 1.00 92.00 362 CYS A CA 1
ATOM 2656 C C . CYS A 1 362 ? -9.825 -13.291 4.582 1.00 92.00 362 CYS A C 1
ATOM 2658 O O . CYS A 1 362 ? -9.946 -12.361 5.378 1.00 92.00 362 CYS A O 1
ATOM 2660 N N . ALA A 1 363 ? -10.869 -14.009 4.158 1.00 90.44 363 ALA A N 1
ATOM 2661 C CA . ALA A 1 363 ? -12.233 -13.756 4.618 1.00 90.44 363 ALA A CA 1
ATOM 2662 C C . ALA A 1 363 ? -12.345 -13.881 6.149 1.00 90.44 363 ALA A C 1
ATOM 2664 O O . ALA A 1 363 ? -12.846 -12.962 6.797 1.00 90.44 363 ALA A O 1
ATOM 2665 N N . LEU A 1 364 ? -11.793 -14.949 6.739 1.00 90.62 364 LEU A N 1
ATOM 2666 C CA . LEU A 1 364 ? -11.749 -15.143 8.196 1.00 90.62 364 LEU A CA 1
ATOM 2667 C C . LEU A 1 364 ? -10.973 -14.036 8.926 1.00 90.62 364 LEU A C 1
ATOM 2669 O O . LEU A 1 364 ? -11.377 -13.602 10.001 1.00 90.62 364 LEU A O 1
ATOM 2673 N N . ALA A 1 365 ? -9.868 -13.559 8.351 1.00 92.06 365 ALA A N 1
ATOM 2674 C CA . ALA A 1 365 ? -9.057 -12.493 8.936 1.00 92.06 365 ALA A CA 1
ATOM 2675 C C . ALA A 1 365 ? -9.720 -11.110 8.906 1.00 92.06 365 ALA A C 1
ATOM 2677 O O . ALA A 1 365 ? -9.380 -10.257 9.734 1.00 92.06 365 ALA A O 1
ATOM 2678 N N . LEU A 1 366 ? -10.583 -10.865 7.916 1.00 92.81 366 LEU A N 1
ATOM 2679 C CA . LEU A 1 366 ? -11.091 -9.537 7.574 1.00 92.81 366 LEU A CA 1
ATOM 2680 C C . LEU A 1 366 ? -12.554 -9.325 7.974 1.00 92.81 366 LEU A C 1
ATOM 2682 O O . LEU A 1 366 ? -12.920 -8.200 8.324 1.00 92.81 366 LEU A O 1
ATOM 2686 N N . LEU A 1 367 ? -13.387 -10.366 7.979 1.00 92.00 367 LEU A N 1
ATOM 2687 C CA . LEU A 1 367 ? -14.823 -10.244 8.229 1.00 92.00 367 LEU A CA 1
ATOM 2688 C C . LEU A 1 367 ? -15.175 -10.403 9.721 1.00 92.00 367 LEU A C 1
ATOM 2690 O O . LEU A 1 367 ? -14.820 -11.416 10.323 1.00 92.00 367 LEU A O 1
ATOM 2694 N N . PRO A 1 368 ? -15.897 -9.437 10.329 1.00 89.75 368 PRO A N 1
ATOM 2695 C CA . PRO A 1 368 ? -16.439 -9.585 11.681 1.00 89.75 368 PRO A CA 1
ATOM 2696 C C . PRO A 1 368 ? -17.619 -10.572 11.726 1.00 89.75 368 PRO A C 1
ATOM 2698 O O . PRO A 1 368 ? -18.176 -10.929 10.687 1.00 89.75 368 PRO A O 1
ATOM 2701 N N . ALA A 1 369 ? -18.011 -10.997 12.933 1.00 88.00 369 ALA A N 1
ATOM 2702 C CA . ALA A 1 369 ? -18.920 -12.134 13.131 1.00 88.00 369 ALA A CA 1
ATOM 2703 C C . ALA A 1 369 ? -20.290 -11.907 12.479 1.00 88.00 369 ALA A C 1
ATOM 2705 O O . ALA A 1 369 ? -20.843 -12.782 11.817 1.00 88.00 369 ALA A O 1
ATOM 2706 N N . ASN A 1 370 ? -20.804 -10.680 12.571 1.00 87.56 370 ASN A N 1
ATOM 2707 C CA . ASN A 1 370 ? -22.076 -10.285 11.967 1.00 87.56 370 ASN A CA 1
ATOM 2708 C C . ASN A 1 370 ? -22.043 -10.233 10.423 1.00 87.56 370 ASN A C 1
ATOM 2710 O O . ASN A 1 370 ? -23.074 -10.039 9.792 1.00 87.56 370 ASN A O 1
ATOM 2714 N N . CYS A 1 371 ? -20.868 -10.400 9.808 1.00 91.56 371 CYS A N 1
ATOM 2715 C CA . CYS A 1 371 ? -20.676 -10.528 8.362 1.00 91.56 371 CYS A CA 1
ATOM 2716 C C . CYS A 1 371 ? -20.457 -11.988 7.918 1.00 91.56 371 CYS A C 1
ATOM 2718 O O . CYS A 1 371 ? -20.063 -12.214 6.773 1.00 91.56 371 CYS A O 1
ATOM 2720 N N . ARG A 1 372 ? -20.680 -12.985 8.791 1.00 91.19 372 ARG A N 1
ATOM 2721 C CA . ARG A 1 372 ? -20.447 -14.414 8.492 1.00 91.19 372 ARG A CA 1
ATOM 2722 C C . ARG A 1 372 ? -21.121 -14.895 7.207 1.00 91.19 372 ARG A C 1
ATOM 2724 O O . ARG A 1 372 ? -20.551 -15.699 6.478 1.00 91.19 372 ARG A O 1
ATOM 2731 N N . HIS A 1 373 ? -22.313 -14.388 6.888 1.00 90.06 373 HIS A N 1
ATOM 2732 C CA . HIS A 1 373 ? -23.080 -14.786 5.703 1.00 90.06 373 HIS A CA 1
ATOM 2733 C C . HIS A 1 373 ? -22.399 -14.384 4.389 1.00 90.06 373 HIS A C 1
ATOM 2735 O O . HIS A 1 373 ? -22.715 -14.956 3.350 1.00 90.06 373 HIS A O 1
ATOM 2741 N N . LEU A 1 374 ? -21.444 -13.450 4.430 1.00 90.94 374 LEU A N 1
ATOM 2742 C CA . LEU A 1 374 ? -20.650 -13.030 3.273 1.00 90.94 374 LEU A CA 1
ATOM 2743 C C . LEU A 1 374 ? -19.483 -13.981 2.977 1.00 90.94 374 LEU A C 1
ATOM 2745 O O . LEU A 1 374 ? -19.026 -14.048 1.836 1.00 90.94 374 LEU A O 1
ATOM 2749 N N . ALA A 1 375 ? -18.982 -14.699 3.986 1.00 90.19 375 ALA A N 1
ATOM 2750 C CA . ALA A 1 375 ? -17.878 -15.638 3.821 1.00 90.19 375 ALA A CA 1
ATOM 2751 C C . ALA A 1 375 ? -18.313 -16.882 3.029 1.00 90.19 375 ALA A C 1
ATOM 2753 O O . ALA A 1 375 ? -19.502 -17.234 2.996 1.00 90.19 375 ALA A O 1
ATOM 2754 N N . ALA A 1 376 ? -17.343 -17.575 2.425 1.00 85.31 376 ALA A N 1
ATOM 2755 C CA . ALA A 1 376 ? -17.574 -18.873 1.798 1.00 85.31 376 ALA A CA 1
ATOM 2756 C C . ALA A 1 376 ? -18.238 -19.851 2.797 1.00 85.31 376 ALA A C 1
ATOM 2758 O O . ALA A 1 376 ? -17.793 -19.926 3.950 1.00 85.31 376 ALA A O 1
ATOM 2759 N N . PRO A 1 377 ? -19.281 -20.608 2.402 1.00 85.44 377 PRO A N 1
ATOM 2760 C CA . PRO A 1 377 ? -20.053 -21.426 3.342 1.00 85.44 377 PRO A CA 1
ATOM 2761 C C . PRO A 1 377 ? -19.211 -22.432 4.135 1.00 85.44 377 PRO A C 1
ATOM 2763 O O . PRO A 1 377 ? -19.477 -22.654 5.319 1.00 85.44 377 PRO A O 1
ATOM 2766 N N . CYS A 1 378 ? -18.138 -22.959 3.537 1.00 83.94 378 CYS A N 1
ATOM 2767 C CA . CYS A 1 378 ? -17.249 -23.924 4.180 1.00 83.94 378 CYS A CA 1
ATOM 2768 C C . CYS A 1 378 ? -16.598 -23.408 5.478 1.00 83.94 378 CYS A C 1
ATOM 2770 O O . CYS A 1 378 ? -16.356 -24.219 6.367 1.00 83.94 378 CYS A O 1
ATOM 2772 N N . VAL A 1 379 ? -16.381 -22.094 5.640 1.00 86.19 379 VAL A N 1
ATOM 2773 C CA . VAL A 1 379 ? -15.701 -21.499 6.813 1.00 86.19 379 VAL A CA 1
ATOM 2774 C C . VAL A 1 379 ? -16.623 -20.763 7.791 1.00 86.19 379 VAL A C 1
ATOM 2776 O O . VAL A 1 379 ? -16.164 -20.352 8.851 1.00 86.19 379 VAL A O 1
ATOM 2779 N N . ARG A 1 380 ? -17.922 -20.615 7.493 1.00 88.62 380 ARG A N 1
ATOM 2780 C CA . ARG A 1 380 ? -18.847 -19.802 8.318 1.00 88.62 380 ARG A CA 1
ATOM 2781 C C . ARG A 1 380 ? -18.950 -20.263 9.771 1.00 88.62 380 ARG A C 1
ATOM 2783 O O . ARG A 1 380 ? -18.999 -19.430 10.663 1.00 88.62 380 ARG A O 1
ATOM 2790 N N . HIS A 1 381 ? -18.923 -21.575 9.989 1.00 86.31 381 HIS A N 1
ATOM 2791 C CA . HIS A 1 381 ? -18.991 -22.196 11.316 1.00 86.31 381 HIS A CA 1
ATOM 2792 C C . HIS A 1 381 ? -17.836 -21.799 12.254 1.00 86.31 381 HIS A C 1
ATOM 2794 O O . HIS A 1 381 ? -17.987 -21.862 13.467 1.00 86.31 381 HIS A O 1
ATOM 2800 N N . LEU A 1 382 ? -16.692 -21.367 11.711 1.00 86.75 382 LEU A N 1
ATOM 2801 C CA . LEU A 1 382 ? -15.561 -20.875 12.507 1.00 86.75 382 LEU A CA 1
ATOM 2802 C C . LEU A 1 382 ? -15.795 -19.454 13.044 1.00 86.75 382 LEU A C 1
ATOM 2804 O O . LEU A 1 382 ? -15.039 -18.978 13.884 1.00 86.75 382 LEU A O 1
ATOM 2808 N N . MET A 1 383 ? -16.792 -18.746 12.504 1.00 87.81 383 MET A N 1
ATOM 2809 C CA . MET A 1 383 ? -17.108 -17.354 12.840 1.00 87.81 383 MET A CA 1
ATOM 2810 C C . MET A 1 383 ? -18.244 -17.240 13.862 1.00 87.81 383 MET A C 1
ATOM 2812 O O . MET A 1 383 ? -18.633 -16.126 14.222 1.00 87.81 383 MET A O 1
ATOM 2816 N N . ASP A 1 384 ? -18.800 -18.368 14.310 1.00 77.06 384 ASP A N 1
ATOM 2817 C CA . ASP A 1 384 ? -19.839 -18.385 15.327 1.00 77.06 384 ASP A CA 1
ATOM 2818 C C . ASP A 1 384 ? -19.204 -18.037 16.681 1.00 77.06 384 ASP A C 1
ATOM 2820 O O . ASP A 1 384 ? -18.398 -18.783 17.236 1.00 77.06 384 ASP A O 1
ATOM 2824 N N . GLY A 1 385 ? -19.527 -16.844 17.189 1.00 55.97 385 GLY A N 1
ATOM 2825 C CA . GLY A 1 385 ? -19.071 -16.394 18.499 1.00 55.97 385 GLY A CA 1
ATOM 2826 C C . GLY A 1 385 ? -19.528 -17.374 19.575 1.00 55.97 385 GLY A C 1
ATOM 2827 O O . GLY A 1 385 ? -20.660 -17.855 19.534 1.00 55.97 385 GLY A O 1
ATOM 2828 N N . GLY A 1 386 ? -18.649 -17.676 20.530 1.00 46.19 386 GLY A N 1
ATOM 2829 C CA . GLY A 1 386 ? -18.910 -18.611 21.618 1.00 46.19 386 GLY A CA 1
ATOM 2830 C C . GLY A 1 386 ? -20.063 -18.182 22.528 1.00 46.19 386 GLY A C 1
ATOM 2831 O O . GLY A 1 386 ? -19.837 -17.750 23.650 1.00 46.19 386 GLY A O 1
ATOM 2832 N N . ASN A 1 387 ? -21.307 -18.391 22.102 1.00 35.31 387 ASN A N 1
ATOM 2833 C CA . ASN A 1 387 ? -22.393 -18.706 23.015 1.00 35.31 387 ASN A CA 1
ATOM 2834 C C . ASN A 1 387 ? -22.351 -20.216 23.235 1.00 35.31 387 ASN A C 1
ATOM 2836 O O . ASN A 1 387 ? -23.059 -20.992 22.598 1.00 35.31 387 ASN A O 1
ATOM 2840 N N . GLY A 1 388 ? -21.486 -20.632 24.158 1.00 32.41 388 GLY A N 1
ATOM 2841 C CA . GLY A 1 388 ? -21.565 -21.944 24.780 1.00 32.41 388 GLY A CA 1
ATOM 2842 C C . GLY A 1 388 ? -22.831 -22.054 25.630 1.00 32.41 388 GLY A C 1
ATOM 2843 O O . GLY A 1 388 ? -22.749 -22.116 26.850 1.00 32.41 388 GLY A O 1
ATOM 2844 N N . SER A 1 389 ? -24.004 -22.076 24.999 1.00 26.33 389 SER A N 1
ATOM 2845 C CA . SER A 1 389 ? -25.156 -22.786 25.535 1.00 26.33 389 SER A CA 1
ATOM 2846 C C . SER A 1 389 ? -25.096 -24.192 24.962 1.00 26.33 389 SER A C 1
ATOM 2848 O O . SER A 1 389 ? -25.454 -24.434 23.811 1.00 26.33 389 SER A O 1
ATOM 2850 N N . SER A 1 390 ? -24.624 -25.128 25.778 1.00 37.53 390 SER A N 1
ATOM 2851 C CA . SER A 1 390 ? -25.049 -26.515 25.679 1.00 37.53 390 SER A CA 1
ATOM 2852 C C . SER A 1 390 ? -26.581 -26.539 25.612 1.00 37.53 390 SER A C 1
ATOM 2854 O O . SER A 1 390 ? -27.262 -26.224 26.584 1.00 37.53 390 SER A O 1
ATOM 2856 N N . GLY A 1 391 ? -27.128 -26.854 24.441 1.00 25.14 391 GLY A N 1
ATOM 2857 C CA . GLY A 1 391 ? -28.567 -26.800 24.214 1.00 25.14 391 GLY A CA 1
ATOM 2858 C C . GLY A 1 391 ? -28.954 -27.445 22.895 1.00 25.14 391 GLY A C 1
ATOM 2859 O O . GLY A 1 391 ? -29.036 -26.766 21.884 1.00 25.14 391 GLY A O 1
ATOM 2860 N N . SER A 1 392 ? -29.159 -28.761 22.962 1.00 24.73 392 SER A N 1
ATOM 2861 C CA . SER A 1 392 ? -29.981 -29.594 22.075 1.00 24.73 392 SER A CA 1
ATOM 2862 C C . SER A 1 392 ? -29.840 -29.402 20.563 1.00 24.73 392 SER A C 1
ATOM 2864 O O . SER A 1 392 ? -30.432 -28.513 19.959 1.00 24.73 392 SER A O 1
ATOM 2866 N N . SER A 1 393 ? -29.208 -30.396 19.944 1.00 32.22 393 SER A N 1
ATOM 2867 C CA . SER A 1 393 ? -29.676 -30.967 18.685 1.00 32.22 393 SER A CA 1
ATOM 2868 C C . SER A 1 393 ? -31.205 -31.102 18.716 1.00 32.22 393 SER A C 1
ATOM 2870 O O . SER A 1 393 ? -31.741 -31.922 19.461 1.00 32.22 393 SER A O 1
ATOM 2872 N N . GLN A 1 394 ? -31.894 -30.284 17.928 1.00 26.86 394 GLN A N 1
ATOM 2873 C CA . GLN A 1 394 ? -33.246 -30.548 17.457 1.00 26.86 394 GLN A CA 1
ATOM 2874 C C . GLN A 1 394 ? -33.257 -30.282 15.955 1.00 26.86 394 GLN A C 1
ATOM 2876 O O . GLN A 1 394 ? -33.202 -29.146 15.500 1.00 26.86 394 GLN A O 1
ATOM 2881 N N . ASP A 1 395 ? -33.141 -31.396 15.239 1.00 28.97 395 ASP A N 1
ATOM 2882 C CA . ASP A 1 395 ? -33.881 -31.775 14.041 1.00 28.97 395 ASP A CA 1
ATOM 2883 C C . ASP A 1 395 ? -34.621 -30.668 13.280 1.00 28.97 395 ASP A C 1
ATOM 2885 O O . ASP A 1 395 ? -35.603 -30.123 13.769 1.00 28.97 395 ASP A O 1
ATOM 2889 N N . ASP A 1 396 ? -34.246 -30.502 12.011 1.00 24.47 396 ASP A N 1
ATOM 2890 C CA . ASP A 1 396 ? -35.164 -30.122 10.935 1.00 24.47 396 ASP A CA 1
ATOM 2891 C C . ASP A 1 396 ? -34.906 -31.043 9.731 1.00 24.47 396 ASP A C 1
ATOM 2893 O O . ASP A 1 396 ? -34.290 -30.683 8.727 1.00 24.47 396 ASP A O 1
ATOM 2897 N N . VAL A 1 397 ? -35.365 -32.292 9.852 1.00 28.83 397 VAL A N 1
ATOM 2898 C CA . VAL A 1 397 ? -35.668 -33.133 8.689 1.00 28.83 397 VAL A CA 1
ATOM 2899 C C . VAL A 1 397 ? -37.130 -32.874 8.350 1.00 28.83 397 VAL A C 1
ATOM 2901 O O . VAL A 1 397 ? -38.037 -33.427 8.971 1.00 28.83 397 VAL A O 1
ATOM 2904 N N . ALA A 1 398 ? -37.360 -32.000 7.372 1.00 28.11 398 ALA A N 1
ATOM 2905 C CA . ALA A 1 398 ? -38.682 -31.797 6.804 1.00 28.11 398 ALA A CA 1
ATOM 2906 C C . ALA A 1 398 ? -39.139 -33.093 6.118 1.00 28.11 398 ALA A C 1
ATOM 2908 O O . ALA A 1 398 ? -38.538 -33.565 5.150 1.00 28.11 398 ALA A O 1
ATOM 2909 N N . GLY A 1 399 ? -40.192 -33.682 6.680 1.00 23.80 399 GLY A N 1
ATOM 2910 C CA . GLY A 1 399 ? -40.788 -34.920 6.219 1.00 23.80 399 GLY A CA 1
ATOM 2911 C C . GLY A 1 399 ? -41.469 -34.796 4.860 1.00 23.80 399 GLY A C 1
ATOM 2912 O O . GLY A 1 399 ? -42.089 -33.789 4.527 1.00 23.80 399 GLY A O 1
ATOM 2913 N N . THR A 1 400 ? -41.421 -35.896 4.118 1.00 26.84 400 THR A N 1
ATOM 2914 C CA . THR A 1 400 ? -42.442 -36.249 3.133 1.00 26.84 400 THR A CA 1
ATOM 2915 C C . THR A 1 400 ? -42.857 -37.700 3.384 1.00 26.84 400 THR A C 1
ATOM 2917 O O . THR A 1 400 ? -42.128 -38.646 3.107 1.00 26.84 400 THR A O 1
ATOM 2920 N N . SER A 1 401 ? -44.035 -37.865 3.987 1.00 25.27 401 SER A N 1
ATOM 2921 C CA . SER A 1 401 ? -44.938 -38.996 3.738 1.00 25.27 401 SER A CA 1
ATOM 2922 C C . SER A 1 401 ? -45.331 -38.966 2.254 1.00 25.27 401 SER A C 1
ATOM 2924 O O . SER A 1 401 ? -45.450 -37.878 1.700 1.00 25.27 401 SER A O 1
ATOM 2926 N N . SER A 1 402 ? -45.606 -40.034 1.522 1.00 25.78 402 SER A N 1
ATOM 2927 C CA . SER A 1 402 ? -45.900 -41.438 1.804 1.00 25.78 402 SER A CA 1
ATOM 2928 C C . SER A 1 402 ? -46.019 -42.096 0.427 1.00 25.78 402 SER A C 1
ATOM 2930 O O . SER A 1 402 ? -46.686 -41.512 -0.424 1.00 25.78 402 SER A O 1
ATOM 2932 N N . ASP A 1 403 ? -45.453 -43.282 0.212 1.00 24.56 403 ASP A N 1
ATOM 2933 C CA . ASP A 1 403 ? -46.209 -44.358 -0.442 1.00 24.56 403 ASP A CA 1
ATOM 2934 C C . ASP A 1 403 ? -45.499 -45.708 -0.305 1.00 24.56 403 ASP A C 1
ATOM 2936 O O . ASP A 1 403 ? -44.280 -45.829 -0.443 1.00 24.56 403 ASP A O 1
ATOM 2940 N N . GLU A 1 404 ? -46.298 -46.713 0.036 1.00 26.06 404 GLU A N 1
ATOM 2941 C CA . GLU A 1 404 ? -45.911 -48.091 0.308 1.00 26.06 404 GLU A CA 1
ATOM 2942 C C . GLU A 1 404 ? -45.674 -48.882 -0.988 1.00 26.06 404 GLU A C 1
ATOM 2944 O O . GLU A 1 404 ? -46.393 -48.737 -1.974 1.00 26.06 404 GLU A O 1
ATOM 2949 N N . GLY A 1 405 ? -44.700 -49.796 -0.971 1.00 24.34 405 GLY A N 1
ATOM 2950 C CA . GLY A 1 405 ? -44.437 -50.695 -2.096 1.00 24.34 405 GLY A CA 1
ATOM 2951 C C . GLY A 1 405 ? -43.368 -51.742 -1.795 1.00 24.34 405 GLY A C 1
ATOM 2952 O O . GLY A 1 405 ? -42.212 -51.597 -2.174 1.00 24.34 405 GLY A O 1
ATOM 2953 N N . SER A 1 406 ? -43.776 -52.796 -1.090 1.00 23.25 406 SER A N 1
ATOM 2954 C CA . SER A 1 406 ? -43.021 -54.019 -0.781 1.00 23.25 406 SER A CA 1
ATOM 2955 C C . SER A 1 406 ? -42.423 -54.707 -2.025 1.00 23.25 406 SER A C 1
ATOM 2957 O O . SER A 1 406 ? -43.113 -54.876 -3.029 1.00 23.25 406 SER A O 1
ATOM 2959 N N . GLY A 1 407 ? -41.169 -55.176 -1.946 1.00 23.80 407 GLY A N 1
ATOM 2960 C CA . GLY A 1 407 ? -40.526 -55.926 -3.034 1.00 23.80 407 GLY A CA 1
ATOM 2961 C C . GLY A 1 407 ? -39.124 -56.455 -2.713 1.00 23.80 407 GLY A C 1
ATOM 2962 O O . GLY A 1 407 ? -38.121 -55.800 -2.956 1.00 23.80 407 GLY A O 1
ATOM 2963 N N . ASN A 1 408 ? -39.087 -57.668 -2.172 1.00 22.64 408 ASN A N 1
ATOM 2964 C CA . ASN A 1 408 ? -37.937 -58.519 -1.848 1.00 22.64 408 ASN A CA 1
ATOM 2965 C C . ASN A 1 408 ? -37.052 -58.860 -3.080 1.00 22.64 408 ASN A C 1
ATOM 2967 O O . ASN A 1 408 ? -37.604 -59.094 -4.154 1.00 22.64 408 ASN A O 1
ATOM 2971 N N . GLY A 1 409 ? -35.721 -59.018 -2.944 1.00 24.12 409 GLY A N 1
ATOM 2972 C CA . GLY A 1 409 ? -34.919 -59.619 -4.030 1.00 24.12 409 GLY A CA 1
ATOM 2973 C C . GLY A 1 409 ? -33.388 -59.496 -3.983 1.00 24.12 409 GLY A C 1
ATOM 2974 O O . GLY A 1 409 ? -32.817 -58.483 -4.359 1.00 24.12 409 GLY A O 1
ATOM 2975 N N . ASN A 1 410 ? -32.739 -60.599 -3.603 1.00 21.91 410 ASN A N 1
ATOM 2976 C CA . ASN A 1 410 ? -31.320 -60.954 -3.755 1.00 21.91 410 ASN A CA 1
ATOM 2977 C C . ASN A 1 410 ? -30.602 -60.507 -5.054 1.00 21.91 410 ASN A C 1
ATO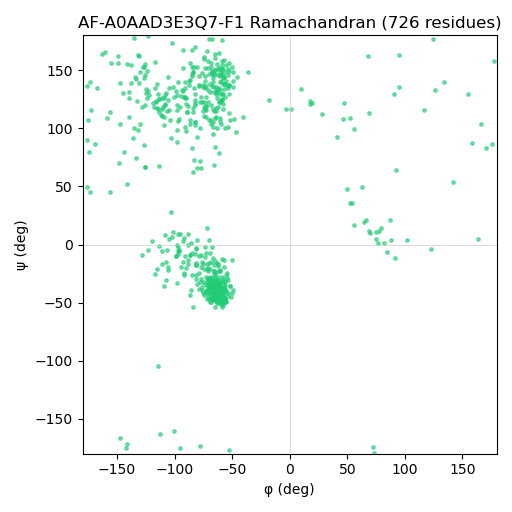M 2979 O O . ASN A 1 410 ? -31.117 -60.712 -6.146 1.00 21.91 410 ASN A O 1
ATOM 2983 N N . GLY A 1 411 ? -29.291 -60.240 -4.928 1.00 21.83 411 GLY A N 1
ATOM 2984 C CA . GLY A 1 411 ? -28.293 -61.054 -5.645 1.00 21.83 411 GLY A CA 1
ATOM 2985 C C . GLY A 1 411 ? -27.398 -60.403 -6.716 1.00 21.83 411 GLY A C 1
ATOM 2986 O O . GLY A 1 411 ? -27.833 -60.140 -7.825 1.00 21.83 411 GLY A O 1
ATOM 2987 N N . ARG A 1 412 ? -26.091 -60.394 -6.403 1.00 21.72 412 ARG A N 1
ATOM 2988 C CA . ARG A 1 412 ? -24.920 -60.678 -7.273 1.00 21.72 412 ARG A CA 1
ATOM 2989 C C . ARG A 1 412 ? -24.514 -59.722 -8.419 1.00 21.72 412 ARG A C 1
ATOM 2991 O O . ARG A 1 412 ? -25.108 -59.675 -9.484 1.00 21.72 412 ARG A O 1
ATOM 2998 N N . SER A 1 413 ? -23.336 -59.127 -8.182 1.00 20.95 413 SER A N 1
ATOM 2999 C CA . SER A 1 413 ? -22.151 -58.927 -9.043 1.00 20.95 413 SER A CA 1
ATOM 3000 C C . SER A 1 413 ? -22.217 -59.237 -10.541 1.00 20.95 413 SER A C 1
ATOM 3002 O O . SER A 1 413 ? -22.441 -60.388 -10.897 1.00 20.95 413 SER A O 1
ATOM 3004 N N . ILE A 1 414 ? -21.699 -58.303 -11.358 1.00 21.31 414 ILE A N 1
ATOM 3005 C CA . ILE A 1 414 ? -20.724 -58.596 -12.430 1.00 21.31 414 ILE A CA 1
ATOM 3006 C C . ILE A 1 414 ? -19.661 -57.484 -12.473 1.00 21.31 414 ILE A C 1
ATOM 3008 O O . ILE A 1 414 ? -19.970 -56.300 -12.563 1.00 21.31 414 ILE A O 1
ATOM 3012 N N . ALA A 1 415 ? -18.401 -57.907 -12.391 1.00 20.62 415 ALA A N 1
ATOM 3013 C CA . ALA A 1 415 ? -17.197 -57.118 -12.594 1.00 20.62 415 ALA A CA 1
ATOM 3014 C C . ALA A 1 415 ? -16.844 -57.028 -14.088 1.00 20.62 415 ALA A C 1
ATOM 3016 O O . ALA A 1 415 ? -17.011 -58.013 -14.803 1.00 20.62 415 ALA A O 1
ATOM 3017 N N . VAL A 1 416 ? -16.241 -55.917 -14.526 1.00 20.80 416 VAL A N 1
ATOM 3018 C CA . VAL A 1 416 ? -15.380 -55.893 -15.723 1.00 20.80 416 VAL A CA 1
ATOM 3019 C C . VAL A 1 416 ? -14.119 -55.078 -15.423 1.00 20.80 416 VAL A C 1
ATOM 3021 O O . VAL A 1 416 ? -14.091 -53.857 -15.494 1.00 20.80 416 VAL A O 1
ATOM 3024 N N . VAL A 1 417 ? -13.115 -55.829 -14.972 1.00 20.23 417 VAL A N 1
ATOM 3025 C CA . VAL A 1 417 ? -11.695 -55.827 -15.358 1.00 20.23 417 VAL A CA 1
ATOM 3026 C C . VAL A 1 417 ? -11.087 -54.516 -15.875 1.00 20.23 417 VAL A C 1
ATOM 3028 O O . VAL A 1 417 ? -11.307 -54.083 -17.004 1.00 20.23 417 VAL A O 1
ATOM 3031 N N . ALA A 1 418 ? -10.188 -53.996 -15.040 1.00 20.66 418 ALA A N 1
ATOM 3032 C CA . ALA A 1 418 ? -9.113 -53.079 -15.373 1.00 20.66 418 ALA A CA 1
ATOM 3033 C C . ALA A 1 418 ? -8.102 -53.696 -16.357 1.00 20.66 418 ALA A C 1
ATOM 3035 O O . ALA A 1 418 ? -7.742 -54.867 -16.237 1.00 20.66 418 ALA A O 1
ATOM 3036 N N . VAL A 1 419 ? -7.548 -52.865 -17.243 1.00 20.28 419 VAL A N 1
ATOM 3037 C CA . VAL A 1 419 ? -6.232 -53.107 -17.846 1.00 20.28 419 VAL A CA 1
ATOM 3038 C C . VAL A 1 419 ? -5.282 -52.051 -17.304 1.00 20.28 419 VAL A C 1
ATOM 3040 O O . VAL A 1 419 ? -5.424 -50.859 -17.564 1.00 20.28 419 VAL A O 1
ATOM 3043 N N . ALA A 1 420 ? -4.344 -52.528 -16.496 1.00 20.84 420 ALA A N 1
ATOM 3044 C CA . ALA A 1 420 ? -3.219 -51.785 -15.969 1.00 20.84 420 ALA A CA 1
ATOM 3045 C C . ALA A 1 420 ? -2.066 -51.764 -16.979 1.00 20.84 420 ALA A C 1
ATOM 3047 O O . ALA A 1 420 ? -1.804 -52.770 -17.634 1.00 20.84 420 ALA A O 1
ATOM 3048 N N . THR A 1 421 ? -1.290 -50.682 -16.967 1.00 21.83 421 THR A N 1
ATOM 3049 C CA . THR A 1 421 ? 0.162 -50.741 -17.182 1.00 21.83 421 THR A CA 1
ATOM 3050 C C . THR A 1 421 ? 0.844 -49.769 -16.219 1.00 21.83 421 THR A C 1
ATOM 3052 O O . THR A 1 421 ? 0.700 -48.555 -16.338 1.00 21.83 421 THR A O 1
ATOM 3055 N N . ALA A 1 422 ? 1.542 -50.356 -15.242 1.00 21.58 422 ALA A N 1
ATOM 3056 C CA . ALA A 1 422 ? 2.539 -49.759 -14.346 1.00 21.58 422 ALA A CA 1
ATOM 3057 C C . ALA A 1 422 ? 3.803 -49.354 -15.150 1.00 21.58 422 ALA A C 1
ATOM 3059 O O . ALA A 1 422 ? 3.870 -49.649 -16.338 1.00 21.58 422 ALA A O 1
ATOM 3060 N N . ALA A 1 423 ? 4.884 -48.738 -14.669 1.00 22.42 423 ALA A N 1
ATOM 3061 C CA . ALA A 1 423 ? 5.454 -48.311 -13.386 1.00 22.42 423 ALA A CA 1
ATOM 3062 C C . ALA A 1 423 ? 6.508 -47.220 -13.773 1.00 22.42 423 ALA A C 1
ATOM 3064 O O . ALA A 1 423 ? 6.867 -47.123 -14.943 1.00 22.42 423 ALA A O 1
ATOM 3065 N N . ALA A 1 424 ? 7.071 -46.374 -12.909 1.00 22.62 424 ALA A N 1
ATOM 3066 C CA . ALA A 1 424 ? 8.088 -46.784 -11.949 1.00 22.62 424 ALA A CA 1
ATOM 3067 C C . ALA A 1 424 ? 8.459 -45.651 -10.973 1.00 22.62 424 ALA A C 1
ATOM 3069 O O . ALA A 1 424 ? 8.618 -44.486 -11.327 1.00 22.62 424 ALA A O 1
ATOM 3070 N N . THR A 1 425 ? 8.621 -46.097 -9.736 1.00 23.52 425 THR A N 1
ATOM 3071 C CA . THR A 1 425 ? 9.088 -45.485 -8.493 1.00 23.52 425 THR A CA 1
ATOM 3072 C C . THR A 1 425 ? 10.574 -45.117 -8.464 1.00 23.52 425 THR A C 1
ATOM 3074 O O . THR A 1 425 ? 11.400 -45.828 -9.029 1.00 23.52 425 THR A O 1
ATOM 3077 N N . ALA A 1 426 ? 10.919 -44.151 -7.606 1.00 22.17 426 ALA A N 1
ATOM 3078 C CA . ALA A 1 426 ? 12.134 -44.216 -6.791 1.00 22.17 426 ALA A CA 1
ATOM 3079 C C . ALA A 1 426 ? 11.811 -43.799 -5.343 1.00 22.17 426 ALA A C 1
ATOM 3081 O O . ALA A 1 426 ? 11.660 -42.625 -5.019 1.00 22.17 426 ALA A O 1
ATOM 3082 N N . THR A 1 427 ? 11.655 -44.810 -4.493 1.00 22.45 427 THR A N 1
ATOM 3083 C CA . THR A 1 427 ? 11.518 -44.758 -3.032 1.00 22.45 427 THR A CA 1
ATOM 3084 C C . THR A 1 427 ? 12.888 -44.767 -2.357 1.00 22.45 427 THR A C 1
ATOM 3086 O O . THR A 1 427 ? 13.742 -45.568 -2.732 1.00 22.45 427 THR A O 1
ATOM 3089 N N . VAL A 1 428 ? 13.050 -43.994 -1.279 1.00 22.50 428 VAL A N 1
ATOM 3090 C CA . VAL A 1 428 ? 13.960 -44.342 -0.176 1.00 22.50 428 VAL A CA 1
ATOM 3091 C C . VAL A 1 428 ? 13.106 -44.559 1.069 1.00 22.50 428 VAL A C 1
ATOM 3093 O O . VAL A 1 428 ? 12.372 -43.680 1.511 1.00 22.50 428 VAL A O 1
ATOM 3096 N N . THR A 1 429 ? 13.163 -45.786 1.572 1.00 22.70 429 THR A N 1
ATOM 3097 C CA . THR A 1 429 ? 12.411 -46.346 2.696 1.00 22.70 429 THR A CA 1
ATOM 3098 C C . THR A 1 429 ? 13.149 -46.173 4.021 1.00 22.70 429 THR A C 1
ATOM 3100 O O . THR A 1 429 ? 14.329 -46.500 4.097 1.00 22.70 429 THR A O 1
ATOM 3103 N N . HIS A 1 430 ? 12.425 -45.839 5.091 1.00 25.06 430 HIS A N 1
ATOM 3104 C CA . HIS A 1 430 ? 12.664 -46.418 6.418 1.00 25.06 430 HIS A CA 1
ATOM 3105 C C . HIS A 1 430 ? 11.318 -46.703 7.103 1.00 25.06 430 HIS A C 1
ATOM 3107 O O . HIS A 1 430 ? 10.401 -45.887 7.068 1.00 25.06 430 HIS A O 1
ATOM 3113 N N . GLN A 1 431 ? 11.190 -47.920 7.637 1.00 24.86 431 GLN A N 1
ATOM 3114 C CA . GLN A 1 431 ? 9.955 -48.553 8.105 1.00 24.86 431 GLN A CA 1
ATOM 3115 C C . GLN A 1 431 ? 9.601 -48.240 9.576 1.00 24.86 431 GLN A C 1
ATOM 3117 O O . GLN A 1 431 ? 10.463 -48.265 10.446 1.00 24.86 431 GLN A O 1
ATOM 3122 N N . HIS A 1 432 ? 8.291 -48.051 9.784 1.00 24.89 432 HIS A N 1
ATOM 3123 C CA . HIS A 1 432 ? 7.393 -48.398 10.903 1.00 24.89 432 HIS A CA 1
ATOM 3124 C C . HIS A 1 432 ? 7.721 -48.135 12.389 1.00 24.89 432 HIS A C 1
ATOM 3126 O O . HIS A 1 432 ? 8.509 -48.843 13.005 1.00 24.89 432 HIS A O 1
ATOM 3132 N N . GLN A 1 433 ? 6.824 -47.356 13.017 1.00 21.97 433 GLN A N 1
ATOM 3133 C CA . GLN A 1 433 ? 5.902 -47.840 14.066 1.00 21.97 433 GLN A CA 1
ATOM 3134 C C . GLN A 1 433 ? 4.565 -47.058 14.002 1.00 21.97 433 GLN A C 1
ATOM 3136 O O . GLN A 1 433 ? 4.602 -45.848 13.784 1.00 21.97 433 GLN A O 1
ATOM 3141 N N . PRO A 1 434 ? 3.383 -47.693 14.161 1.00 24.67 434 PRO A N 1
ATOM 3142 C CA . PRO A 1 434 ? 2.103 -46.989 14.181 1.00 24.67 434 PRO A CA 1
ATOM 3143 C C . PRO A 1 434 ? 1.847 -46.418 15.582 1.00 24.67 434 PRO A C 1
ATOM 3145 O O . PRO A 1 434 ? 1.525 -47.158 16.511 1.00 24.67 434 PRO A O 1
ATOM 3148 N N . GLN A 1 435 ? 1.994 -45.103 15.746 1.00 25.80 435 GLN A N 1
ATOM 3149 C CA . GLN A 1 435 ? 1.446 -44.409 16.911 1.00 25.80 435 GLN A CA 1
ATOM 3150 C C . GLN A 1 435 ? -0.034 -44.095 16.666 1.00 25.80 435 GLN A C 1
ATOM 3152 O O . GLN A 1 435 ? -0.435 -43.689 15.577 1.00 25.80 435 GLN A O 1
ATOM 3157 N N . GLN A 1 436 ? -0.834 -44.363 17.694 1.00 26.50 436 GLN A N 1
ATOM 3158 C CA . GLN A 1 436 ? -2.275 -44.137 17.778 1.00 26.50 436 GLN A CA 1
ATOM 3159 C C . GLN A 1 436 ? -2.658 -42.684 17.431 1.00 26.50 436 GLN A C 1
ATOM 3161 O O . GLN A 1 436 ? -1.830 -41.786 17.590 1.00 26.50 436 GLN A O 1
ATOM 3166 N N . PRO A 1 437 ? -3.905 -42.421 16.990 1.00 28.86 437 PRO A N 1
ATOM 3167 C CA . PRO A 1 437 ? -4.338 -41.078 16.624 1.00 28.86 437 PRO A CA 1
ATOM 3168 C C . PRO A 1 437 ? -4.377 -40.187 17.870 1.00 28.86 437 PRO A C 1
ATOM 3170 O O . PRO A 1 437 ? -5.302 -40.244 18.681 1.00 28.86 437 PRO A O 1
ATOM 3173 N N . HIS A 1 438 ? -3.352 -39.355 18.035 1.00 30.56 438 HIS A N 1
ATOM 3174 C CA . HIS A 1 438 ? -3.366 -38.274 19.005 1.00 30.56 438 HIS A CA 1
ATOM 3175 C C . HIS A 1 438 ? -4.380 -37.213 18.554 1.00 30.56 438 HIS A C 1
ATOM 3177 O O . HIS A 1 438 ? -4.154 -36.492 17.592 1.00 30.56 438 HIS A O 1
ATOM 3183 N N . GLN A 1 439 ? -5.508 -37.169 19.267 1.00 31.64 439 GLN A N 1
ATOM 3184 C CA . GLN A 1 439 ? -6.275 -35.970 19.621 1.00 31.64 439 GLN A CA 1
ATOM 3185 C C . GLN A 1 439 ? -6.432 -34.898 18.522 1.00 31.64 439 GLN A C 1
ATOM 3187 O O . GLN A 1 439 ? -5.684 -33.926 18.465 1.00 31.64 439 GLN A O 1
ATOM 3192 N N . HIS A 1 440 ? -7.524 -34.982 17.755 1.00 33.19 440 HIS A N 1
ATOM 3193 C CA . HIS A 1 440 ? -8.188 -33.790 17.217 1.00 33.19 440 HIS A CA 1
ATOM 3194 C C . HIS A 1 440 ? -8.744 -32.968 18.400 1.00 33.19 440 HIS A C 1
ATOM 3196 O O . HIS A 1 440 ? -9.889 -33.146 18.806 1.00 33.19 440 HIS A O 1
ATOM 3202 N N . GLN A 1 441 ? -7.914 -32.126 19.020 1.00 38.72 441 GLN A N 1
ATOM 3203 C CA . GLN A 1 441 ? -8.322 -31.182 20.064 1.00 38.72 441 GLN A CA 1
ATOM 3204 C C . GLN A 1 441 ? -8.173 -29.736 19.562 1.00 38.72 441 GLN A C 1
ATOM 3206 O O . GLN A 1 441 ? -7.088 -29.316 19.176 1.00 38.72 441 GLN A O 1
ATOM 3211 N N . ALA A 1 442 ? -9.276 -28.981 19.638 1.00 41.53 442 ALA A N 1
ATOM 3212 C CA . ALA A 1 442 ? -9.320 -27.523 19.822 1.00 41.53 442 ALA A CA 1
ATOM 3213 C C . ALA A 1 442 ? -8.704 -26.604 18.738 1.00 41.53 442 ALA A C 1
ATOM 3215 O O . ALA A 1 442 ? -7.967 -25.676 19.065 1.00 41.53 442 ALA A O 1
ATOM 3216 N N . LEU A 1 443 ? -9.024 -26.793 17.451 1.00 50.12 443 LEU A N 1
ATOM 3217 C CA . LEU A 1 443 ? -8.640 -25.825 16.401 1.00 50.12 443 LEU A CA 1
ATOM 3218 C C . LEU A 1 443 ? -9.798 -24.959 15.869 1.00 50.12 443 LEU A C 1
ATOM 3220 O O . LEU A 1 443 ? -9.537 -23.854 15.399 1.00 50.12 443 LEU A O 1
ATOM 3224 N N . ASP A 1 444 ? -11.055 -25.387 16.008 1.00 54.94 444 ASP A N 1
ATOM 3225 C CA . ASP A 1 444 ? -12.158 -24.812 15.217 1.00 54.94 444 ASP A CA 1
ATOM 3226 C C . ASP A 1 444 ? -12.744 -23.479 15.739 1.00 54.94 444 ASP A C 1
ATOM 3228 O O . ASP A 1 444 ? -13.370 -22.758 14.974 1.00 54.94 444 ASP A O 1
ATOM 3232 N N . GLY A 1 445 ? -12.528 -23.084 17.002 1.00 54.66 445 GLY A N 1
ATOM 3233 C CA . GLY A 1 445 ? -13.098 -21.832 17.557 1.00 54.66 445 GLY A CA 1
ATOM 3234 C C . GLY A 1 445 ? -12.075 -20.774 17.986 1.00 54.66 445 GLY A C 1
ATOM 3235 O O . GLY A 1 445 ? -12.347 -19.573 17.982 1.00 54.66 445 GLY A O 1
ATOM 3236 N N . ASP A 1 446 ? -10.860 -21.196 18.330 1.00 74.56 446 ASP A N 1
ATOM 3237 C CA . ASP A 1 446 ? -9.914 -20.337 19.044 1.00 74.56 446 ASP A CA 1
ATOM 3238 C C . ASP A 1 446 ? -9.318 -19.209 18.192 1.00 74.56 446 ASP A C 1
ATOM 3240 O O . ASP A 1 446 ? -8.931 -18.167 18.723 1.00 74.56 446 ASP A O 1
ATOM 3244 N N . VAL A 1 447 ? -9.139 -19.425 16.882 1.00 82.25 447 VAL A N 1
ATOM 3245 C CA . VAL A 1 447 ? -8.475 -18.431 16.018 1.00 82.25 447 VAL A CA 1
ATOM 3246 C C . VAL A 1 447 ? -9.362 -17.213 15.783 1.00 82.25 447 VAL A C 1
ATOM 3248 O O . VAL A 1 447 ? -8.861 -16.090 15.732 1.00 82.25 447 VAL A O 1
ATOM 3251 N N . TYR A 1 448 ? -10.674 -17.423 15.682 1.00 85.38 448 TYR A N 1
ATOM 3252 C CA . TYR A 1 448 ? -11.615 -16.342 15.448 1.00 85.38 448 TYR A CA 1
ATOM 3253 C C . TYR A 1 448 ? -11.781 -15.483 16.701 1.00 85.38 448 TYR A C 1
ATOM 3255 O O . TYR A 1 448 ? -11.705 -14.258 16.611 1.00 85.38 448 TYR A O 1
ATOM 3263 N N . GLU A 1 449 ? -11.854 -16.112 17.876 1.00 82.06 449 GLU A N 1
ATOM 3264 C CA . GLU A 1 449 ? -11.836 -15.420 19.169 1.00 82.06 449 GLU A CA 1
ATOM 3265 C C . GLU A 1 449 ? -10.523 -14.644 19.387 1.00 82.06 449 GLU A C 1
ATOM 3267 O O . GLU A 1 449 ? -10.533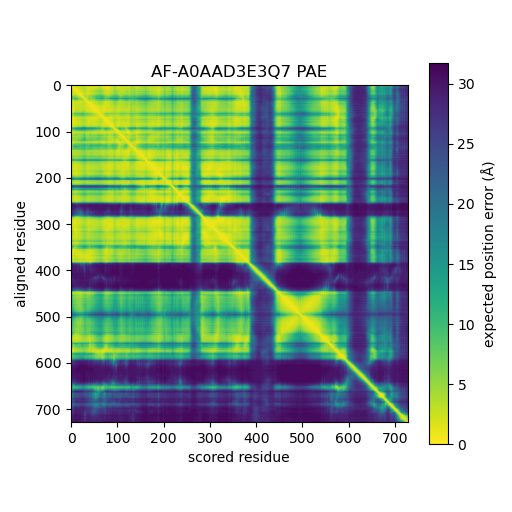 -13.499 19.828 1.00 82.06 449 GLU A O 1
ATOM 3272 N N . LEU A 1 450 ? -9.371 -15.196 18.984 1.00 81.31 450 LEU A N 1
ATOM 3273 C CA . LEU A 1 450 ? -8.087 -14.473 19.002 1.00 81.31 450 LEU A CA 1
ATOM 3274 C C . LEU A 1 450 ? -8.102 -13.194 18.153 1.00 81.31 450 LEU A C 1
ATOM 3276 O O . LEU A 1 450 ? -7.395 -12.233 18.464 1.00 81.31 450 LEU A O 1
ATOM 3280 N N . LEU A 1 451 ? -8.859 -13.192 17.057 1.00 84.25 451 LEU A N 1
ATOM 3281 C CA . LEU A 1 451 ? -8.958 -12.053 16.159 1.00 84.25 451 LEU A CA 1
ATOM 3282 C C . LEU A 1 451 ? -10.006 -11.051 16.661 1.00 84.25 451 LEU A C 1
ATOM 3284 O O . LEU A 1 451 ? -9.709 -9.853 16.754 1.00 84.25 451 LEU A O 1
ATOM 3288 N N . TYR A 1 452 ? -11.227 -11.514 16.914 1.00 83.44 452 TYR A N 1
ATOM 3289 C CA . TYR A 1 452 ? -12.433 -10.700 17.095 1.00 83.44 452 TYR A CA 1
ATOM 3290 C C . TYR A 1 452 ? -13.020 -10.729 18.504 1.00 83.44 452 TYR A C 1
ATOM 3292 O O . TYR A 1 452 ? -13.995 -10.018 18.733 1.00 83.44 452 TYR A O 1
ATOM 3300 N N . GLY A 1 453 ? -12.425 -11.483 19.428 1.00 78.62 453 GLY A N 1
ATOM 3301 C CA . GLY A 1 453 ? -12.869 -11.556 20.814 1.00 78.62 453 GLY A CA 1
ATOM 3302 C C . GLY A 1 453 ? -12.994 -10.172 21.439 1.00 78.62 453 GLY A C 1
ATOM 3303 O O . GLY A 1 453 ? -12.088 -9.333 21.349 1.00 78.62 453 GLY A O 1
ATOM 3304 N N . GLU A 1 454 ? -14.144 -9.914 22.054 1.00 78.25 454 GLU A N 1
ATOM 3305 C CA . GLU A 1 454 ? -14.436 -8.642 22.701 1.00 78.25 454 GLU A CA 1
ATOM 3306 C C . GLU A 1 454 ? -14.204 -8.739 24.210 1.00 78.25 454 GLU A C 1
ATOM 3308 O O . GLU A 1 454 ? -14.682 -9.644 24.887 1.00 78.25 454 GLU A O 1
ATOM 3313 N N . CYS A 1 455 ? -13.492 -7.759 24.768 1.00 85.12 455 CYS A N 1
ATOM 3314 C CA . CYS A 1 455 ? -13.346 -7.621 26.213 1.00 85.12 455 CYS A CA 1
ATOM 3315 C C . CYS A 1 455 ? -14.390 -6.636 26.755 1.00 85.12 455 CYS A C 1
ATOM 3317 O O . CYS A 1 455 ? -14.378 -5.447 26.415 1.00 85.12 455 CYS A O 1
ATOM 3319 N N . THR A 1 456 ? -15.268 -7.119 27.635 1.00 87.38 456 THR A N 1
ATOM 3320 C CA . THR A 1 456 ? -16.353 -6.333 28.245 1.00 87.38 456 THR A CA 1
ATOM 3321 C C . THR A 1 456 ? -15.829 -5.144 29.055 1.00 87.38 456 THR A C 1
ATOM 3323 O O . THR A 1 456 ? -16.373 -4.043 28.953 1.00 87.38 456 THR A O 1
ATOM 3326 N N . GLU A 1 457 ? -14.722 -5.311 29.788 1.00 88.19 457 GLU A N 1
ATOM 3327 C CA . GLU A 1 457 ? -14.060 -4.215 30.511 1.00 88.19 457 GLU A CA 1
ATOM 3328 C C . GLU A 1 457 ? -13.493 -3.157 29.552 1.00 88.19 457 GLU A C 1
ATOM 3330 O O . GLU A 1 457 ? -13.661 -1.956 29.777 1.00 88.19 457 GLU A O 1
ATOM 3335 N N . CYS A 1 458 ? -12.871 -3.571 28.443 1.00 85.94 458 CYS A N 1
ATOM 3336 C CA . CYS A 1 458 ? -12.397 -2.647 27.410 1.00 85.94 458 CYS A CA 1
ATOM 3337 C C . CYS A 1 458 ? -13.537 -1.854 26.770 1.00 85.94 458 CYS A C 1
ATOM 3339 O O . CYS A 1 458 ? -13.378 -0.653 26.517 1.00 85.94 458 CYS A O 1
ATOM 3341 N N . LEU A 1 459 ? -14.670 -2.509 26.504 1.00 85.56 459 LEU A N 1
ATOM 3342 C CA . LEU A 1 459 ? -15.857 -1.868 25.949 1.00 85.56 459 LEU A CA 1
ATOM 3343 C C . LEU A 1 459 ? -16.414 -0.837 26.934 1.00 85.56 459 LEU A C 1
ATOM 3345 O O . LEU A 1 459 ? -16.629 0.319 26.562 1.00 85.56 459 LEU A O 1
ATOM 3349 N N . HIS A 1 460 ? -16.546 -1.219 28.207 1.00 89.19 460 HIS A N 1
ATOM 3350 C CA . HIS A 1 460 ? -16.983 -0.326 29.273 1.00 89.19 460 HIS A CA 1
ATOM 3351 C C . HIS A 1 460 ? -16.054 0.890 29.406 1.00 89.19 460 HIS A C 1
ATOM 3353 O O . HIS A 1 460 ? -16.512 2.028 29.274 1.00 89.19 460 HIS A O 1
ATOM 3359 N N . HIS A 1 461 ? -14.743 0.675 29.562 1.00 88.94 461 HIS A N 1
ATOM 3360 C CA . HIS A 1 461 ? -13.761 1.757 29.674 1.00 88.94 461 HIS A CA 1
ATOM 3361 C C . HIS A 1 461 ? -13.773 2.696 28.461 1.00 88.94 461 HIS A C 1
ATOM 3363 O O . HIS A 1 461 ? -13.692 3.912 28.627 1.00 88.94 461 HIS A O 1
ATOM 3369 N N . SER A 1 462 ? -13.889 2.155 27.246 1.00 84.75 462 SER A N 1
ATOM 3370 C CA . SER A 1 462 ? -13.966 2.954 26.015 1.00 84.75 462 SER A CA 1
ATOM 3371 C C . SER A 1 462 ? -15.248 3.787 25.954 1.00 84.75 462 SER A C 1
ATOM 3373 O O . SER A 1 462 ? -15.199 4.969 25.612 1.00 84.75 462 SER A O 1
ATOM 3375 N N . SER A 1 463 ? -16.389 3.203 26.330 1.00 88.31 463 SER A N 1
ATOM 3376 C CA . SER A 1 463 ? -17.677 3.906 26.360 1.00 88.31 463 SER A CA 1
ATOM 3377 C C . SER A 1 463 ? -17.677 5.071 27.359 1.00 88.31 463 SER A C 1
ATOM 3379 O O . SER A 1 463 ? -18.118 6.177 27.031 1.00 88.31 463 SER A O 1
ATOM 3381 N N . GLU A 1 464 ? -17.095 4.857 28.540 1.00 92.62 464 GLU A N 1
ATOM 3382 C CA . GLU A 1 464 ? -17.008 5.856 29.599 1.00 92.62 464 GLU A CA 1
ATOM 3383 C C . GLU A 1 464 ? -16.000 6.961 29.255 1.00 92.62 464 GLU A C 1
ATOM 3385 O O . GLU A 1 464 ? -16.281 8.147 29.443 1.00 92.62 464 GLU A O 1
ATOM 3390 N N . ALA A 1 465 ? -14.860 6.603 28.655 1.00 89.25 465 ALA A N 1
ATOM 3391 C CA . ALA A 1 465 ? -13.904 7.572 28.125 1.00 89.25 465 ALA A CA 1
ATOM 3392 C C . ALA A 1 465 ? -14.547 8.472 27.055 1.00 89.25 465 ALA A C 1
ATOM 3394 O O . ALA A 1 465 ? -14.399 9.693 27.108 1.00 89.25 465 ALA A O 1
ATOM 3395 N N . ALA A 1 466 ? -15.328 7.900 26.130 1.00 88.12 466 ALA A N 1
ATOM 3396 C CA . ALA A 1 466 ? -16.054 8.668 25.118 1.00 88.12 466 ALA A CA 1
ATOM 3397 C C . ALA A 1 466 ? -17.119 9.593 25.736 1.00 88.12 466 ALA A C 1
ATOM 3399 O O . ALA A 1 466 ? -17.299 10.726 25.282 1.00 88.12 466 ALA A O 1
ATOM 3400 N N . ARG A 1 467 ? -17.816 9.142 26.788 1.00 95.00 467 ARG A N 1
ATOM 3401 C CA . ARG A 1 467 ? -18.775 9.967 27.540 1.00 95.00 467 ARG A CA 1
ATOM 3402 C C . ARG A 1 467 ? -18.090 11.172 28.187 1.00 95.00 467 ARG A C 1
ATOM 3404 O O . ARG A 1 467 ? -18.577 12.292 28.044 1.00 95.00 467 A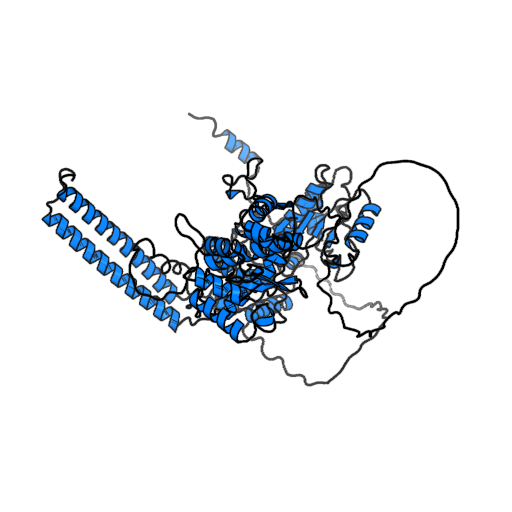RG A O 1
ATOM 3411 N N . LEU A 1 468 ? -16.953 10.959 28.850 1.00 94.31 468 LEU A N 1
ATOM 3412 C CA . LEU A 1 468 ? -16.187 12.031 29.491 1.00 94.31 468 LEU A CA 1
ATOM 3413 C C . LEU A 1 468 ? -15.555 12.987 28.478 1.00 94.31 468 LEU A C 1
ATOM 3415 O O . LEU A 1 468 ? -15.537 14.187 28.722 1.00 94.31 468 LEU A O 1
ATOM 3419 N N . GLN A 1 469 ? -15.111 12.499 27.319 1.00 92.50 469 GLN A N 1
ATOM 3420 C CA . GLN A 1 469 ? -14.624 13.365 26.240 1.00 92.50 469 GLN A CA 1
ATOM 3421 C C . GLN A 1 469 ? -15.720 14.300 25.708 1.00 92.50 469 GLN A C 1
ATOM 3423 O O . GLN A 1 469 ? -15.481 15.493 25.515 1.00 92.50 469 GLN A O 1
ATOM 3428 N N . ARG A 1 470 ? -16.961 13.811 25.561 1.00 94.56 470 ARG A N 1
ATOM 3429 C CA . ARG A 1 470 ? -18.107 14.680 25.227 1.00 94.56 470 ARG A CA 1
ATOM 3430 C C . ARG A 1 470 ? -18.359 15.742 26.300 1.00 94.56 470 ARG A C 1
ATOM 3432 O O . ARG A 1 470 ? -18.629 16.889 25.955 1.00 94.56 470 ARG A O 1
ATOM 3439 N N . LEU A 1 471 ? -18.216 15.388 27.579 1.00 94.69 471 LEU A N 1
ATOM 3440 C CA . LEU A 1 471 ? -18.333 16.338 28.691 1.00 94.69 471 LEU A CA 1
ATOM 3441 C C . LEU A 1 471 ? -17.214 17.396 28.676 1.00 94.69 471 LEU A C 1
ATOM 3443 O O . LEU A 1 471 ? -17.469 18.574 28.929 1.00 94.69 471 LEU A O 1
ATOM 3447 N N . VAL A 1 472 ? -15.977 17.009 28.351 1.00 95.12 472 VAL A N 1
ATOM 3448 C CA . VAL A 1 472 ? -14.853 17.946 28.173 1.00 95.12 472 VAL A CA 1
ATOM 3449 C C . VAL A 1 472 ? -15.148 18.927 27.037 1.00 95.12 472 VAL A C 1
ATOM 3451 O O . VAL A 1 472 ? -14.951 20.130 27.198 1.00 95.12 472 VAL A O 1
ATOM 3454 N N . ALA A 1 473 ? -15.668 18.442 25.908 1.00 94.56 473 ALA A N 1
ATOM 3455 C CA . ALA A 1 473 ? -16.033 19.297 24.782 1.00 94.56 473 ALA A CA 1
ATOM 3456 C C . ALA A 1 473 ? -17.153 20.292 25.146 1.00 94.56 473 ALA A C 1
ATOM 3458 O O . ALA A 1 473 ? -17.020 21.486 24.871 1.00 94.56 473 ALA A O 1
ATOM 3459 N N . SER A 1 474 ? -18.217 19.834 25.817 1.00 96.56 474 SER A N 1
ATOM 3460 C CA . SER A 1 474 ? -19.341 20.699 26.200 1.00 96.56 474 SER A CA 1
ATOM 3461 C C . SER A 1 474 ? -18.945 21.751 27.241 1.00 96.56 474 SER A C 1
ATOM 3463 O O . SER A 1 474 ? -19.342 22.910 27.140 1.00 96.56 474 SER A O 1
ATOM 3465 N N . THR A 1 475 ? -18.126 21.381 28.228 1.00 96.62 475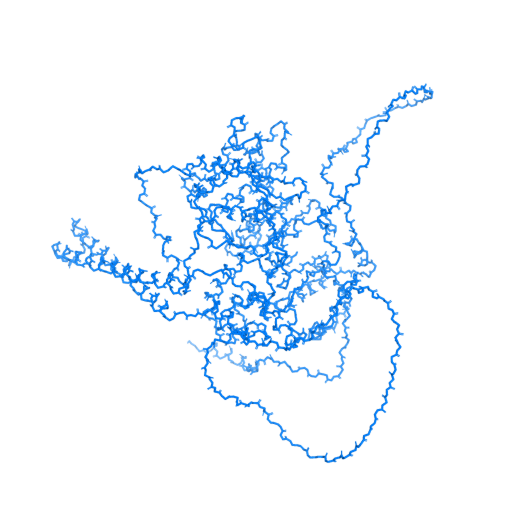 THR A N 1
ATOM 3466 C CA . THR A 1 475 ? -17.633 22.323 29.249 1.00 96.62 475 THR A CA 1
ATOM 3467 C C . THR A 1 475 ? -16.649 23.337 28.665 1.00 96.62 475 THR A C 1
ATOM 3469 O O . THR A 1 475 ? -16.720 24.513 29.009 1.00 96.62 475 THR A O 1
ATOM 3472 N N . LYS A 1 476 ? -15.805 22.941 27.702 1.00 96.75 476 LYS A N 1
ATOM 3473 C CA . LYS A 1 476 ? -14.943 23.871 26.954 1.00 96.75 476 LYS A CA 1
ATOM 3474 C C . LYS A 1 476 ? -15.749 24.905 26.165 1.00 96.75 476 LYS A C 1
ATOM 3476 O O . LYS A 1 476 ? -15.375 26.076 26.124 1.00 96.75 476 LYS A O 1
ATOM 3481 N N . GLN A 1 477 ? -16.853 24.487 25.547 1.00 95.88 477 GLN A N 1
ATOM 3482 C CA . GLN A 1 477 ? -17.754 25.404 24.850 1.00 95.88 477 GLN A CA 1
ATOM 3483 C C . GLN A 1 477 ? -18.400 26.401 25.822 1.00 95.88 477 GLN A C 1
ATOM 3485 O O . GLN A 1 477 ? -18.463 27.587 25.509 1.00 95.88 477 GLN A O 1
ATOM 3490 N N . ALA A 1 478 ? -18.811 25.948 27.012 1.00 94.69 478 ALA A N 1
ATOM 3491 C CA . ALA A 1 478 ? -19.352 26.825 28.051 1.00 94.69 478 ALA A CA 1
ATOM 3492 C C . ALA A 1 478 ? -18.330 27.880 28.514 1.00 94.69 478 ALA A C 1
ATOM 3494 O O . ALA A 1 478 ? -18.684 29.051 28.622 1.00 94.69 478 ALA A O 1
ATOM 3495 N N . VAL A 1 479 ? -17.059 27.497 28.698 1.00 96.31 479 VAL A N 1
ATOM 3496 C CA . VAL A 1 479 ? -15.963 28.441 28.996 1.00 96.31 479 VAL A CA 1
ATOM 3497 C C . VAL A 1 479 ? -15.809 29.472 27.877 1.00 96.31 479 VAL A C 1
ATOM 3499 O O . VAL A 1 479 ? -15.767 30.668 28.146 1.00 96.31 479 VAL A O 1
ATOM 3502 N N . SER A 1 480 ? -15.780 29.031 26.615 1.00 96.31 480 SER A N 1
ATOM 3503 C CA . SER A 1 480 ? -15.657 29.939 25.467 1.00 96.31 480 SER A CA 1
ATOM 3504 C C . SER A 1 480 ? -16.822 30.929 25.371 1.00 96.31 480 SER A C 1
ATOM 3506 O O . SER A 1 480 ? -16.606 32.080 25.000 1.00 96.31 480 SER A O 1
ATOM 3508 N N . LEU A 1 481 ? -18.044 30.491 25.688 1.00 94.75 481 LEU A N 1
ATOM 3509 C CA . LEU A 1 481 ? -19.232 31.342 25.685 1.00 94.75 481 LEU A CA 1
ATOM 3510 C C . LEU A 1 481 ? -19.188 32.365 26.827 1.00 94.75 481 LEU A C 1
ATOM 3512 O O . LEU A 1 481 ? -19.423 33.547 26.588 1.00 94.75 481 LEU A O 1
ATOM 3516 N N . ALA A 1 482 ? -18.865 31.924 28.046 1.00 93.25 482 ALA A N 1
ATOM 3517 C CA . ALA A 1 482 ? -18.754 32.803 29.209 1.00 93.25 482 ALA A CA 1
ATOM 3518 C C . ALA A 1 482 ? -17.657 33.863 29.009 1.00 93.25 482 ALA A C 1
ATOM 3520 O O . ALA A 1 482 ? -17.900 35.046 29.235 1.00 93.25 482 ALA A O 1
ATOM 3521 N N . ALA A 1 483 ? -16.493 33.459 28.489 1.00 94.56 483 ALA A N 1
ATOM 3522 C CA . ALA A 1 483 ? -15.399 34.372 28.167 1.00 94.56 483 ALA A CA 1
ATOM 3523 C C . ALA A 1 483 ? -15.799 35.393 27.091 1.00 94.56 483 ALA A C 1
ATOM 3525 O O . ALA A 1 483 ? -15.518 36.579 27.236 1.00 94.56 483 ALA A O 1
ATOM 3526 N N . GLY A 1 484 ? -16.500 34.955 26.037 1.00 94.62 484 GLY A N 1
ATOM 3527 C CA . GLY A 1 484 ? -16.982 35.847 24.980 1.00 94.62 484 GLY A CA 1
ATOM 3528 C C . GLY A 1 484 ? -18.020 36.864 25.465 1.00 94.62 484 GLY A C 1
ATOM 3529 O O . GLY A 1 484 ? -17.973 38.022 25.056 1.00 94.62 484 GLY A O 1
ATOM 3530 N N . ARG A 1 485 ? -18.932 36.458 26.360 1.00 93.88 485 ARG A N 1
ATOM 3531 C CA . ARG A 1 485 ? -19.925 37.358 26.977 1.00 93.88 485 ARG A CA 1
ATOM 3532 C C . ARG A 1 485 ? -19.260 38.405 27.869 1.00 93.88 485 ARG A C 1
ATOM 3534 O O . ARG A 1 485 ? -19.562 39.588 27.735 1.00 93.88 485 ARG A O 1
ATOM 3541 N N . LEU A 1 486 ? -18.317 37.988 28.716 1.00 93.06 486 LEU A N 1
ATOM 3542 C CA . LEU A 1 486 ? -17.541 38.894 29.567 1.00 93.06 486 LEU A CA 1
ATOM 3543 C C . LEU A 1 486 ? -16.768 39.930 28.734 1.00 93.06 486 LEU A C 1
ATOM 3545 O O . LEU A 1 486 ? -16.867 41.127 28.985 1.00 93.06 486 LEU A O 1
ATOM 3549 N N . ASP A 1 487 ? -16.073 39.479 27.692 1.00 93.62 487 ASP A N 1
ATOM 3550 C CA . ASP A 1 487 ? -15.308 40.326 26.771 1.00 93.62 487 ASP A CA 1
ATOM 3551 C C . ASP A 1 487 ? -16.212 41.316 26.001 1.00 93.62 487 ASP A C 1
ATOM 3553 O O . ASP A 1 487 ? -15.859 42.478 25.792 1.00 93.62 487 ASP A O 1
ATOM 3557 N N . ALA A 1 488 ? -17.430 40.902 25.627 1.00 91.56 488 ALA A N 1
ATOM 3558 C CA . ALA A 1 488 ? -18.413 41.790 25.006 1.00 91.56 488 ALA A CA 1
ATOM 3559 C C . ALA A 1 488 ? -18.887 42.903 25.956 1.00 91.56 488 ALA A C 1
ATOM 3561 O O . ALA A 1 488 ? -19.026 44.048 25.510 1.00 91.56 488 ALA A O 1
ATOM 3562 N N . VAL A 1 489 ? -19.102 42.581 27.240 1.00 91.38 489 VAL A N 1
ATOM 3563 C CA . VAL A 1 489 ? -19.463 43.554 28.288 1.00 91.38 489 VAL A CA 1
ATOM 3564 C C . VAL A 1 489 ? -18.304 44.512 28.553 1.00 91.38 489 VAL A C 1
ATOM 3566 O O . VAL A 1 489 ? -18.508 45.724 28.516 1.00 91.38 489 VAL A O 1
ATOM 3569 N N . GLN A 1 490 ? -17.079 44.002 28.698 1.00 89.94 490 GLN A N 1
ATOM 3570 C CA . GLN A 1 490 ? -15.872 44.811 28.920 1.00 89.94 490 GLN A CA 1
ATOM 3571 C C . GLN A 1 490 ? -15.589 45.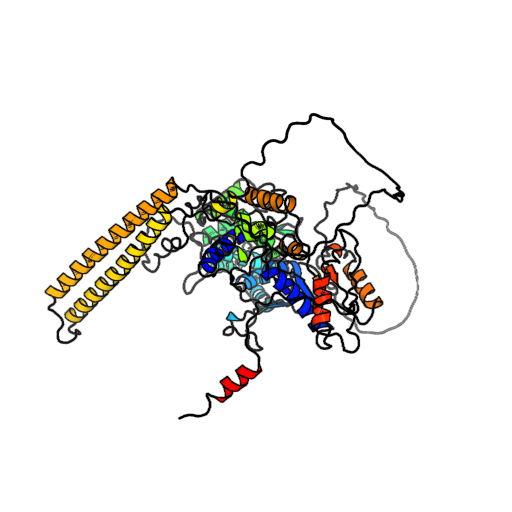796 27.777 1.00 89.94 490 GLN A C 1
ATOM 3573 O O . GLN A 1 490 ? -15.081 46.893 28.008 1.00 89.94 490 GLN A O 1
ATOM 3578 N N . ARG A 1 491 ? -15.949 45.441 26.537 1.00 92.75 491 ARG A N 1
ATOM 3579 C CA . ARG A 1 491 ? -15.811 46.315 25.360 1.00 92.75 491 ARG A CA 1
ATOM 3580 C C . ARG A 1 491 ? -17.013 47.225 25.092 1.00 92.75 491 ARG A C 1
ATOM 3582 O O . ARG A 1 491 ? -16.990 47.963 24.111 1.00 92.75 491 ARG A O 1
ATOM 3589 N N . GLY A 1 492 ? -18.070 47.166 25.905 1.00 88.56 492 GLY A N 1
ATOM 3590 C CA . GLY A 1 492 ? -19.296 47.946 25.683 1.00 88.56 492 GLY A CA 1
ATOM 3591 C C . GLY A 1 492 ? -20.077 47.541 24.424 1.00 88.56 492 GLY A C 1
ATOM 3592 O O . GLY A 1 492 ? -20.859 48.324 23.897 1.00 88.56 492 GLY A O 1
ATOM 3593 N N . THR A 1 493 ? -19.855 46.322 23.927 1.00 91.50 493 THR A N 1
ATOM 3594 C CA . THR A 1 493 ? -20.492 45.760 22.717 1.00 91.50 493 THR A CA 1
ATOM 3595 C C . THR A 1 493 ? -21.578 44.729 23.036 1.00 91.50 493 THR A C 1
ATOM 3597 O O . THR A 1 493 ? -22.109 44.083 22.134 1.00 91.50 493 THR A O 1
ATOM 3600 N N . ALA A 1 494 ? -21.880 44.535 24.320 1.00 86.31 494 ALA A N 1
ATOM 3601 C CA . ALA A 1 494 ? -22.821 43.529 24.787 1.00 86.31 494 ALA A CA 1
ATOM 3602 C C . ALA A 1 494 ? -24.284 43.865 24.430 1.00 86.31 494 ALA A C 1
ATOM 3604 O O . ALA A 1 494 ? -24.668 45.039 24.436 1.00 86.31 494 ALA A O 1
ATOM 3605 N N . PRO A 1 495 ? -25.126 42.849 24.163 1.00 86.19 495 PRO A N 1
ATOM 3606 C CA . PRO A 1 495 ? -26.569 43.024 24.035 1.00 86.19 495 PRO A CA 1
ATOM 3607 C C . PRO A 1 495 ? -27.202 43.628 25.298 1.00 86.19 495 PRO A C 1
ATOM 3609 O O . PRO A 1 495 ? -26.746 43.401 26.419 1.00 86.19 495 PRO A O 1
ATOM 3612 N N . VAL A 1 496 ? -28.305 44.360 25.122 1.00 82.25 496 VAL A N 1
ATOM 3613 C CA . VAL A 1 496 ? -29.093 44.903 26.240 1.00 82.25 496 VAL A CA 1
ATOM 3614 C C . VAL A 1 496 ? -29.665 43.749 27.072 1.00 82.25 496 VAL A C 1
ATOM 3616 O O . VAL A 1 496 ? -30.350 42.884 26.530 1.00 82.25 496 VAL A O 1
ATOM 3619 N N . GLY A 1 497 ? -29.412 43.759 28.384 1.00 83.19 497 GLY A N 1
ATOM 3620 C CA . GLY A 1 497 ? -29.900 42.741 29.323 1.00 83.19 497 GLY A CA 1
ATOM 3621 C C . GLY A 1 497 ? -28.869 41.689 29.750 1.00 83.19 497 GLY A C 1
ATOM 3622 O O . GLY A 1 497 ? -29.236 40.773 30.482 1.00 83.19 497 GLY A O 1
ATOM 3623 N N . GLU A 1 498 ? -27.603 41.804 29.329 1.00 86.88 498 GLU A N 1
ATOM 3624 C CA . GLU A 1 498 ? -26.521 40.980 29.889 1.00 86.88 498 GLU A CA 1
ATOM 3625 C C . GLU A 1 498 ? -26.286 41.289 31.387 1.00 86.88 498 GLU A C 1
ATOM 3627 O O . GLU A 1 498 ? -26.464 42.438 31.810 1.00 86.88 498 GLU A O 1
ATOM 3632 N N . PRO A 1 499 ? -25.892 40.288 32.202 1.00 88.19 499 PRO A N 1
ATOM 3633 C CA . PRO A 1 499 ? -25.537 40.487 33.604 1.00 88.19 499 PRO A CA 1
ATOM 3634 C C . PRO A 1 499 ? -24.339 41.426 33.782 1.00 88.19 499 PRO A C 1
ATOM 3636 O O . PRO A 1 499 ? -23.576 41.676 32.846 1.00 88.19 499 PRO A O 1
ATOM 3639 N N . ASP A 1 500 ? -24.139 41.910 35.009 1.00 88.56 500 ASP A N 1
ATOM 3640 C CA . ASP A 1 500 ? -22.967 42.723 35.329 1.00 88.56 500 ASP A CA 1
ATOM 3641 C C . ASP A 1 500 ? -21.645 41.940 35.197 1.00 88.56 500 ASP A C 1
ATOM 3643 O O . ASP A 1 500 ? -21.596 40.704 35.202 1.00 88.56 500 ASP A O 1
ATOM 3647 N N . GLU A 1 501 ? -20.543 42.685 35.079 1.00 90.12 501 GLU A N 1
ATOM 3648 C CA . GLU A 1 501 ? -19.204 42.120 34.894 1.00 90.12 501 GLU A CA 1
ATOM 3649 C C . GLU A 1 501 ? -18.815 41.146 36.022 1.00 90.12 501 GLU A C 1
ATOM 3651 O O . GLU A 1 501 ? -18.210 40.106 35.763 1.00 90.12 501 GLU A O 1
ATOM 3656 N N . GLN A 1 502 ? -19.206 41.420 37.273 1.00 91.75 502 GLN A N 1
ATOM 3657 C CA . GLN A 1 502 ? -18.876 40.560 38.416 1.00 91.75 502 GLN A CA 1
ATOM 3658 C C . GLN A 1 502 ? -19.634 39.230 38.387 1.00 91.75 502 GLN A C 1
ATOM 3660 O O . GLN A 1 502 ? -19.124 38.207 38.856 1.00 91.75 502 GLN A O 1
ATOM 3665 N N . GLN A 1 503 ? -20.867 39.223 37.889 1.00 91.38 503 GLN A N 1
ATOM 3666 C CA . GLN A 1 503 ? -21.647 38.011 37.696 1.00 91.38 503 GLN A CA 1
ATOM 3667 C C . GLN A 1 503 ? -21.077 37.176 36.546 1.00 91.38 503 GLN A C 1
ATOM 3669 O O . GLN A 1 503 ? -20.856 35.979 36.727 1.00 91.38 503 GLN A O 1
ATOM 3674 N N . LEU A 1 504 ? -20.741 37.797 35.413 1.00 91.56 504 LEU A N 1
ATOM 3675 C CA . LEU A 1 5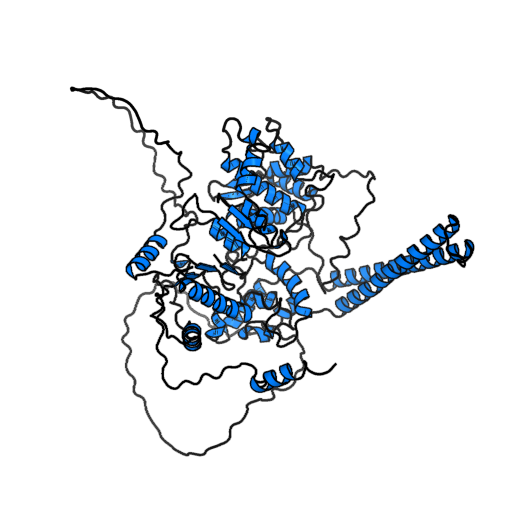04 ? -20.114 37.102 34.282 1.00 91.56 504 LEU A CA 1
ATOM 3676 C C . LEU A 1 504 ? -18.730 36.538 34.632 1.00 91.56 504 LEU A C 1
ATOM 3678 O O . LEU A 1 504 ? -18.393 35.431 34.213 1.00 91.56 504 LEU A O 1
ATOM 3682 N N . GLN A 1 505 ? -17.952 37.245 35.456 1.00 93.88 505 GLN A N 1
ATOM 3683 C CA . GLN A 1 505 ? -16.674 36.744 35.963 1.00 93.88 505 GLN A CA 1
ATOM 3684 C C . GLN A 1 505 ? -16.858 35.486 36.827 1.00 93.88 505 GLN A C 1
ATOM 3686 O O . GLN A 1 505 ? -16.084 34.536 36.702 1.00 93.88 505 GLN A O 1
ATOM 3691 N N . ARG A 1 506 ? -17.902 35.445 37.669 1.00 94.25 506 ARG A N 1
ATOM 3692 C CA . ARG A 1 506 ? -18.259 34.251 38.456 1.00 94.25 506 ARG A CA 1
ATOM 3693 C C . ARG A 1 506 ? -18.705 33.096 37.561 1.00 94.25 506 ARG A C 1
ATOM 3695 O O . ARG A 1 506 ? -18.223 31.982 37.745 1.00 94.25 506 ARG A O 1
ATOM 3702 N N . GLU A 1 507 ? -19.554 33.361 36.568 1.00 93.50 507 GLU A N 1
ATOM 3703 C CA . GLU A 1 507 ? -19.990 32.358 35.585 1.00 93.50 507 GLU A CA 1
ATOM 3704 C C . GLU A 1 507 ? -18.801 31.749 34.823 1.00 93.50 507 GLU A C 1
ATOM 3706 O O . GLU A 1 507 ? -18.742 30.530 34.641 1.00 93.50 507 GLU A O 1
ATOM 3711 N N . LEU A 1 508 ? -17.824 32.574 34.425 1.00 95.44 508 LEU A N 1
ATOM 3712 C CA . LEU A 1 508 ? -16.593 32.109 33.787 1.00 95.44 508 LEU A CA 1
ATOM 3713 C C . LEU A 1 508 ? -15.777 31.215 34.726 1.00 95.44 508 LEU A C 1
ATOM 3715 O O . LEU A 1 508 ? -15.435 30.097 34.343 1.00 95.44 508 LEU A O 1
ATOM 3719 N N . SER A 1 509 ? -15.521 31.651 35.962 1.00 95.81 509 SER A N 1
ATOM 3720 C CA . SER A 1 509 ? -14.767 30.851 36.937 1.00 95.81 509 SER A CA 1
ATOM 3721 C C . SER A 1 509 ? -15.451 29.516 37.265 1.00 95.81 509 SER A C 1
ATOM 3723 O O . SER A 1 509 ? -14.784 28.487 37.386 1.00 95.81 509 SER A O 1
ATOM 3725 N N . GLU A 1 510 ? -16.783 29.485 37.356 1.00 95.94 510 GLU A N 1
ATOM 3726 C CA . GLU A 1 510 ? -17.538 28.239 37.526 1.00 95.94 510 GLU A CA 1
ATOM 3727 C C . GLU A 1 510 ? -17.440 27.319 36.302 1.00 95.94 510 GLU A C 1
ATOM 3729 O O . GLU A 1 510 ? -17.307 26.097 36.446 1.00 95.94 510 GLU A O 1
ATOM 3734 N N . ALA A 1 511 ? -17.508 27.879 35.091 1.00 95.31 511 ALA A N 1
ATOM 3735 C CA . ALA A 1 511 ? -17.347 27.121 33.854 1.00 95.31 511 ALA A CA 1
ATOM 3736 C C . ALA A 1 511 ? -15.930 26.532 33.738 1.00 95.31 511 ALA A C 1
ATOM 3738 O O . ALA A 1 511 ? -15.782 25.361 33.379 1.00 95.31 511 ALA A O 1
ATOM 3739 N N . GLU A 1 512 ? -14.900 27.301 34.098 1.00 96.75 512 GLU A N 1
ATOM 3740 C CA . GLU A 1 512 ? -13.501 26.861 34.126 1.00 96.75 512 GLU A CA 1
ATOM 3741 C C . GLU A 1 512 ? -13.285 25.730 35.136 1.00 96.75 512 GLU A C 1
ATOM 3743 O O . GLU A 1 512 ? -12.668 24.714 34.803 1.00 96.75 512 GLU A O 1
ATOM 3748 N N . ALA A 1 513 ? -13.864 25.842 36.337 1.00 97.12 513 ALA A N 1
ATOM 3749 C CA . ALA A 1 513 ? -13.808 24.787 37.346 1.00 97.12 513 ALA A CA 1
ATOM 3750 C C . ALA A 1 513 ? -14.465 23.484 36.854 1.00 97.12 513 ALA A C 1
ATOM 3752 O O . ALA A 1 513 ? -13.896 22.399 37.008 1.00 97.12 513 ALA A O 1
ATOM 3753 N N . LYS A 1 514 ? -15.636 23.575 36.204 1.00 96.31 514 LYS A N 1
ATOM 3754 C CA . LYS A 1 514 ? -16.320 22.417 35.597 1.00 96.31 514 LYS A CA 1
ATOM 3755 C C . LYS A 1 514 ? -15.495 21.794 34.468 1.00 96.31 514 LYS A C 1
ATOM 3757 O O . LYS A 1 514 ? -15.427 20.567 34.375 1.00 96.31 514 LYS A O 1
ATOM 3762 N N . TYR A 1 515 ? -14.854 22.612 33.635 1.00 96.81 515 TYR A N 1
ATOM 3763 C CA . TYR A 1 515 ? -13.986 22.147 32.553 1.00 96.81 515 TYR A CA 1
ATOM 3764 C C . TYR A 1 515 ? -12.745 21.413 33.078 1.00 96.81 515 TYR A C 1
ATOM 3766 O O . TYR A 1 515 ? -12.459 20.296 32.637 1.00 96.81 515 TYR A O 1
ATOM 3774 N N . GLU A 1 516 ? -12.037 21.973 34.062 1.00 96.12 516 GLU A N 1
ATOM 3775 C CA . GLU A 1 516 ? -10.873 21.302 34.653 1.00 96.12 516 GLU A CA 1
ATOM 3776 C C . GLU A 1 516 ? -11.269 20.023 35.412 1.00 96.12 516 GLU A C 1
ATOM 3778 O O . GLU A 1 516 ? -10.575 19.006 35.301 1.00 96.12 516 GLU A O 1
ATOM 3783 N N . ALA A 1 517 ? -12.428 20.002 36.082 1.00 96.50 517 ALA A N 1
ATOM 3784 C CA . ALA A 1 517 ? -12.971 18.786 36.687 1.00 96.50 517 ALA A CA 1
ATOM 3785 C C . ALA A 1 517 ? -13.248 17.695 35.634 1.00 96.50 517 ALA A C 1
ATOM 3787 O O . ALA A 1 517 ? -12.756 16.572 35.777 1.00 96.50 517 ALA A O 1
ATOM 3788 N N . ALA A 1 518 ? -13.949 18.020 34.542 1.00 94.44 518 ALA A N 1
ATOM 3789 C CA . ALA A 1 518 ? -14.236 17.076 33.457 1.00 94.44 518 ALA A CA 1
ATOM 3790 C C . ALA A 1 518 ? -12.951 16.522 32.817 1.00 94.44 518 ALA A C 1
ATOM 3792 O O . ALA A 1 518 ? -12.813 15.318 32.591 1.00 94.44 518 ALA A O 1
ATOM 3793 N N . LYS A 1 519 ? -11.963 17.390 32.591 1.00 95.81 519 LYS A N 1
ATOM 3794 C CA . LYS A 1 519 ? -10.651 17.033 32.038 1.00 95.81 519 LYS A CA 1
ATOM 3795 C C . LYS A 1 519 ? -9.860 16.117 32.973 1.00 95.81 519 LYS A C 1
ATOM 3797 O O . LYS A 1 519 ? -9.209 15.179 32.508 1.00 95.81 519 LYS A O 1
ATOM 3802 N N . SER A 1 520 ? -9.923 16.349 34.285 1.00 95.44 520 SER A N 1
ATOM 3803 C CA . SER A 1 520 ? -9.290 15.476 35.283 1.00 95.44 520 SER A CA 1
ATOM 3804 C C . SER A 1 520 ? -9.903 14.067 35.281 1.00 95.44 520 SER A C 1
ATOM 3806 O O . SER A 1 520 ? -9.168 13.077 35.257 1.00 95.44 520 SER A O 1
ATOM 3808 N N . GLN A 1 521 ? -11.235 13.969 35.195 1.00 95.25 521 GLN A N 1
ATOM 3809 C CA . GLN A 1 521 ? -11.956 12.697 35.114 1.00 95.25 521 GLN A CA 1
ATOM 3810 C C . GLN A 1 521 ? -11.625 11.947 33.821 1.00 95.25 521 GLN A C 1
ATOM 3812 O O . GLN A 1 521 ? -11.306 10.758 33.869 1.00 95.25 521 GLN A O 1
ATOM 3817 N N . ALA A 1 522 ? -11.627 12.640 32.677 1.00 92.00 522 ALA A N 1
ATOM 3818 C CA . ALA A 1 522 ? -11.269 12.056 31.386 1.00 92.00 522 ALA A CA 1
ATOM 3819 C C . ALA A 1 522 ? -9.840 11.483 31.399 1.00 92.00 522 ALA A C 1
ATOM 3821 O O . ALA A 1 522 ? -9.618 10.351 30.968 1.00 92.00 522 ALA A O 1
ATOM 3822 N N . ARG A 1 523 ? -8.875 12.217 31.976 1.00 93.75 523 ARG A N 1
ATOM 3823 C CA . ARG A 1 523 ? -7.492 11.739 32.150 1.00 93.75 523 ARG A CA 1
ATOM 3824 C C . ARG A 1 523 ? -7.418 10.484 33.017 1.00 93.75 523 ARG A C 1
ATOM 3826 O O . ARG A 1 523 ? -6.698 9.553 32.664 1.00 93.75 523 ARG A O 1
ATOM 3833 N N . LEU A 1 524 ? -8.142 10.445 34.137 1.00 94.31 524 LEU A N 1
ATOM 3834 C CA . LEU A 1 524 ? -8.148 9.283 35.027 1.00 94.31 524 LEU A CA 1
ATOM 3835 C C . LEU A 1 524 ? -8.744 8.049 34.339 1.00 94.31 524 LEU A C 1
ATOM 3837 O O . LEU A 1 524 ? -8.181 6.960 34.456 1.00 94.31 524 LEU A O 1
ATOM 3841 N N . MET A 1 525 ? -9.846 8.208 33.602 1.00 93.06 525 MET A N 1
ATOM 3842 C CA . MET A 1 525 ? -10.445 7.092 32.865 1.00 93.06 525 MET A CA 1
ATOM 3843 C C . MET A 1 525 ? -9.542 6.594 31.746 1.00 93.06 525 MET A C 1
ATOM 3845 O O . MET A 1 525 ? -9.369 5.386 31.607 1.00 93.06 525 MET A O 1
ATOM 3849 N N . GLU A 1 526 ? -8.868 7.488 31.027 1.00 89.56 526 GLU A N 1
ATOM 3850 C CA . GLU A 1 526 ? -7.884 7.080 30.025 1.00 89.56 526 GLU A CA 1
ATOM 3851 C C . GLU A 1 526 ? -6.698 6.335 30.663 1.00 89.56 526 GLU A C 1
ATOM 3853 O O . GLU A 1 526 ? -6.236 5.326 30.132 1.00 89.56 526 GLU A O 1
ATOM 3858 N N . GLN A 1 527 ? -6.237 6.750 31.848 1.00 90.56 527 GLN A N 1
ATOM 3859 C CA . GLN A 1 527 ? -5.217 6.005 32.596 1.00 90.56 527 GLN A CA 1
ATOM 3860 C C . GLN A 1 527 ? -5.695 4.618 33.043 1.00 90.56 527 GLN A C 1
ATOM 3862 O O . GLN A 1 527 ? -4.895 3.681 33.041 1.00 90.56 527 GLN A O 1
ATOM 3867 N N . ARG A 1 528 ? -6.960 4.470 33.459 1.00 91.44 528 ARG A N 1
ATOM 3868 C CA . ARG A 1 528 ? -7.547 3.164 33.815 1.00 91.44 528 ARG A CA 1
ATOM 3869 C C . ARG A 1 528 ? -7.645 2.261 32.592 1.00 91.44 528 ARG A C 1
ATOM 3871 O O . ARG A 1 528 ? -7.169 1.130 32.641 1.00 91.44 528 ARG A O 1
ATOM 3878 N N . ARG A 1 529 ? -8.157 2.794 31.480 1.00 88.06 529 ARG A N 1
ATOM 3879 C CA . ARG A 1 529 ? -8.245 2.097 30.193 1.00 88.06 529 ARG A CA 1
ATOM 3880 C C . ARG A 1 529 ? -6.874 1.596 29.744 1.00 88.06 529 ARG A C 1
ATOM 3882 O O . ARG A 1 529 ? -6.725 0.416 29.450 1.00 88.06 529 ARG A O 1
ATOM 3889 N N . ARG A 1 530 ? -5.856 2.464 29.767 1.00 86.69 530 ARG A N 1
ATOM 3890 C CA . ARG A 1 530 ? -4.470 2.102 29.426 1.00 86.69 530 ARG A CA 1
ATOM 3891 C C . ARG A 1 530 ? -3.900 1.033 30.347 1.00 86.69 530 ARG A C 1
ATOM 3893 O O . ARG A 1 530 ? -3.267 0.110 29.855 1.00 86.69 530 ARG A O 1
ATOM 3900 N N . ARG A 1 531 ? -4.119 1.137 31.663 1.00 88.81 531 ARG A N 1
ATOM 3901 C CA . ARG A 1 531 ? -3.664 0.121 32.625 1.00 88.81 531 ARG A CA 1
ATOM 3902 C C . ARG A 1 531 ? -4.264 -1.247 32.318 1.00 88.81 531 ARG A C 1
ATOM 3904 O O . ARG A 1 531 ? -3.500 -2.194 32.196 1.00 88.81 531 ARG A O 1
ATOM 3911 N N . HIS A 1 532 ? -5.582 -1.314 32.127 1.00 89.69 532 HIS A N 1
ATOM 3912 C CA . HIS A 1 532 ? -6.271 -2.555 31.777 1.00 89.69 532 HIS A CA 1
ATOM 3913 C C . HIS A 1 532 ? -5.752 -3.138 30.455 1.00 89.69 532 HIS A C 1
ATOM 3915 O O . HIS A 1 532 ? -5.375 -4.303 30.420 1.00 89.69 532 HIS A O 1
ATOM 3921 N N . ILE A 1 533 ? -5.654 -2.330 29.392 1.00 83.12 533 ILE A N 1
ATOM 3922 C CA . ILE A 1 533 ? -5.141 -2.793 28.092 1.00 83.12 533 ILE A CA 1
ATOM 3923 C C . ILE A 1 533 ? -3.725 -3.360 28.240 1.00 83.12 533 ILE A C 1
ATOM 3925 O O . ILE A 1 533 ? -3.463 -4.468 27.791 1.00 83.12 533 ILE A O 1
ATOM 3929 N N . THR A 1 534 ? -2.821 -2.653 28.918 1.00 83.69 534 THR A N 1
ATOM 3930 C CA . THR A 1 534 ? -1.438 -3.116 29.090 1.00 83.69 534 THR A CA 1
ATOM 3931 C C . THR A 1 534 ? -1.337 -4.400 29.922 1.00 83.69 534 THR A C 1
ATOM 3933 O O . THR A 1 534 ? -0.471 -5.223 29.638 1.00 83.69 534 THR A O 1
ATOM 3936 N N . SER A 1 535 ? -2.184 -4.588 30.941 1.00 86.38 535 SER A N 1
ATOM 3937 C CA . SER A 1 535 ? -2.114 -5.763 31.822 1.00 86.38 535 SER A CA 1
ATOM 3938 C C . SER A 1 535 ? -2.885 -6.977 31.301 1.00 86.38 535 SER A C 1
ATOM 3940 O O . SER A 1 535 ? -2.388 -8.094 31.392 1.00 86.38 535 SER A O 1
ATOM 3942 N N . ALA A 1 536 ? -4.101 -6.773 30.789 1.00 86.44 536 ALA A N 1
ATOM 3943 C CA . ALA A 1 536 ? -5.010 -7.841 30.368 1.00 86.44 536 ALA A CA 1
ATOM 3944 C C . ALA A 1 536 ? -4.849 -8.207 28.885 1.00 86.44 536 ALA A C 1
ATOM 3946 O O . ALA A 1 536 ? -5.136 -9.336 28.488 1.00 86.44 536 ALA A O 1
ATOM 3947 N N . HIS A 1 537 ? -4.355 -7.273 28.067 1.00 83.88 537 HIS A N 1
ATOM 3948 C CA . HIS A 1 537 ? -4.170 -7.446 26.627 1.00 83.88 537 HIS A CA 1
ATOM 3949 C C . HIS A 1 537 ? -2.720 -7.136 26.233 1.00 83.88 537 HIS A C 1
ATOM 3951 O O . HIS A 1 537 ? -2.458 -6.146 25.544 1.00 83.88 537 HIS A O 1
ATOM 3957 N N . PRO A 1 538 ? -1.743 -7.958 26.668 1.00 80.31 538 PRO A N 1
ATOM 3958 C CA . PRO A 1 538 ? -0.368 -7.804 26.214 1.00 80.31 538 PRO A CA 1
ATOM 3959 C C . PRO A 1 538 ? -0.299 -7.924 24.690 1.00 80.31 538 PRO A C 1
ATOM 3961 O O . PRO A 1 538 ? -1.098 -8.631 24.070 1.00 80.31 538 PRO A O 1
ATOM 3964 N N . TYR A 1 539 ? 0.676 -7.241 24.087 1.00 82.06 539 TYR A N 1
ATOM 3965 C CA . TYR A 1 539 ? 0.864 -7.275 22.642 1.00 82.06 539 TYR A CA 1
ATOM 3966 C C . TYR A 1 539 ? 1.031 -8.711 22.137 1.00 82.06 539 TYR A C 1
ATOM 3968 O O . TYR A 1 539 ? 1.888 -9.456 22.615 1.00 82.06 539 TYR A O 1
ATOM 3976 N N . ARG A 1 540 ? 0.215 -9.082 21.148 1.00 81.12 540 ARG A N 1
ATOM 3977 C CA . ARG A 1 540 ? 0.311 -10.348 20.424 1.00 81.12 540 ARG A CA 1
ATOM 3978 C C . ARG A 1 540 ? 0.428 -10.048 18.940 1.00 81.12 540 ARG A C 1
ATOM 3980 O O . ARG A 1 540 ? -0.328 -9.237 18.409 1.00 81.12 540 ARG A O 1
ATOM 3987 N N . ARG A 1 541 ? 1.376 -10.718 18.286 1.00 84.38 541 ARG A N 1
ATOM 3988 C CA . ARG A 1 541 ? 1.504 -10.680 16.829 1.00 84.38 541 ARG A CA 1
ATOM 3989 C C . ARG A 1 541 ? 0.266 -11.274 16.164 1.00 84.38 541 ARG A C 1
ATOM 3991 O O . ARG A 1 541 ? -0.438 -12.089 16.762 1.00 84.38 541 ARG A O 1
ATOM 3998 N N . PHE A 1 542 ? 0.020 -10.858 14.925 1.00 87.38 542 PHE A N 1
ATOM 3999 C CA . PHE A 1 542 ? -1.086 -11.378 14.133 1.00 87.38 542 PHE A CA 1
ATOM 4000 C C . PHE A 1 542 ? -0.913 -12.903 13.942 1.00 87.38 542 PHE A C 1
ATOM 4002 O O . PHE A 1 542 ? 0.184 -13.327 13.578 1.00 87.38 542 PHE A O 1
ATOM 4009 N N . PRO A 1 543 ? -1.935 -13.740 14.216 1.00 88.00 543 PRO A N 1
ATOM 4010 C CA . PRO A 1 543 ? -1.778 -15.195 14.322 1.00 88.00 543 PRO A CA 1
ATOM 4011 C C . PRO A 1 543 ? -1.830 -15.890 12.950 1.00 88.00 543 PRO A C 1
ATOM 4013 O O . PRO A 1 543 ? -2.723 -16.692 12.682 1.00 88.00 543 PRO A O 1
ATOM 4016 N N . VAL A 1 544 ? -0.877 -15.572 12.073 1.00 87.19 544 VAL A N 1
ATOM 4017 C CA . VAL A 1 544 ? -0.840 -16.032 10.673 1.00 87.19 544 VAL A CA 1
ATOM 4018 C C . VAL A 1 544 ? -0.831 -17.553 10.582 1.00 87.19 544 VAL A C 1
ATOM 4020 O O . VAL A 1 544 ? -1.679 -18.131 9.914 1.00 87.19 544 VAL A O 1
ATOM 4023 N N . GLU A 1 545 ? 0.087 -18.207 11.295 1.00 86.75 545 GLU A N 1
ATOM 4024 C CA . GLU A 1 545 ? 0.273 -19.657 11.220 1.00 86.75 545 GLU A CA 1
ATOM 4025 C C . GLU A 1 545 ? -0.973 -20.411 11.685 1.00 86.75 545 GLU A C 1
ATOM 4027 O O . GLU A 1 545 ? -1.369 -21.394 11.066 1.00 86.75 545 GLU A O 1
ATOM 4032 N N . LYS A 1 546 ? -1.621 -19.934 12.755 1.00 88.25 546 LYS A N 1
ATOM 4033 C CA . LYS A 1 546 ? -2.850 -20.551 13.266 1.00 88.25 546 LYS A CA 1
ATOM 4034 C C . LYS A 1 546 ? -3.998 -20.388 12.269 1.00 88.25 546 LYS A C 1
ATOM 4036 O O . LYS A 1 546 ? -4.787 -21.309 12.094 1.00 88.25 546 LYS A O 1
ATOM 4041 N N . LEU A 1 547 ? -4.083 -19.235 11.606 1.00 88.94 547 LEU A N 1
ATOM 4042 C CA . LEU A 1 547 ? -5.097 -18.973 10.590 1.00 88.94 547 LEU A CA 1
ATOM 4043 C C . LEU A 1 547 ? -4.908 -19.854 9.346 1.00 88.94 547 LEU A C 1
ATOM 4045 O O . LEU A 1 547 ? -5.885 -20.400 8.841 1.00 88.94 547 LEU A O 1
ATOM 4049 N N . GLU A 1 548 ? -3.668 -20.018 8.882 1.00 87.38 548 GLU A N 1
ATOM 4050 C CA . GLU A 1 548 ? -3.321 -20.915 7.770 1.00 87.38 548 GLU A CA 1
ATOM 4051 C C . GLU A 1 548 ? -3.680 -22.367 8.106 1.00 87.38 548 GLU A C 1
ATOM 4053 O O . GLU A 1 548 ? -4.401 -23.007 7.346 1.00 87.38 548 GLU A O 1
ATOM 4058 N N . GLN A 1 549 ? -3.276 -22.846 9.288 1.00 88.31 549 GLN A N 1
ATOM 4059 C CA . GLN A 1 549 ? -3.579 -24.202 9.757 1.00 88.31 549 GLN A CA 1
ATOM 4060 C C . GLN A 1 549 ? -5.084 -24.479 9.821 1.00 88.31 549 GLN A C 1
ATOM 4062 O O . GLN A 1 549 ? -5.534 -25.533 9.378 1.00 88.31 549 GLN A O 1
ATOM 4067 N N . VAL A 1 550 ? -5.873 -23.538 10.350 1.00 87.69 550 VAL A N 1
ATOM 4068 C CA . VAL A 1 550 ? -7.335 -23.686 10.432 1.00 87.69 550 VAL A CA 1
ATOM 4069 C C . VAL A 1 550 ? -7.964 -23.689 9.039 1.00 87.69 550 VAL A C 1
ATOM 4071 O O . VAL A 1 550 ? -8.821 -24.525 8.756 1.00 87.69 550 VAL A O 1
ATOM 4074 N N . ALA A 1 551 ? -7.526 -22.801 8.145 1.00 86.38 551 ALA A N 1
ATOM 4075 C CA . ALA A 1 551 ? -8.031 -22.775 6.777 1.00 86.38 551 ALA A CA 1
ATOM 4076 C C . ALA A 1 551 ? -7.726 -24.085 6.033 1.00 86.38 551 ALA A C 1
ATOM 4078 O O . ALA A 1 551 ? -8.624 -24.663 5.426 1.00 86.38 551 ALA A O 1
ATOM 4079 N N . GLU A 1 552 ? -6.494 -24.589 6.117 1.00 87.75 552 GLU A N 1
ATOM 4080 C CA . GLU A 1 552 ? -6.096 -25.863 5.507 1.00 87.75 552 GLU A CA 1
ATOM 4081 C C . GLU A 1 552 ? -6.882 -27.048 6.083 1.00 87.75 552 GLU A C 1
ATOM 4083 O O . GLU A 1 552 ? -7.373 -27.886 5.325 1.00 87.75 552 GLU A O 1
ATOM 4088 N N . ALA A 1 553 ? -7.067 -27.091 7.406 1.00 87.06 553 ALA A N 1
ATOM 4089 C CA . ALA A 1 553 ? -7.835 -28.140 8.069 1.00 87.06 553 ALA A CA 1
ATOM 4090 C C . ALA A 1 553 ? -9.295 -28.177 7.588 1.00 87.06 553 ALA A C 1
ATOM 4092 O O . ALA A 1 553 ? -9.807 -29.253 7.275 1.00 87.06 553 ALA A O 1
ATOM 4093 N N . VAL A 1 554 ? -9.951 -27.018 7.453 1.00 84.25 554 VAL A N 1
ATOM 4094 C CA . VAL A 1 554 ? -11.330 -26.949 6.940 1.00 84.25 554 VAL A CA 1
ATOM 4095 C C . VAL A 1 554 ? -11.423 -27.443 5.500 1.00 84.25 554 VAL A C 1
ATOM 4097 O O . VAL A 1 554 ? -12.335 -28.206 5.176 1.00 84.25 554 VAL A O 1
ATOM 4100 N N . LEU A 1 555 ? -10.484 -27.037 4.641 1.00 84.25 555 LEU A N 1
ATOM 4101 C CA . LEU A 1 555 ? -10.469 -27.447 3.234 1.00 84.25 555 LEU A CA 1
ATOM 4102 C C . LEU A 1 555 ? -10.181 -28.948 3.066 1.00 84.25 555 LEU A C 1
ATOM 4104 O O . LEU A 1 555 ? -10.650 -29.546 2.101 1.00 84.25 555 LEU A O 1
ATOM 4108 N N . ALA A 1 556 ? -9.443 -29.561 3.996 1.00 85.44 556 ALA A N 1
ATOM 4109 C CA . ALA A 1 556 ? -9.180 -30.999 4.002 1.00 85.44 556 ALA A CA 1
ATOM 4110 C C . ALA A 1 556 ? -10.346 -31.826 4.575 1.00 85.44 556 ALA A C 1
ATOM 4112 O O . ALA A 1 556 ? -10.581 -32.949 4.133 1.00 85.44 556 ALA A O 1
ATOM 4113 N N . ALA A 1 557 ? -11.067 -31.291 5.566 1.00 80.75 557 ALA A N 1
ATOM 4114 C CA . ALA A 1 557 ? -12.092 -32.027 6.304 1.00 80.75 557 ALA A CA 1
ATOM 4115 C C . ALA A 1 557 ? -13.475 -32.027 5.633 1.00 80.75 557 ALA A C 1
ATOM 4117 O O . ALA A 1 557 ? -14.270 -32.936 5.879 1.00 80.75 557 ALA A O 1
ATOM 4118 N N . ARG A 1 558 ? -13.796 -31.013 4.817 1.00 70.94 558 ARG A N 1
ATOM 4119 C CA . ARG A 1 558 ? -15.126 -30.856 4.208 1.00 70.94 558 ARG A CA 1
ATOM 4120 C C . ARG A 1 558 ? -15.066 -30.947 2.682 1.00 70.94 558 ARG A C 1
ATOM 4122 O O . ARG A 1 558 ? -14.229 -30.285 2.075 1.00 70.94 558 ARG A O 1
ATOM 4129 N N . PRO A 1 559 ? -15.973 -31.703 2.036 1.00 72.81 559 PRO A N 1
ATOM 4130 C CA . PRO A 1 559 ? -16.090 -31.670 0.586 1.00 72.81 559 PRO A CA 1
ATOM 4131 C C . PRO A 1 559 ? -16.523 -30.268 0.144 1.00 72.81 559 PRO A C 1
ATOM 4133 O O . PRO A 1 559 ? -17.594 -29.791 0.513 1.00 72.81 559 PRO A O 1
ATOM 4136 N N . ILE A 1 560 ? -15.667 -29.604 -0.631 1.00 77.12 560 ILE A N 1
ATOM 4137 C CA . ILE A 1 560 ? -15.939 -28.283 -1.202 1.00 77.12 560 ILE A CA 1
ATOM 4138 C C . ILE A 1 560 ? -16.776 -28.484 -2.460 1.00 77.12 560 ILE A C 1
ATOM 4140 O O . ILE A 1 560 ? -16.358 -29.216 -3.367 1.00 77.12 560 ILE A O 1
ATOM 4144 N N . SER A 1 561 ? -17.939 -27.837 -2.528 1.00 72.06 561 SER A N 1
ATOM 4145 C CA . SER A 1 561 ? -18.765 -27.909 -3.733 1.00 72.06 561 SER A CA 1
ATOM 4146 C C . SER A 1 561 ? -18.047 -27.249 -4.925 1.00 72.06 561 SER A C 1
ATOM 4148 O O . SER A 1 561 ? -17.253 -26.319 -4.733 1.00 72.06 561 SER A O 1
ATOM 4150 N N . PRO A 1 562 ? -18.286 -27.697 -6.171 1.00 66.25 562 PRO A N 1
ATOM 4151 C CA . PRO A 1 562 ? -17.622 -27.116 -7.338 1.00 66.25 562 PRO A CA 1
ATOM 4152 C C . PRO A 1 562 ? -17.847 -25.599 -7.463 1.00 66.25 562 PRO A C 1
ATOM 4154 O O . PRO A 1 562 ? -16.891 -24.874 -7.737 1.00 66.25 562 PRO A O 1
ATOM 4157 N N . GLY A 1 563 ? -19.055 -25.115 -7.153 1.00 65.25 563 GLY A N 1
ATOM 4158 C CA . GLY A 1 563 ? -19.388 -23.688 -7.127 1.00 65.25 563 GLY A CA 1
ATOM 4159 C C . GLY A 1 563 ? -18.672 -22.862 -6.049 1.00 65.25 563 GLY A C 1
ATOM 4160 O O . GLY A 1 563 ? -18.512 -21.660 -6.218 1.00 65.25 563 GLY A O 1
ATOM 4161 N N . GLU A 1 564 ? -18.190 -23.468 -4.961 1.00 68.31 564 GLU A N 1
ATOM 4162 C CA . GLU A 1 564 ? -17.463 -22.756 -3.894 1.00 68.31 564 GLU A CA 1
ATOM 4163 C C . GLU A 1 564 ? -15.950 -22.739 -4.106 1.00 68.31 564 GLU A C 1
ATOM 4165 O O . GLU A 1 564 ? -15.270 -21.822 -3.644 1.00 68.31 564 GLU A O 1
ATOM 4170 N N . ARG A 1 565 ? -15.410 -23.733 -4.820 1.00 73.12 565 ARG A N 1
ATOM 4171 C CA . ARG A 1 565 ? -13.967 -23.930 -5.020 1.00 73.12 565 ARG A CA 1
ATOM 4172 C C . ARG A 1 565 ? -13.201 -22.672 -5.473 1.00 73.12 565 ARG A C 1
ATOM 4174 O O . ARG A 1 565 ? -12.096 -22.456 -4.968 1.00 73.12 565 ARG A O 1
ATOM 4181 N N . PRO A 1 566 ? -13.721 -21.805 -6.365 1.00 69.25 566 PRO A N 1
ATOM 4182 C CA . PRO A 1 566 ? -12.972 -20.622 -6.780 1.00 69.25 566 PRO A CA 1
ATOM 4183 C C . PRO A 1 566 ? -12.872 -19.558 -5.672 1.00 69.25 566 PRO A C 1
ATOM 4185 O O . PRO A 1 566 ? -11.934 -18.769 -5.666 1.00 69.25 566 PRO A O 1
ATOM 4188 N N . ALA A 1 567 ? -13.787 -19.556 -4.695 1.00 72.50 567 ALA A N 1
ATOM 4189 C CA . ALA A 1 567 ? -13.694 -18.697 -3.513 1.00 72.50 567 ALA A CA 1
ATOM 4190 C C . ALA A 1 567 ? -12.712 -19.237 -2.457 1.00 72.50 567 ALA A C 1
ATOM 4192 O O . ALA A 1 567 ? -12.392 -18.522 -1.507 1.00 72.50 567 ALA A O 1
ATOM 4193 N N . THR A 1 568 ? -12.219 -20.474 -2.601 1.00 77.81 568 THR A N 1
ATOM 4194 C CA . THR A 1 568 ? -11.337 -21.118 -1.615 1.00 77.81 568 THR A CA 1
ATOM 4195 C C . THR A 1 568 ? -9.881 -21.246 -2.051 1.00 77.81 568 THR A C 1
ATOM 4197 O O . THR A 1 568 ? -9.023 -21.497 -1.206 1.00 77.81 568 THR A O 1
ATOM 4200 N N . ALA A 1 569 ? -9.578 -21.067 -3.338 1.00 78.19 569 ALA A N 1
ATOM 4201 C CA . ALA A 1 569 ? -8.254 -21.302 -3.910 1.00 78.19 569 ALA A CA 1
ATOM 4202 C C . ALA A 1 569 ? -7.762 -20.125 -4.765 1.00 78.19 569 ALA A C 1
ATOM 4204 O O . ALA A 1 569 ? -8.536 -19.274 -5.198 1.00 78.19 569 ALA A O 1
ATOM 4205 N N . PHE A 1 570 ? -6.454 -20.083 -5.020 1.00 83.62 570 PHE A N 1
ATOM 4206 C CA . PHE A 1 570 ? -5.868 -19.093 -5.920 1.00 83.62 570 PHE A CA 1
ATOM 4207 C C . PHE A 1 570 ? -6.228 -19.376 -7.378 1.00 83.62 570 PHE A C 1
ATOM 4209 O O . PHE A 1 570 ? -6.050 -20.495 -7.861 1.00 83.62 570 PHE A O 1
ATOM 4216 N N . GLY A 1 571 ? -6.660 -18.337 -8.091 1.00 80.06 571 GLY A N 1
ATOM 4217 C CA . GLY A 1 571 ? -6.851 -18.379 -9.538 1.00 80.06 571 GLY A CA 1
ATOM 4218 C C . GLY A 1 571 ? -5.652 -17.854 -10.326 1.00 80.06 571 GLY A C 1
ATOM 4219 O O . GLY A 1 571 ? -4.598 -17.511 -9.779 1.00 80.06 571 GLY A O 1
ATOM 4220 N N . ARG A 1 572 ? -5.833 -17.773 -11.647 1.00 79.19 572 ARG A N 1
ATOM 4221 C CA . ARG A 1 572 ? -4.880 -17.186 -12.600 1.00 79.19 572 ARG A CA 1
ATOM 4222 C C . ARG A 1 572 ? -5.565 -16.080 -13.397 1.00 79.19 572 ARG A C 1
ATOM 4224 O O . ARG A 1 572 ? -6.761 -16.197 -13.656 1.00 79.19 572 ARG A O 1
ATOM 4231 N N . PRO A 1 573 ? -4.834 -15.039 -13.833 1.00 82.50 573 PRO A N 1
ATOM 4232 C CA . PRO A 1 573 ? -5.414 -14.054 -14.728 1.00 82.50 573 PRO A CA 1
ATOM 4233 C C . PRO A 1 573 ? -5.899 -14.710 -16.028 1.00 82.50 573 PRO A C 1
ATOM 4235 O O . PRO A 1 573 ? -5.245 -15.596 -16.591 1.00 82.50 573 PRO A O 1
ATOM 4238 N N . LEU A 1 574 ? -7.045 -14.249 -16.516 1.00 81.69 574 LEU A N 1
ATOM 4239 C CA . LEU A 1 574 ? -7.640 -14.689 -17.770 1.00 81.69 574 LEU A CA 1
ATOM 4240 C C . LEU A 1 574 ? -7.214 -13.755 -18.893 1.00 81.69 574 LEU A C 1
ATOM 4242 O O . LEU A 1 574 ? -7.341 -12.534 -18.773 1.00 81.69 574 LEU A O 1
ATOM 4246 N N . LEU A 1 575 ? -6.778 -14.329 -20.012 1.00 79.19 575 LEU A N 1
ATOM 4247 C CA . LEU A 1 575 ? -6.567 -13.579 -21.239 1.00 79.19 575 LEU A CA 1
ATOM 4248 C C . LEU A 1 575 ? -7.616 -13.970 -22.279 1.00 79.19 575 LEU A C 1
ATOM 4250 O O . LEU A 1 575 ? -7.693 -15.114 -22.731 1.00 79.19 575 LEU A O 1
ATOM 4254 N N . LEU A 1 576 ? -8.411 -12.981 -22.669 1.00 78.69 576 LEU A N 1
ATOM 4255 C CA . LEU A 1 576 ? -9.569 -13.115 -23.534 1.00 78.69 576 LEU A CA 1
ATOM 4256 C C . LEU A 1 576 ? -9.331 -12.307 -24.815 1.00 78.69 576 LEU A C 1
ATOM 4258 O O . LEU A 1 576 ? -9.178 -11.082 -24.786 1.00 78.69 576 LEU A O 1
ATOM 4262 N N . ARG A 1 577 ? -9.320 -12.998 -25.959 1.00 76.94 577 ARG A N 1
ATOM 4263 C CA . ARG A 1 577 ? -9.228 -12.384 -27.292 1.00 76.94 577 ARG A CA 1
ATOM 4264 C C . ARG A 1 577 ? -10.175 -13.070 -28.276 1.00 76.94 577 ARG A C 1
ATOM 4266 O O . ARG A 1 577 ? -10.310 -14.291 -28.274 1.00 76.94 577 ARG A O 1
ATOM 4273 N N . ALA A 1 578 ? -10.834 -12.267 -29.108 1.00 72.81 578 ALA A N 1
ATOM 4274 C CA . ALA A 1 578 ? -11.634 -12.759 -30.217 1.00 72.81 578 ALA A CA 1
ATOM 4275 C C . ALA A 1 578 ? -10.726 -12.916 -31.437 1.00 72.81 578 ALA A C 1
ATOM 4277 O O . ALA A 1 578 ? -9.902 -12.045 -31.716 1.00 72.81 578 ALA A O 1
ATOM 4278 N N . PHE A 1 579 ? -10.890 -14.021 -32.155 1.00 68.31 579 PHE A N 1
ATOM 4279 C CA . PHE A 1 579 ? -10.170 -14.283 -33.397 1.00 68.31 579 PHE A CA 1
ATOM 4280 C C . PHE A 1 579 ? -11.170 -14.586 -34.495 1.00 68.31 579 PHE A C 1
ATOM 4282 O O . PHE A 1 579 ? -12.195 -15.228 -34.245 1.00 68.31 579 PHE A O 1
ATOM 4289 N N . ASP A 1 580 ? -10.848 -14.176 -35.714 1.00 66.44 580 ASP A N 1
ATOM 4290 C CA . ASP A 1 580 ? -11.709 -14.449 -36.858 1.00 66.44 580 ASP A CA 1
ATOM 4291 C C . ASP A 1 580 ? -11.486 -15.878 -37.385 1.00 66.44 580 ASP A C 1
ATOM 4293 O O . ASP A 1 580 ? -12.337 -16.427 -38.087 1.00 66.44 580 ASP A O 1
ATOM 4297 N N . SER A 1 581 ? -10.380 -16.535 -37.001 1.00 62.28 581 SER A N 1
ATOM 4298 C CA . SER A 1 581 ? -10.101 -17.922 -37.386 1.00 62.28 581 SER A CA 1
ATOM 4299 C C . SER A 1 581 ? -9.288 -18.720 -36.352 1.00 62.28 581 SER A C 1
ATOM 4301 O O . SER A 1 581 ? -8.513 -18.176 -35.565 1.00 62.28 581 SER A O 1
ATOM 4303 N N . LYS A 1 582 ? -9.417 -20.058 -36.380 1.00 59.97 582 LYS A N 1
ATOM 4304 C CA . LYS A 1 582 ? -8.587 -20.962 -35.557 1.00 59.97 582 LYS A CA 1
ATOM 4305 C C . LYS A 1 582 ? -7.080 -20.856 -35.863 1.00 59.97 582 LYS A C 1
ATOM 4307 O O . LYS A 1 582 ? -6.307 -20.898 -34.909 1.00 59.97 582 LYS A O 1
ATOM 4312 N N . PRO A 1 583 ? -6.626 -20.734 -37.129 1.00 66.62 583 PRO A N 1
ATOM 4313 C CA . PRO A 1 583 ? -5.206 -20.539 -37.429 1.00 66.62 583 PRO A CA 1
ATOM 4314 C C . PRO A 1 583 ? -4.629 -19.252 -36.834 1.00 66.62 583 PRO A C 1
ATOM 4316 O O . PRO A 1 583 ? -3.522 -19.284 -36.300 1.00 66.62 583 PRO A O 1
ATOM 4319 N N . GLU A 1 584 ? -5.386 -18.152 -36.875 1.00 64.44 584 GLU A N 1
ATOM 4320 C CA . GLU A 1 584 ? -5.003 -16.878 -36.254 1.00 64.44 584 GLU A CA 1
ATOM 4321 C C . GLU A 1 584 ? -4.854 -17.036 -34.735 1.00 64.44 584 GLU A C 1
ATOM 4323 O O . GLU A 1 584 ? -3.812 -16.690 -34.177 1.00 64.44 584 GLU A O 1
ATOM 4328 N N . ALA A 1 585 ? -5.843 -17.665 -34.087 1.00 63.81 585 ALA A N 1
ATOM 4329 C CA . ALA A 1 585 ? -5.781 -17.993 -32.665 1.00 63.81 585 ALA A CA 1
ATOM 4330 C C . ALA A 1 585 ? -4.547 -18.846 -32.335 1.00 63.81 585 ALA A C 1
ATOM 4332 O O . ALA A 1 585 ? -3.782 -18.520 -31.432 1.00 63.81 585 ALA A O 1
ATOM 4333 N N . ALA A 1 586 ? -4.293 -19.908 -33.105 1.00 62.31 586 ALA A N 1
ATOM 4334 C CA . ALA A 1 586 ? -3.143 -20.781 -32.890 1.00 62.31 586 ALA A CA 1
ATOM 4335 C C . ALA A 1 586 ? -1.804 -20.045 -33.087 1.00 62.31 586 ALA A C 1
ATOM 4337 O O . ALA A 1 586 ? -0.835 -20.339 -32.390 1.00 62.31 586 ALA A O 1
ATOM 4338 N N . SER A 1 587 ? -1.740 -19.088 -34.018 1.00 66.75 587 SER A N 1
ATOM 4339 C CA . SER A 1 587 ? -0.560 -18.245 -34.227 1.00 66.75 587 SER A CA 1
ATOM 4340 C C . SER A 1 587 ? -0.305 -17.330 -33.036 1.00 66.75 587 SER A C 1
ATOM 4342 O O . SER A 1 587 ? 0.819 -17.293 -32.545 1.00 66.75 587 SER A O 1
ATOM 4344 N N . PHE A 1 588 ? -1.346 -16.657 -32.538 1.00 67.75 588 PHE A N 1
ATOM 4345 C CA . PHE A 1 588 ? -1.248 -15.796 -31.362 1.00 67.75 588 PHE A CA 1
ATOM 4346 C C . PHE A 1 588 ? -0.817 -16.576 -30.116 1.00 67.75 588 PHE A C 1
ATOM 4348 O O . PHE A 1 588 ? 0.062 -16.132 -29.385 1.00 67.75 588 PHE A O 1
ATOM 4355 N N . VAL A 1 589 ? -1.385 -17.766 -29.894 1.00 64.44 589 VAL A N 1
ATOM 4356 C CA . VAL A 1 589 ? -1.000 -18.628 -28.765 1.00 64.44 589 VAL A CA 1
ATOM 4357 C C . VAL A 1 589 ? 0.468 -19.042 -28.871 1.00 64.44 589 VAL A C 1
ATOM 4359 O O . VAL A 1 589 ? 1.192 -18.954 -27.884 1.00 64.44 589 VAL A O 1
ATOM 4362 N N . ARG A 1 590 ? 0.947 -19.433 -30.061 1.00 64.69 590 ARG A N 1
ATOM 4363 C CA . ARG A 1 590 ? 2.366 -19.772 -30.269 1.00 64.69 590 ARG A CA 1
ATOM 4364 C C . ARG A 1 590 ? 3.291 -18.579 -30.039 1.00 64.69 590 ARG A C 1
ATOM 4366 O O . ARG A 1 590 ? 4.310 -18.749 -29.383 1.00 64.69 590 ARG A O 1
ATOM 4373 N N . SER A 1 591 ? 2.940 -17.392 -30.538 1.00 63.16 591 SER A N 1
ATOM 4374 C CA . SER A 1 591 ? 3.757 -16.187 -30.342 1.00 63.16 591 SER A CA 1
ATOM 4375 C C . SER A 1 591 ? 3.763 -15.719 -28.889 1.00 63.16 591 SER A C 1
ATOM 4377 O O . SER A 1 591 ? 4.805 -15.321 -28.387 1.00 63.16 591 SER A O 1
ATOM 4379 N N . ALA A 1 592 ? 2.630 -15.824 -28.191 1.00 56.31 592 ALA A N 1
ATOM 4380 C CA . ALA A 1 592 ? 2.532 -15.506 -26.768 1.00 56.31 592 ALA A CA 1
ATOM 4381 C C . ALA A 1 592 ? 3.254 -16.532 -25.872 1.00 56.31 592 ALA A C 1
ATOM 4383 O O . ALA A 1 592 ? 3.579 -16.224 -24.732 1.00 56.31 592 ALA A O 1
ATOM 4384 N N . SER A 1 593 ? 3.508 -17.745 -26.379 1.00 49.69 593 SER A N 1
ATOM 4385 C CA . SER A 1 593 ? 4.212 -18.820 -25.661 1.00 49.69 593 SER A CA 1
ATOM 4386 C C . SER A 1 593 ? 5.711 -18.891 -25.979 1.00 49.69 593 SER A C 1
ATOM 4388 O O . SER A 1 593 ? 6.408 -19.731 -25.411 1.00 49.69 593 SER A O 1
ATOM 4390 N N . ALA A 1 594 ? 6.218 -18.071 -26.907 1.00 44.50 594 ALA A N 1
ATOM 4391 C CA . ALA A 1 594 ? 7.626 -18.085 -27.276 1.00 44.50 594 ALA A CA 1
ATOM 4392 C C . ALA A 1 594 ? 8.469 -17.458 -26.147 1.00 44.50 594 ALA A C 1
ATOM 4394 O O . ALA A 1 594 ? 8.173 -16.340 -25.722 1.00 44.50 594 ALA A O 1
ATOM 4395 N N . PRO A 1 595 ? 9.516 -18.137 -25.643 1.00 39.56 595 PRO A N 1
ATOM 4396 C CA . PRO A 1 595 ? 10.427 -17.530 -24.683 1.00 39.56 595 PRO A CA 1
ATOM 4397 C C . PRO A 1 595 ? 11.154 -16.375 -25.377 1.00 39.56 595 PRO A C 1
ATOM 4399 O O . PRO A 1 595 ? 11.972 -16.597 -26.271 1.00 39.56 595 PRO A O 1
ATOM 4402 N N . ASN A 1 596 ? 10.830 -15.139 -24.999 1.00 40.28 596 ASN A N 1
ATOM 4403 C CA . ASN A 1 596 ? 11.525 -13.972 -25.526 1.00 40.28 596 ASN A CA 1
ATOM 4404 C C . ASN A 1 596 ? 13.010 -14.054 -25.149 1.00 40.28 596 ASN A C 1
ATOM 4406 O O . ASN A 1 596 ? 13.366 -14.174 -23.974 1.00 40.28 596 ASN A O 1
ATOM 4410 N N . LEU A 1 597 ? 13.860 -14.020 -26.179 1.00 31.31 597 LEU A N 1
ATOM 4411 C CA . LEU A 1 597 ? 15.301 -13.852 -26.068 1.00 31.31 597 LEU A CA 1
ATOM 4412 C C . LEU A 1 597 ? 15.623 -12.663 -25.154 1.00 31.31 597 LEU A C 1
ATOM 4414 O O . LEU A 1 597 ? 15.020 -11.605 -25.285 1.00 31.31 597 LEU A O 1
ATOM 4418 N N . ALA A 1 598 ? 16.599 -12.900 -24.276 1.00 28.56 598 ALA A N 1
ATOM 4419 C CA . ALA A 1 598 ? 17.473 -11.969 -23.570 1.00 28.56 598 ALA A CA 1
ATOM 4420 C C . ALA A 1 598 ? 17.044 -10.492 -23.493 1.00 28.56 598 ALA A C 1
ATOM 4422 O O . ALA A 1 598 ? 16.967 -9.784 -24.493 1.00 28.56 598 ALA A O 1
ATOM 4423 N N . ILE A 1 599 ? 16.953 -10.015 -22.250 1.00 29.58 599 ILE A N 1
ATOM 4424 C CA . ILE A 1 599 ? 17.078 -8.611 -21.856 1.00 29.58 599 ILE A CA 1
ATOM 4425 C C . ILE A 1 599 ? 18.307 -8.015 -22.561 1.00 29.58 599 ILE A C 1
ATOM 4427 O O . ILE A 1 599 ? 19.441 -8.169 -22.110 1.00 29.58 599 ILE A O 1
ATOM 4431 N N . ALA A 1 600 ? 18.088 -7.349 -23.690 1.00 24.67 600 ALA A N 1
ATOM 4432 C CA . ALA A 1 600 ? 19.037 -6.406 -24.239 1.00 24.67 600 ALA A CA 1
ATOM 4433 C C . ALA A 1 600 ? 18.726 -5.063 -23.579 1.00 24.67 600 ALA A C 1
ATOM 4435 O O . ALA A 1 600 ? 17.721 -4.422 -23.879 1.00 24.67 600 ALA A O 1
ATOM 4436 N N . LEU A 1 601 ? 19.598 -4.645 -22.659 1.00 28.66 601 LEU A N 1
ATOM 4437 C CA . LEU A 1 601 ? 19.770 -3.228 -22.342 1.00 28.66 601 LEU A CA 1
ATOM 4438 C C . LEU A 1 601 ? 19.850 -2.437 -23.663 1.00 28.66 601 LEU A C 1
ATOM 4440 O O . LEU A 1 601 ? 20.413 -2.960 -24.630 1.00 28.66 601 LEU A O 1
ATOM 4444 N N . PRO A 1 602 ? 19.308 -1.209 -23.738 1.00 28.80 602 PRO A N 1
ATOM 4445 C CA . PRO A 1 602 ? 19.160 -0.494 -24.999 1.00 28.80 602 PRO A CA 1
ATOM 4446 C C . PRO A 1 602 ? 20.524 -0.280 -25.668 1.00 28.80 602 PRO A C 1
ATOM 4448 O O . PRO A 1 602 ? 21.310 0.583 -25.274 1.00 28.80 602 PRO A O 1
ATOM 4451 N N . HIS A 1 603 ? 20.804 -1.072 -26.704 1.00 27.52 603 HIS A N 1
ATOM 4452 C CA . HIS A 1 603 ? 21.881 -0.794 -27.636 1.00 27.52 603 HIS A CA 1
ATOM 4453 C C . HIS A 1 603 ? 21.427 0.346 -28.549 1.00 27.52 603 HIS A C 1
ATOM 4455 O O . HIS A 1 603 ? 20.469 0.223 -29.304 1.00 27.52 603 HIS A O 1
ATOM 4461 N N . GLN A 1 604 ? 22.135 1.465 -28.402 1.00 29.64 604 GLN A N 1
ATOM 4462 C CA . GLN A 1 604 ? 22.270 2.610 -29.301 1.00 29.64 604 GLN A CA 1
ATOM 4463 C C . GLN A 1 604 ? 21.551 2.489 -30.656 1.00 29.64 604 GLN A C 1
ATOM 4465 O O . GLN A 1 604 ? 21.953 1.718 -31.526 1.00 29.64 604 GLN A O 1
ATOM 4470 N N . HIS A 1 605 ? 20.574 3.370 -30.877 1.00 27.89 605 HIS A N 1
ATOM 4471 C CA . HIS A 1 605 ? 20.135 3.755 -32.214 1.00 27.89 605 HIS A CA 1
ATOM 4472 C C . HIS A 1 605 ? 21.341 4.237 -33.040 1.00 27.89 605 HIS A C 1
ATOM 4474 O O . HIS A 1 605 ? 21.767 5.388 -32.924 1.00 27.89 605 HIS A O 1
ATOM 4480 N N . GLN A 1 606 ? 21.873 3.383 -33.915 1.00 28.16 606 GLN A N 1
ATOM 4481 C CA . GLN A 1 606 ? 22.579 3.861 -35.097 1.00 28.16 606 GLN A CA 1
ATOM 4482 C C . GLN A 1 606 ? 21.529 4.379 -36.077 1.00 28.16 606 GLN A C 1
ATOM 4484 O O . GLN A 1 606 ? 20.706 3.639 -36.611 1.00 28.16 606 GLN A O 1
ATOM 4489 N N . GLN A 1 607 ? 21.536 5.696 -36.245 1.00 30.72 607 GLN A N 1
ATOM 4490 C CA . GLN A 1 607 ? 20.681 6.420 -37.166 1.00 30.72 607 GLN A CA 1
ATOM 4491 C C . GLN A 1 607 ? 20.932 5.953 -38.603 1.00 30.72 607 GLN A C 1
ATOM 4493 O O . GLN A 1 607 ? 22.030 6.098 -39.138 1.00 30.72 607 GLN A O 1
ATOM 4498 N N . HIS A 1 608 ? 19.874 5.483 -39.258 1.00 27.72 608 HIS A N 1
ATOM 4499 C CA . HIS A 1 608 ? 19.773 5.557 -40.706 1.00 27.72 608 HIS A CA 1
ATOM 4500 C C . HIS A 1 608 ? 19.759 7.034 -41.129 1.00 27.72 608 HIS A C 1
ATOM 4502 O O . HIS A 1 608 ? 18.835 7.776 -40.799 1.00 27.72 608 HIS A O 1
ATOM 4508 N N . ARG A 1 609 ? 20.753 7.454 -41.916 1.00 28.70 609 ARG A N 1
ATOM 4509 C CA . ARG A 1 609 ? 20.624 8.587 -42.840 1.00 28.70 609 ARG A CA 1
ATOM 4510 C C . ARG A 1 609 ? 21.073 8.152 -44.229 1.00 28.70 609 ARG A C 1
ATOM 4512 O O . ARG A 1 609 ? 22.223 7.783 -44.435 1.00 28.70 609 ARG A O 1
ATOM 4519 N N . ASN A 1 610 ? 20.132 8.212 -45.164 1.00 27.95 610 ASN A N 1
ATOM 4520 C CA . ASN A 1 610 ? 20.367 8.116 -46.599 1.00 27.95 610 ASN A CA 1
ATOM 4521 C C . ASN A 1 610 ? 20.744 9.492 -47.177 1.00 27.95 610 ASN A C 1
ATOM 4523 O O . ASN A 1 610 ? 20.163 10.497 -46.770 1.00 27.95 610 ASN A O 1
ATOM 4527 N N . ALA A 1 611 ? 21.613 9.459 -48.199 1.00 27.34 611 ALA A N 1
ATOM 4528 C CA . ALA A 1 611 ? 21.505 10.138 -49.507 1.00 27.34 611 ALA A CA 1
ATOM 4529 C C . ALA A 1 611 ? 22.674 11.045 -49.969 1.00 27.34 611 ALA A C 1
ATOM 4531 O O . ALA A 1 611 ? 23.053 12.000 -49.295 1.00 27.34 611 ALA A O 1
ATOM 4532 N N . SER A 1 612 ? 23.039 10.813 -51.248 1.00 26.72 612 SER A N 1
ATOM 4533 C CA . SER A 1 612 ? 23.833 11.616 -52.218 1.00 26.72 612 SER A CA 1
ATOM 4534 C C . SER A 1 612 ? 25.351 11.339 -52.210 1.00 26.72 612 SER A C 1
ATOM 4536 O O . SER A 1 612 ? 25.950 11.352 -51.150 1.00 26.72 612 SER A O 1
ATOM 4538 N N . SER A 1 613 ? 26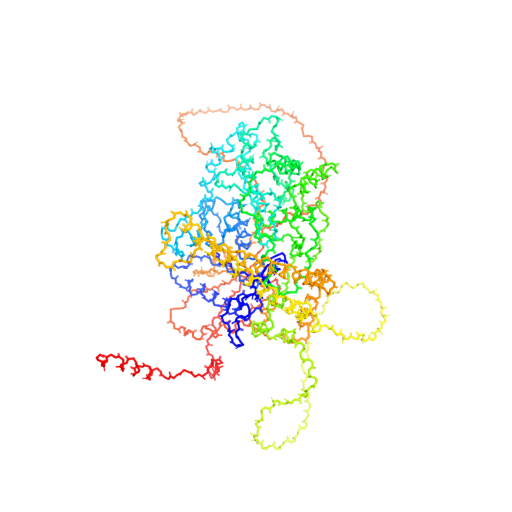.084 11.080 -53.305 1.00 26.97 613 SER A N 1
ATOM 4539 C CA . SER A 1 613 ? 25.941 11.380 -54.742 1.00 26.97 613 SER A CA 1
ATOM 4540 C C . SER A 1 613 ? 26.876 10.469 -55.590 1.00 26.97 613 SER A C 1
ATOM 4542 O O . SER A 1 613 ? 27.803 9.864 -55.064 1.00 26.97 613 SER A O 1
ATOM 4544 N N . MET A 1 614 ? 26.606 10.393 -56.900 1.00 25.72 614 MET A N 1
ATOM 4545 C CA . MET A 1 614 ? 27.206 9.591 -57.988 1.00 25.72 614 MET A CA 1
ATOM 4546 C C . MET A 1 614 ? 28.744 9.652 -58.181 1.00 25.72 614 MET A C 1
ATOM 4548 O O . MET A 1 614 ? 29.316 10.729 -58.044 1.00 25.72 614 MET A O 1
ATOM 4552 N N . ALA A 1 615 ? 29.363 8.548 -58.662 1.00 26.55 615 ALA A N 1
ATOM 4553 C CA . ALA A 1 615 ? 30.010 8.405 -60.000 1.00 26.55 615 ALA A CA 1
ATOM 4554 C C . ALA A 1 615 ? 31.143 7.328 -60.090 1.00 26.55 615 ALA A C 1
ATOM 4556 O O . ALA A 1 615 ? 32.090 7.341 -59.317 1.00 26.55 615 ALA A O 1
ATOM 4557 N N . HIS A 1 616 ? 31.029 6.453 -61.108 1.00 27.53 616 HIS A N 1
ATOM 4558 C CA . HIS A 1 616 ? 32.045 5.773 -61.957 1.00 27.53 616 HIS A CA 1
ATOM 4559 C C . HIS A 1 616 ? 33.269 4.955 -61.425 1.00 27.53 616 HIS A C 1
ATOM 4561 O O . HIS A 1 616 ? 34.304 5.520 -61.111 1.00 27.53 616 HIS A O 1
ATOM 4567 N N . LEU A 1 617 ? 33.179 3.613 -61.615 1.00 24.27 617 LEU A N 1
ATOM 4568 C CA . LEU A 1 617 ? 34.068 2.685 -62.397 1.00 24.27 617 LEU A CA 1
ATOM 4569 C C . LEU A 1 617 ? 35.546 2.379 -61.944 1.00 24.27 617 LEU A C 1
ATOM 4571 O O . LEU A 1 617 ? 36.053 3.045 -61.056 1.00 24.27 617 LEU A O 1
ATOM 4575 N N . PRO A 1 618 ? 36.218 1.286 -62.423 1.00 37.78 618 PRO A N 1
ATOM 4576 C CA . PRO A 1 618 ? 36.559 0.098 -61.607 1.00 37.78 618 PRO A CA 1
ATOM 4577 C C . PRO A 1 618 ? 38.071 -0.274 -61.536 1.00 37.78 618 PRO A C 1
ATOM 4579 O O . PRO A 1 618 ? 38.882 0.325 -62.232 1.00 37.78 618 PRO A O 1
ATOM 4582 N N . SER A 1 619 ? 38.401 -1.354 -60.792 1.00 23.67 619 SER A N 1
ATOM 4583 C CA . SER A 1 619 ? 39.437 -2.407 -61.039 1.00 23.67 619 SER A CA 1
ATOM 4584 C C . SER A 1 619 ? 40.359 -2.809 -59.851 1.00 23.67 619 SER A C 1
ATOM 4586 O O . SER A 1 619 ? 40.759 -2.005 -59.023 1.00 23.67 619 SER A O 1
ATOM 4588 N N . HIS A 1 620 ? 40.606 -4.127 -59.787 1.00 24.97 620 HIS A N 1
ATOM 4589 C CA . HIS A 1 620 ? 41.425 -5.009 -58.913 1.00 24.97 620 HIS A CA 1
ATOM 4590 C C . HIS A 1 620 ? 42.932 -4.628 -58.729 1.00 24.97 620 HIS A C 1
ATOM 4592 O O . HIS A 1 620 ? 43.375 -3.739 -59.447 1.00 24.97 620 HIS A O 1
ATOM 4598 N N . PRO A 1 621 ? 43.809 -5.391 -57.999 1.00 37.38 621 PRO A N 1
ATOM 4599 C CA . PRO A 1 621 ? 43.657 -6.338 -56.864 1.00 37.38 621 PRO A CA 1
ATOM 4600 C C . PRO A 1 621 ? 44.800 -6.291 -55.774 1.00 37.38 621 PRO A C 1
ATOM 4602 O O . PRO A 1 621 ? 45.773 -5.561 -55.893 1.00 37.38 621 PRO A O 1
ATOM 4605 N N . GLN A 1 622 ? 44.717 -7.216 -54.794 1.00 24.28 622 GLN A N 1
ATOM 4606 C CA . GLN A 1 622 ? 45.789 -7.881 -53.996 1.00 24.28 622 GLN A CA 1
ATOM 4607 C C . GLN A 1 622 ? 46.254 -7.378 -52.593 1.00 24.28 622 GLN A C 1
ATOM 4609 O O . GLN A 1 622 ? 46.453 -6.207 -52.313 1.00 24.28 622 GLN A O 1
ATOM 4614 N N . ARG A 1 623 ? 46.396 -8.413 -51.737 1.00 23.94 623 ARG A N 1
ATOM 4615 C CA . ARG A 1 623 ? 46.820 -8.643 -50.323 1.00 23.94 623 ARG A CA 1
ATOM 4616 C C . ARG A 1 623 ? 48.269 -8.175 -49.978 1.00 23.94 623 ARG A C 1
ATOM 4618 O O . ARG A 1 623 ? 48.953 -7.837 -50.936 1.00 23.94 623 ARG A O 1
ATOM 4625 N N . PRO A 1 624 ? 48.807 -8.239 -48.713 1.00 30.44 624 PRO A N 1
ATOM 4626 C CA . PRO A 1 624 ? 48.585 -9.301 -47.701 1.00 30.44 624 PRO A CA 1
ATOM 4627 C C . PRO A 1 624 ? 48.625 -8.992 -46.176 1.00 30.44 624 PRO A C 1
ATOM 4629 O O . PRO A 1 624 ? 49.172 -8.013 -45.694 1.00 30.44 624 PRO A O 1
ATOM 4632 N N . HIS A 1 625 ? 48.038 -9.956 -45.449 1.00 24.64 625 HIS A N 1
ATOM 4633 C CA . HIS A 1 625 ? 48.323 -10.507 -44.112 1.00 24.64 625 HIS A CA 1
ATOM 4634 C C . HIS A 1 625 ? 49.164 -9.722 -43.083 1.00 24.64 625 HIS A C 1
ATOM 4636 O O . HIS A 1 625 ? 50.376 -9.603 -43.227 1.00 24.64 625 HIS A O 1
ATOM 4642 N N . GLN A 1 626 ? 48.559 -9.464 -41.914 1.00 27.33 626 GLN A N 1
ATOM 4643 C CA . GLN A 1 626 ? 49.253 -9.526 -40.623 1.00 27.33 626 GLN A CA 1
ATOM 4644 C C . GLN A 1 626 ? 48.440 -10.323 -39.590 1.00 27.33 626 GLN A C 1
ATOM 4646 O O . GLN A 1 626 ? 47.270 -10.056 -39.323 1.00 27.33 626 GLN A O 1
ATOM 4651 N N . HIS A 1 627 ? 49.099 -11.349 -39.052 1.00 24.69 627 HIS A N 1
ATOM 4652 C CA . HIS A 1 627 ? 48.738 -12.118 -37.866 1.00 24.69 627 HIS A CA 1
ATOM 4653 C C . HIS A 1 627 ? 48.988 -11.277 -36.610 1.00 24.69 627 HIS A C 1
ATOM 4655 O O . HIS A 1 627 ? 50.094 -10.768 -36.471 1.00 24.69 627 HIS A O 1
ATOM 4661 N N . GLN A 1 628 ? 48.065 -11.270 -35.640 1.00 26.55 628 GLN A N 1
ATOM 4662 C CA . GLN A 1 628 ? 48.444 -11.235 -34.221 1.00 26.55 628 GLN A CA 1
ATOM 4663 C C . GLN A 1 628 ? 47.323 -11.738 -33.290 1.00 26.55 628 GLN A C 1
ATOM 4665 O O . GLN A 1 628 ? 46.284 -11.117 -33.112 1.00 26.55 628 GLN A O 1
ATOM 4670 N N . GLN A 1 629 ? 47.594 -12.930 -32.747 1.00 24.77 629 GLN A N 1
ATOM 4671 C CA . GLN A 1 629 ? 47.377 -13.389 -31.370 1.00 24.77 629 GLN A CA 1
ATOM 4672 C C . GLN A 1 629 ? 45.967 -13.305 -30.752 1.00 24.77 629 GLN A C 1
ATOM 4674 O O . GLN A 1 629 ? 45.560 -12.313 -30.157 1.00 24.77 629 GLN A O 1
ATOM 4679 N N . ARG A 1 630 ? 45.285 -14.461 -30.759 1.00 22.70 630 ARG A N 1
ATOM 4680 C CA . ARG A 1 630 ? 44.237 -14.810 -29.791 1.00 22.70 630 ARG A CA 1
ATOM 4681 C C . ARG A 1 630 ? 44.892 -15.169 -28.454 1.00 22.70 630 ARG A C 1
ATOM 4683 O O . ARG A 1 630 ? 45.627 -16.151 -28.391 1.00 22.70 630 ARG A O 1
ATOM 4690 N N . GLN A 1 631 ? 44.593 -14.412 -27.401 1.00 24.20 631 GLN A N 1
ATOM 4691 C CA . GLN A 1 631 ? 44.799 -14.849 -26.021 1.00 24.20 631 GLN A CA 1
ATOM 4692 C C . GLN A 1 631 ? 43.538 -15.562 -25.530 1.00 24.20 631 GLN A C 1
ATOM 4694 O O . GLN A 1 631 ? 42.439 -15.013 -25.540 1.00 24.20 631 GLN A O 1
ATOM 4699 N N . SER A 1 632 ? 43.717 -16.818 -25.147 1.00 22.23 632 SER A N 1
ATOM 4700 C CA . SER A 1 632 ? 42.739 -17.695 -24.513 1.00 22.23 632 SER A CA 1
ATOM 4701 C C . SER A 1 632 ? 42.818 -17.559 -22.990 1.00 22.23 632 SER A C 1
ATOM 4703 O O . SER A 1 632 ? 43.887 -17.769 -22.423 1.00 22.23 632 SER A O 1
ATOM 4705 N N . TYR A 1 633 ? 41.687 -17.270 -22.341 1.00 22.45 633 TYR A N 1
ATOM 4706 C CA . TYR A 1 633 ? 41.486 -17.368 -20.888 1.00 22.45 633 TYR A CA 1
ATOM 4707 C C . TYR A 1 633 ? 40.245 -18.239 -20.589 1.00 22.45 633 TYR A C 1
ATOM 4709 O O . TYR A 1 633 ? 39.384 -18.384 -21.460 1.00 22.45 633 TYR A O 1
ATOM 4717 N N . PRO A 1 634 ? 40.190 -18.902 -19.419 1.00 25.30 634 PRO A N 1
ATOM 4718 C CA . PRO A 1 634 ? 39.532 -20.195 -19.259 1.00 25.30 634 PRO A CA 1
ATOM 4719 C C . PRO A 1 634 ? 38.024 -20.096 -18.998 1.00 25.30 634 PRO A C 1
ATOM 4721 O O . PRO A 1 634 ? 37.548 -19.224 -18.277 1.00 25.30 634 PRO A O 1
ATOM 4724 N N . HIS A 1 635 ? 37.282 -21.066 -19.537 1.00 23.88 635 HIS A N 1
ATOM 4725 C CA . HIS A 1 635 ? 35.890 -21.330 -19.185 1.00 23.88 635 HIS A CA 1
ATOM 4726 C C . HIS A 1 635 ? 35.787 -21.821 -17.732 1.00 23.88 635 HIS A C 1
ATOM 4728 O O . HIS A 1 635 ? 36.073 -22.981 -17.445 1.00 23.88 635 HIS A O 1
ATOM 4734 N N . GLN A 1 636 ? 35.320 -20.963 -16.824 1.00 24.70 636 GLN A N 1
ATOM 4735 C CA . GLN A 1 636 ? 34.659 -21.400 -15.594 1.00 24.70 636 GLN A CA 1
ATOM 4736 C C . GLN A 1 636 ? 33.162 -21.537 -15.886 1.00 24.70 636 GLN A C 1
ATOM 4738 O O . GLN A 1 636 ? 32.484 -20.557 -16.192 1.00 24.70 636 GLN A O 1
ATOM 4743 N N . GLN A 1 637 ? 32.654 -22.768 -15.827 1.00 27.02 637 GLN A N 1
ATOM 4744 C CA . GLN A 1 637 ? 31.222 -23.057 -15.848 1.00 27.02 637 GLN A CA 1
ATOM 4745 C C . GLN A 1 637 ? 30.593 -22.507 -14.560 1.00 27.02 637 GLN A C 1
ATOM 4747 O O . GLN A 1 637 ? 30.629 -23.153 -13.517 1.00 27.02 637 GLN A O 1
ATOM 4752 N N . GLN A 1 638 ? 30.047 -21.295 -14.623 1.00 25.48 638 GLN A N 1
ATOM 4753 C CA . GLN A 1 638 ? 29.157 -20.768 -13.594 1.00 25.48 638 GLN A CA 1
ATOM 4754 C C . GLN A 1 638 ? 27.750 -21.313 -13.856 1.00 25.48 638 GLN A C 1
ATOM 4756 O O . GLN A 1 638 ? 27.172 -21.101 -14.922 1.00 25.48 638 GLN A O 1
ATOM 4761 N N . GLN A 1 639 ? 27.210 -22.051 -12.886 1.00 24.56 639 GLN A N 1
ATOM 4762 C CA . GLN A 1 639 ? 25.793 -22.390 -12.832 1.00 24.56 639 GLN A CA 1
ATOM 4763 C C . GLN A 1 639 ? 24.992 -21.092 -12.688 1.00 24.56 639 GLN A C 1
ATOM 4765 O O . GLN A 1 639 ? 24.891 -20.521 -11.606 1.00 24.56 639 GLN A O 1
ATOM 4770 N N . TYR A 1 640 ? 24.441 -20.618 -13.803 1.00 23.95 640 TYR A N 1
ATOM 4771 C CA . TYR A 1 640 ? 23.483 -19.523 -13.837 1.00 23.95 640 TYR A CA 1
ATOM 4772 C C . TYR A 1 640 ? 22.204 -19.945 -13.104 1.00 23.95 640 TYR A C 1
ATOM 4774 O O . TYR A 1 640 ? 21.433 -20.763 -13.609 1.00 23.95 640 TYR A O 1
ATOM 4782 N N . GLN A 1 641 ? 21.947 -19.365 -11.932 1.00 28.09 641 GLN A N 1
ATOM 4783 C CA . GLN A 1 641 ? 20.576 -19.242 -11.445 1.00 28.09 641 GLN A CA 1
ATOM 4784 C C . GLN A 1 641 ? 19.891 -18.163 -12.292 1.00 28.09 641 GLN A C 1
ATOM 4786 O O . GLN A 1 641 ? 20.369 -17.035 -12.390 1.00 28.09 641 GLN A O 1
ATOM 4791 N N . GLN A 1 642 ? 18.832 -18.562 -12.997 1.00 26.72 642 GLN A N 1
ATOM 4792 C CA . GLN A 1 642 ? 18.142 -17.742 -13.991 1.00 26.72 642 GLN A CA 1
ATOM 4793 C C . GLN A 1 642 ? 17.538 -16.471 -13.360 1.00 26.72 642 GLN A C 1
ATOM 4795 O O . GLN A 1 642 ? 16.856 -16.585 -12.339 1.00 26.72 642 GLN A O 1
ATOM 4800 N N . PRO A 1 643 ? 17.699 -15.282 -13.975 1.00 30.48 643 PRO A N 1
ATOM 4801 C CA . PRO A 1 643 ? 16.833 -14.142 -13.683 1.00 30.48 643 PRO A CA 1
ATOM 4802 C C . PRO A 1 643 ? 15.385 -14.511 -14.034 1.00 30.48 643 PRO A C 1
ATOM 4804 O O . PRO A 1 643 ? 15.155 -15.279 -14.972 1.00 30.48 643 PRO A O 1
ATOM 4807 N N . GLN A 1 644 ? 14.416 -14.007 -13.262 1.00 33.91 644 GLN A N 1
ATOM 4808 C CA . GLN A 1 644 ? 13.003 -14.348 -13.435 1.00 33.91 644 GLN A CA 1
ATOM 4809 C C . GLN A 1 644 ? 12.566 -14.126 -14.892 1.00 33.91 644 GLN A C 1
ATOM 4811 O O . GLN A 1 644 ? 12.561 -13.005 -15.399 1.00 33.91 644 GLN A O 1
ATOM 4816 N N . LEU A 1 645 ? 12.252 -15.232 -15.568 1.00 30.06 645 LEU A N 1
ATOM 4817 C CA . LEU A 1 645 ? 11.785 -15.265 -16.951 1.00 30.06 645 LEU A CA 1
ATOM 4818 C C . LEU A 1 645 ? 10.482 -14.454 -17.098 1.00 30.06 645 LEU A C 1
ATOM 4820 O O . LEU A 1 645 ? 9.701 -14.387 -16.144 1.00 30.06 645 LEU A O 1
ATOM 4824 N N . PRO A 1 646 ? 10.195 -13.886 -18.289 1.00 35.75 646 PRO A N 1
ATOM 4825 C CA . PRO A 1 646 ? 8.850 -13.405 -18.592 1.00 35.75 646 PRO A CA 1
ATOM 4826 C C . PRO A 1 646 ? 7.831 -14.530 -18.346 1.00 35.75 646 PRO A C 1
ATOM 4828 O O . PRO A 1 646 ? 8.189 -15.710 -18.470 1.00 35.75 646 PRO A O 1
ATOM 4831 N N . PRO A 1 647 ? 6.580 -14.191 -17.988 1.00 37.41 647 PRO A N 1
ATOM 4832 C CA . PRO A 1 647 ? 5.592 -15.198 -17.655 1.00 37.41 647 PRO A CA 1
ATOM 4833 C C . PRO A 1 647 ? 5.417 -16.176 -18.815 1.00 37.41 647 PRO A C 1
ATOM 4835 O O . PRO A 1 647 ? 5.321 -15.779 -19.980 1.00 37.41 647 PRO A O 1
ATOM 4838 N N . ARG A 1 648 ? 5.402 -17.466 -18.497 1.00 42.25 648 ARG A N 1
ATOM 4839 C CA . ARG A 1 648 ? 5.155 -18.521 -19.483 1.00 42.25 648 ARG A CA 1
ATOM 4840 C C . ARG A 1 648 ? 3.663 -18.524 -19.821 1.00 42.25 648 ARG A C 1
ATOM 4842 O O . ARG A 1 648 ? 2.843 -18.031 -19.050 1.00 42.25 648 ARG A O 1
ATOM 4849 N N . SER A 1 649 ? 3.271 -19.130 -20.941 1.00 43.94 649 SER A N 1
ATOM 4850 C CA . SER A 1 649 ? 1.845 -19.299 -21.274 1.00 43.94 649 SER A CA 1
ATOM 4851 C C . SER A 1 649 ? 1.050 -20.047 -20.194 1.00 43.94 649 SER A C 1
ATOM 4853 O O . SER A 1 649 ? -0.162 -19.887 -20.122 1.00 43.94 649 SER A O 1
ATOM 4855 N N . SER A 1 650 ? 1.726 -20.794 -19.311 1.00 49.06 650 SER A N 1
ATOM 4856 C CA . SER A 1 650 ? 1.158 -21.393 -18.099 1.00 49.06 650 SER A CA 1
ATOM 4857 C C . SER A 1 650 ? 0.601 -20.380 -17.095 1.00 49.06 650 SER A C 1
ATOM 4859 O O . SER A 1 650 ? -0.247 -20.742 -16.283 1.00 49.06 650 SER A O 1
ATOM 4861 N N . ASP A 1 651 ? 1.048 -19.126 -17.118 1.00 51.59 651 ASP A N 1
ATOM 4862 C CA . ASP A 1 651 ? 0.722 -18.142 -16.077 1.00 51.59 651 ASP A CA 1
ATOM 4863 C C . ASP A 1 651 ? -0.645 -17.481 -16.291 1.00 51.59 651 ASP A C 1
ATOM 4865 O O . ASP A 1 651 ? -1.149 -16.783 -15.412 1.00 51.59 651 ASP A O 1
ATOM 4869 N N . PHE A 1 652 ? -1.267 -17.747 -17.439 1.00 53.53 652 PHE A N 1
ATOM 4870 C CA . PHE A 1 652 ? -2.579 -17.248 -17.823 1.00 53.53 652 PHE A CA 1
ATOM 4871 C C . PHE A 1 652 ? -3.453 -18.397 -18.309 1.00 53.53 652 PHE A C 1
ATOM 4873 O O . PHE A 1 652 ? -2.970 -19.333 -18.944 1.00 53.53 652 PHE A O 1
ATOM 4880 N N . ALA A 1 653 ? -4.762 -18.299 -18.087 1.00 56.84 653 ALA A N 1
ATOM 4881 C CA . ALA A 1 653 ? -5.697 -19.147 -18.815 1.00 56.84 653 ALA A CA 1
ATOM 4882 C C . ALA A 1 653 ? -6.082 -18.454 -20.130 1.00 56.84 653 ALA A C 1
ATOM 4884 O O . ALA A 1 653 ? -6.623 -17.344 -20.137 1.00 56.84 653 ALA A O 1
ATOM 4885 N N . LEU A 1 654 ? -5.772 -19.109 -21.251 1.00 55.88 654 LEU A N 1
ATOM 4886 C CA . LEU A 1 654 ? -6.117 -18.636 -22.590 1.00 55.88 654 LEU A CA 1
ATOM 4887 C C . LEU A 1 654 ? -7.493 -19.164 -22.980 1.00 55.88 654 LEU A C 1
ATOM 4889 O O . LEU A 1 654 ? -7.673 -20.367 -23.183 1.00 55.88 654 LEU A O 1
ATOM 4893 N N . LEU A 1 655 ? -8.446 -18.245 -23.123 1.00 53.03 655 LEU A N 1
ATOM 4894 C CA . LEU A 1 655 ? -9.819 -18.552 -23.505 1.00 53.03 655 LEU A CA 1
ATOM 4895 C C . LEU A 1 655 ? -10.072 -18.111 -24.949 1.00 53.03 655 LEU A C 1
ATOM 4897 O O . LEU A 1 655 ? -10.061 -16.919 -25.267 1.00 53.03 655 LEU A O 1
ATOM 4901 N N . PHE A 1 656 ? -10.325 -19.084 -25.830 1.00 56.75 656 PHE A N 1
ATOM 4902 C CA . PHE A 1 656 ? -10.801 -18.811 -27.183 1.00 56.75 656 PHE A CA 1
ATOM 4903 C C . PHE A 1 656 ? -12.321 -18.643 -27.176 1.00 56.75 656 PHE A C 1
ATOM 4905 O O . PHE A 1 656 ? -13.059 -19.595 -26.905 1.00 56.75 656 PHE A O 1
ATOM 4912 N N . VAL A 1 657 ? -12.782 -17.446 -27.545 1.00 51.31 657 VAL A N 1
ATOM 4913 C CA . VAL A 1 657 ? -14.202 -17.163 -27.772 1.00 51.31 657 VAL A CA 1
ATOM 4914 C C . VAL A 1 657 ? -14.438 -17.111 -29.285 1.00 51.31 657 VAL A C 1
ATOM 4916 O O . VAL A 1 657 ? -13.982 -16.159 -29.929 1.00 51.31 657 VAL A O 1
ATOM 4919 N N . PRO A 1 658 ? -15.101 -18.117 -29.891 1.00 45.53 658 PRO A N 1
ATOM 4920 C CA . PRO A 1 658 ? -15.442 -18.050 -31.305 1.00 45.53 658 PRO A CA 1
ATOM 4921 C C . PRO A 1 658 ? -16.363 -16.851 -31.570 1.00 45.53 658 PRO A C 1
ATOM 4923 O O . PRO A 1 658 ? -17.140 -16.469 -30.688 1.00 45.53 658 PRO A O 1
ATOM 4926 N N . PRO A 1 659 ? -16.322 -16.262 -32.779 1.00 42.03 659 PRO A N 1
ATOM 4927 C CA . PRO A 1 659 ? -17.306 -15.261 -33.155 1.00 42.03 659 PRO A CA 1
ATOM 4928 C C . PRO A 1 659 ? -18.709 -15.856 -32.959 1.00 42.03 659 PRO A C 1
ATOM 4930 O O . PRO A 1 659 ? -18.922 -17.024 -33.306 1.00 42.03 659 PRO A O 1
ATOM 4933 N N . PRO A 1 660 ? -19.658 -15.096 -32.383 1.00 40.72 660 PRO A N 1
ATOM 4934 C CA . PRO A 1 660 ? -20.997 -15.616 -32.160 1.00 40.72 660 PRO A CA 1
ATOM 4935 C C . PRO A 1 660 ? -21.584 -16.085 -33.502 1.00 40.72 660 PRO A C 1
ATOM 4937 O O . PRO A 1 660 ? -21.405 -15.386 -34.510 1.00 40.72 660 PRO A O 1
ATOM 4940 N N . PRO A 1 661 ? -22.280 -17.239 -33.551 1.00 37.66 661 PRO A N 1
ATOM 4941 C CA . PRO A 1 661 ? -23.079 -17.579 -34.721 1.00 37.66 661 PRO A CA 1
ATOM 4942 C C . PRO A 1 661 ? -24.077 -16.440 -34.986 1.00 37.66 661 PRO A C 1
ATOM 4944 O O . PRO A 1 661 ? -24.420 -15.711 -34.049 1.00 37.66 661 PRO A O 1
ATOM 4947 N N . PRO A 1 662 ? -24.544 -16.247 -36.233 1.00 39.19 662 PRO A N 1
ATOM 4948 C CA . PRO A 1 662 ? -25.565 -15.249 -36.534 1.00 39.19 662 PRO A CA 1
ATOM 4949 C C . PRO A 1 662 ? -26.808 -15.507 -35.658 1.00 39.19 662 PRO A C 1
ATOM 4951 O O . PRO A 1 662 ? -27.564 -16.442 -35.881 1.00 39.19 662 PRO A O 1
ATOM 4954 N N . PHE A 1 663 ? -26.898 -14.706 -34.595 1.00 37.53 663 PHE A N 1
ATOM 4955 C CA . PHE A 1 663 ? -27.869 -14.589 -33.507 1.00 37.53 663 PHE A CA 1
ATOM 4956 C C . PHE A 1 663 ? -29.067 -15.554 -33.467 1.00 37.53 663 PHE A C 1
ATOM 4958 O O . PHE A 1 663 ? -29.977 -15.438 -34.283 1.00 37.53 663 PHE A O 1
ATOM 4965 N N . LYS A 1 664 ? -29.113 -16.384 -32.408 1.00 42.59 664 LYS A N 1
ATOM 4966 C CA . LYS A 1 664 ? -30.308 -16.780 -31.617 1.00 42.59 664 LYS A CA 1
ATOM 4967 C C . LYS A 1 664 ? -29.905 -17.677 -30.425 1.00 42.59 664 LYS A C 1
ATOM 4969 O O . LYS A 1 664 ? -30.452 -18.755 -30.234 1.00 42.59 664 LYS A O 1
ATOM 4974 N N . VAL A 1 665 ? -28.904 -17.275 -29.639 1.00 44.91 665 VAL A N 1
ATOM 4975 C CA . VAL A 1 665 ? -28.654 -17.939 -28.347 1.00 44.91 665 VAL A CA 1
ATOM 4976 C C . VAL A 1 665 ? -29.315 -17.080 -27.284 1.00 44.91 665 VAL A C 1
ATOM 4978 O O . VAL A 1 665 ? -28.977 -15.906 -27.138 1.00 44.91 665 VAL A O 1
ATOM 4981 N N . ASP A 1 666 ? -30.320 -17.653 -26.636 1.00 47.75 666 ASP A N 1
ATOM 4982 C CA . ASP A 1 666 ? -31.027 -17.047 -25.519 1.00 47.75 666 ASP A CA 1
ATOM 4983 C C . ASP A 1 666 ? -30.050 -16.712 -24.371 1.00 47.75 666 ASP A C 1
ATOM 4985 O O . ASP A 1 666 ? -29.064 -17.422 -24.140 1.00 47.75 666 ASP A O 1
ATOM 4989 N N . ARG A 1 667 ? -30.299 -15.587 -23.690 1.00 46.22 667 ARG A N 1
ATOM 4990 C CA . ARG A 1 667 ? -29.402 -15.035 -22.667 1.00 46.22 667 ARG A CA 1
ATOM 4991 C C . ARG A 1 667 ? -29.252 -16.018 -21.507 1.00 46.22 667 ARG A C 1
ATOM 4993 O O . ARG A 1 667 ? -28.134 -16.226 -21.041 1.00 46.22 667 ARG A O 1
ATOM 5000 N N . ASP A 1 668 ? -30.340 -16.670 -21.117 1.00 44.50 668 ASP A N 1
ATOM 5001 C CA . ASP A 1 668 ? -30.371 -17.602 -19.991 1.00 44.50 668 ASP A CA 1
ATOM 5002 C C . ASP A 1 668 ? -29.682 -18.923 -20.344 1.00 44.50 668 ASP A C 1
ATOM 5004 O O . ASP A 1 668 ? -28.954 -19.479 -19.528 1.00 44.50 668 ASP A O 1
ATOM 5008 N N . SER A 1 669 ? -29.775 -19.360 -21.600 1.00 43.03 669 SER A N 1
ATOM 5009 C CA . SER A 1 669 ? -29.023 -20.508 -22.129 1.00 43.03 669 SER A CA 1
ATOM 5010 C C . SER A 1 669 ? -27.506 -20.264 -22.164 1.00 43.03 669 SER A C 1
ATOM 5012 O O . SER A 1 669 ? -26.715 -21.173 -21.907 1.00 43.03 669 SER A O 1
ATOM 5014 N N . TYR A 1 670 ? -27.076 -19.029 -22.449 1.00 45.12 670 TYR A N 1
ATOM 5015 C CA . TYR A 1 670 ? -25.667 -18.634 -22.362 1.00 45.12 670 TYR A CA 1
ATOM 5016 C C . TYR A 1 670 ? -25.189 -18.560 -20.903 1.00 45.12 670 TYR A C 1
ATOM 5018 O O . TYR A 1 670 ? -24.101 -19.050 -20.596 1.00 45.12 670 TYR A O 1
ATOM 5026 N N . PHE A 1 671 ? -26.009 -18.014 -19.994 1.00 44.56 671 PHE A N 1
ATOM 5027 C CA . PHE A 1 671 ? -25.739 -18.036 -18.552 1.00 44.56 671 PHE A CA 1
ATOM 5028 C C . PHE A 1 671 ? -25.664 -19.467 -18.017 1.00 44.56 671 PHE A C 1
ATOM 5030 O O . PHE A 1 671 ? -24.711 -19.788 -17.320 1.00 44.56 671 PHE A O 1
ATOM 5037 N N . ALA A 1 672 ? -26.577 -20.356 -18.405 1.00 41.56 672 ALA A N 1
ATOM 5038 C CA . ALA A 1 672 ? -26.542 -21.767 -18.038 1.00 41.56 672 ALA A CA 1
ATOM 5039 C C . ALA A 1 672 ? -25.288 -22.468 -18.583 1.00 41.56 672 ALA A C 1
ATOM 5041 O O . ALA A 1 672 ? -24.683 -23.258 -17.870 1.00 41.56 672 ALA A O 1
ATOM 5042 N N . ALA A 1 673 ? -24.841 -22.157 -19.805 1.00 39.97 673 ALA A N 1
ATOM 5043 C CA . ALA A 1 673 ? -23.600 -22.702 -20.365 1.00 39.97 673 ALA A CA 1
ATOM 5044 C C . ALA A 1 673 ? -22.331 -22.167 -19.673 1.00 39.97 673 ALA A C 1
ATOM 5046 O O . ALA A 1 673 ? -21.344 -22.893 -19.583 1.00 39.97 673 ALA A O 1
ATOM 5047 N N . MET A 1 674 ? -22.348 -20.923 -19.181 1.00 40.47 674 MET A N 1
ATOM 5048 C CA . MET A 1 674 ? -21.270 -20.351 -18.366 1.00 40.47 674 MET A CA 1
ATOM 5049 C C . MET A 1 674 ? -21.273 -20.886 -16.930 1.00 40.47 674 MET A C 1
ATOM 5051 O O . MET A 1 674 ? -20.214 -21.212 -16.415 1.00 40.47 674 MET A O 1
ATOM 5055 N N . VAL A 1 675 ? -22.439 -21.023 -16.298 1.00 38.25 675 VAL A N 1
ATOM 5056 C CA . VAL A 1 675 ? -22.587 -21.608 -14.953 1.00 38.25 675 VAL A CA 1
ATOM 5057 C C . VAL A 1 675 ? -22.253 -23.108 -14.976 1.00 38.25 675 VAL A C 1
ATOM 5059 O O . VAL A 1 675 ? -21.624 -23.605 -14.053 1.00 38.25 675 VAL A O 1
ATOM 5062 N N . ARG A 1 676 ? -22.536 -23.816 -16.082 1.00 37.44 676 ARG A N 1
ATOM 5063 C CA . ARG A 1 676 ? -22.063 -25.192 -16.346 1.00 37.44 676 ARG A CA 1
ATOM 5064 C C . ARG A 1 676 ? -20.542 -25.308 -16.565 1.00 37.44 676 ARG A C 1
ATOM 5066 O O . ARG A 1 676 ? -20.057 -26.425 -16.722 1.00 37.44 676 ARG A O 1
ATOM 5073 N N . GLN A 1 677 ? -19.767 -24.213 -16.557 1.00 35.25 677 GLN A N 1
ATOM 5074 C CA . GLN A 1 677 ? -18.292 -24.268 -16.596 1.00 35.25 677 GLN A CA 1
ATOM 5075 C C . GLN A 1 677 ? -17.652 -24.758 -15.285 1.00 35.25 677 GLN A C 1
ATOM 5077 O O . GLN A 1 677 ? -16.431 -24.710 -15.157 1.00 35.25 677 GLN A O 1
ATOM 5082 N N . GLU A 1 678 ? -18.428 -25.348 -14.367 1.00 33.91 678 GLU A N 1
ATOM 5083 C CA . GLU A 1 678 ? -17.913 -26.242 -13.314 1.00 33.91 678 GLU A CA 1
ATOM 5084 C C . GLU A 1 678 ? -16.979 -27.349 -13.855 1.00 33.91 678 GLU A C 1
ATOM 5086 O O . GLU A 1 678 ? -16.232 -27.964 -13.097 1.00 33.91 678 GLU A O 1
ATOM 5091 N N . VAL A 1 679 ? -16.950 -27.567 -15.173 1.00 32.69 679 VAL A N 1
ATOM 5092 C CA . VAL A 1 679 ? -16.027 -28.473 -15.853 1.00 32.69 679 VAL A CA 1
ATOM 5093 C C . VAL A 1 679 ? -15.313 -27.730 -16.976 1.00 32.69 679 VAL A C 1
ATOM 5095 O O . VAL A 1 679 ? -15.783 -27.746 -18.104 1.00 32.69 679 VAL A O 1
ATOM 5098 N N . LEU A 1 680 ? -14.209 -27.049 -16.670 1.00 28.89 680 LEU A N 1
ATOM 5099 C CA . LEU A 1 680 ? -13.039 -26.855 -17.547 1.00 28.89 680 LEU A CA 1
ATOM 5100 C C . LEU A 1 680 ? -11.911 -26.154 -16.746 1.00 28.89 680 LEU A C 1
ATOM 5102 O O . LEU A 1 680 ? -11.252 -25.225 -17.211 1.00 28.89 680 LEU A O 1
ATOM 5106 N N . TYR A 1 681 ? -11.664 -26.620 -15.520 1.00 30.08 681 TYR A N 1
ATOM 5107 C CA . TYR A 1 681 ? -10.301 -26.593 -15.000 1.00 30.08 681 TYR A CA 1
ATOM 5108 C C . TYR A 1 681 ? -9.611 -27.773 -15.671 1.00 30.08 681 TYR A C 1
ATOM 5110 O O . TYR A 1 681 ? -9.859 -28.916 -15.296 1.00 30.08 681 TYR A O 1
ATOM 5118 N N . ASP A 1 682 ? -8.827 -27.516 -16.718 1.00 29.81 682 ASP A N 1
ATOM 5119 C CA . ASP A 1 682 ? -7.830 -28.509 -17.095 1.00 29.81 682 ASP A CA 1
ATOM 5120 C C . ASP A 1 682 ? -6.930 -28.659 -15.871 1.00 29.81 682 ASP A C 1
ATOM 5122 O O . ASP A 1 682 ? -6.455 -27.660 -15.309 1.00 29.81 682 ASP A O 1
ATOM 5126 N N . GLU A 1 683 ? -6.798 -29.891 -15.396 1.00 31.52 683 GLU A N 1
ATOM 5127 C CA . GLU A 1 683 ? -5.813 -30.206 -14.383 1.00 31.52 683 GLU A CA 1
ATOM 5128 C C . GLU A 1 683 ? -4.464 -29.634 -14.827 1.00 31.52 683 GLU A C 1
ATOM 5130 O O . GLU A 1 683 ? -4.174 -29.480 -16.017 1.00 31.52 683 GLU A O 1
ATOM 5135 N N . TYR A 1 684 ? -3.678 -29.247 -13.829 1.00 38.81 684 TYR A N 1
ATOM 5136 C CA . TYR A 1 684 ? -2.290 -28.833 -13.944 1.00 38.81 684 TYR A CA 1
ATOM 5137 C C . TYR A 1 684 ? -1.600 -29.269 -15.258 1.00 38.81 684 TYR A C 1
ATOM 5139 O O . TYR A 1 684 ? -1.477 -30.453 -15.551 1.00 38.81 684 TYR A O 1
ATOM 5147 N N . ASP A 1 685 ? -1.050 -28.278 -15.970 1.00 34.47 685 ASP A N 1
ATOM 5148 C CA . ASP A 1 685 ? 0.082 -28.433 -16.900 1.00 34.47 685 ASP A CA 1
ATOM 5149 C C . ASP A 1 685 ? -0.185 -28.832 -18.371 1.00 34.47 685 ASP A C 1
ATOM 5151 O O . ASP A 1 685 ? 0.730 -29.265 -19.069 1.00 34.47 685 ASP A O 1
ATOM 5155 N N . SER A 1 686 ? -1.385 -28.629 -18.928 1.00 35.28 686 SER A N 1
ATOM 5156 C CA . SER A 1 686 ? -1.627 -29.061 -20.323 1.00 35.28 686 SER A CA 1
ATOM 5157 C C . SER A 1 686 ? -1.134 -28.112 -21.431 1.00 35.28 686 SER A C 1
ATOM 5159 O O . SER A 1 686 ? -1.023 -28.531 -22.586 1.00 35.28 686 SER A O 1
ATOM 5161 N N . GLY A 1 687 ? -0.858 -26.833 -21.143 1.00 35.06 687 GLY A N 1
ATOM 5162 C CA . GLY A 1 687 ? -0.387 -25.862 -22.146 1.00 35.06 687 GLY A CA 1
ATOM 5163 C C . GLY A 1 687 ? -1.300 -25.686 -23.377 1.00 35.06 687 GLY A C 1
ATOM 5164 O O . GLY A 1 687 ? -0.850 -25.162 -24.400 1.00 35.06 687 GLY A O 1
ATOM 5165 N N . ARG A 1 688 ? -2.568 -26.129 -23.324 1.00 33.28 688 ARG A N 1
ATOM 5166 C CA . ARG A 1 688 ? -3.523 -26.054 -24.443 1.00 33.28 688 ARG A CA 1
ATOM 5167 C C . ARG A 1 688 ? -4.553 -24.937 -24.220 1.00 33.28 688 ARG A C 1
ATOM 5169 O O . ARG A 1 688 ? -5.101 -24.829 -23.129 1.00 33.28 688 ARG A O 1
ATOM 5176 N N . PRO A 1 689 ? -4.855 -24.108 -25.241 1.00 33.75 689 PRO A N 1
ATOM 5177 C CA . PRO A 1 689 ? -5.897 -23.091 -25.134 1.00 33.75 689 PRO A CA 1
ATOM 5178 C C . PRO A 1 689 ? -7.271 -23.750 -24.971 1.00 33.75 689 PRO A C 1
ATOM 5180 O O . PRO A 1 689 ? -7.639 -24.647 -25.736 1.00 33.75 689 PRO A O 1
ATOM 5183 N N . LEU A 1 690 ? -8.034 -23.281 -23.987 1.00 37.06 690 LEU A N 1
ATOM 5184 C CA . LEU A 1 690 ? -9.356 -23.796 -23.659 1.00 37.06 690 LEU A CA 1
ATOM 5185 C C . LEU A 1 690 ? -10.347 -23.381 -24.759 1.00 37.06 690 LEU A C 1
ATOM 5187 O O . LEU A 1 690 ? -10.509 -22.191 -25.055 1.00 37.06 690 LEU A O 1
ATOM 5191 N N . GLN A 1 691 ? -11.004 -24.356 -25.392 1.00 35.09 691 GLN A N 1
ATOM 5192 C CA . GLN A 1 691 ? -11.999 -24.097 -26.432 1.00 35.09 691 GLN A CA 1
ATOM 5193 C C . GLN A 1 691 ? -13.410 -24.133 -25.831 1.00 35.09 691 GLN A C 1
ATOM 5195 O O . GLN A 1 691 ? -13.943 -25.210 -25.576 1.00 35.09 691 GLN A O 1
ATOM 5200 N N . LEU A 1 692 ? -14.054 -22.974 -25.674 1.00 34.97 692 LEU A N 1
ATOM 5201 C CA . LEU A 1 692 ? -15.463 -22.922 -25.281 1.00 34.97 692 LEU A CA 1
ATOM 5202 C C . LEU A 1 692 ? -16.358 -23.354 -26.455 1.00 34.97 692 LEU A C 1
ATOM 5204 O O . LEU A 1 692 ? -16.400 -22.696 -27.498 1.00 34.97 692 LEU A O 1
ATOM 5208 N N . ARG A 1 693 ? -17.086 -24.467 -26.293 1.00 30.77 693 ARG A N 1
ATOM 5209 C CA . ARG A 1 693 ? -18.222 -24.842 -27.152 1.00 30.77 693 ARG A CA 1
ATOM 5210 C C . ARG A 1 693 ? -19.513 -24.676 -26.356 1.00 30.77 693 ARG A C 1
ATOM 5212 O O . ARG A 1 693 ? -19.694 -25.337 -25.342 1.00 30.77 693 ARG A O 1
ATOM 5219 N N . LEU A 1 694 ? -20.413 -23.820 -26.837 1.00 31.98 694 LEU A N 1
ATOM 5220 C CA . LEU A 1 694 ? -21.780 -23.731 -26.323 1.00 31.98 694 LEU A CA 1
ATOM 5221 C C . LEU A 1 694 ? -22.503 -25.047 -26.658 1.00 31.98 694 LEU A C 1
ATOM 5223 O O . LEU A 1 694 ? -22.661 -25.372 -27.836 1.00 31.98 694 LEU A O 1
ATOM 5227 N N . ALA A 1 695 ? -22.886 -25.827 -25.647 1.00 28.38 695 ALA A N 1
ATOM 5228 C CA . ALA A 1 695 ? -23.717 -27.012 -25.847 1.00 28.38 695 ALA A CA 1
ATOM 5229 C C . ALA A 1 695 ? -25.171 -26.589 -26.149 1.00 28.38 695 ALA A C 1
ATOM 5231 O O . ALA A 1 695 ? -25.652 -25.628 -25.543 1.00 28.38 695 ALA A O 1
ATOM 5232 N N . PRO A 1 696 ? -25.886 -27.264 -27.067 1.00 29.39 696 PRO A N 1
ATOM 5233 C CA . PRO A 1 696 ? -27.312 -27.021 -27.267 1.00 29.39 696 PRO A CA 1
ATOM 5234 C C . PRO A 1 696 ? -28.119 -27.482 -26.034 1.00 29.39 696 PRO A C 1
ATOM 5236 O O . PRO A 1 696 ? -27.710 -28.440 -25.371 1.00 29.39 696 PRO A O 1
ATOM 5239 N N . PRO A 1 697 ? -29.251 -26.829 -25.711 1.00 33.00 697 PRO A N 1
ATOM 5240 C CA . PRO A 1 697 ? -30.071 -27.198 -24.559 1.00 33.00 697 PRO A CA 1
ATOM 5241 C C . PRO A 1 697 ? -30.639 -28.616 -24.722 1.00 33.00 697 PRO A C 1
ATOM 5243 O O . PRO A 1 697 ? -31.164 -28.959 -25.783 1.00 33.00 697 PRO A O 1
ATOM 5246 N N . GLN A 1 698 ? -30.546 -29.439 -23.672 1.00 35.31 698 GLN A N 1
ATOM 5247 C CA . GLN A 1 698 ? -31.306 -30.689 -23.590 1.00 35.31 698 GLN A CA 1
ATOM 5248 C C . GLN A 1 698 ? -32.748 -30.366 -23.181 1.00 35.31 698 GLN A C 1
ATOM 5250 O O . GLN A 1 698 ? -32.985 -29.525 -22.316 1.00 35.31 698 GLN A O 1
ATOM 5255 N N . GLN A 1 699 ? -33.720 -30.999 -23.838 1.00 29.55 699 GLN A N 1
ATOM 5256 C CA . GLN A 1 699 ? -35.139 -30.804 -23.545 1.00 29.55 699 GLN A CA 1
ATOM 5257 C C . GLN A 1 699 ? -35.481 -31.379 -22.162 1.00 29.55 699 GLN A C 1
ATOM 5259 O O . GLN A 1 699 ? -35.339 -32.581 -21.962 1.00 29.55 699 GLN A O 1
ATOM 5264 N N . GLY A 1 700 ? -35.974 -30.540 -21.241 1.00 36.53 700 GLY A N 1
ATOM 5265 C CA . GLY A 1 700 ? -36.694 -30.995 -20.041 1.00 36.53 700 GLY A CA 1
ATOM 5266 C C . GLY A 1 700 ? -36.156 -30.573 -18.668 1.00 36.53 700 GLY A C 1
ATOM 5267 O O . GLY A 1 700 ? -36.823 -30.854 -17.679 1.00 36.53 700 GLY A O 1
ATOM 5268 N N . GLU A 1 701 ? -35.018 -29.883 -18.555 1.00 30.12 701 GLU A N 1
ATOM 5269 C CA . GLU A 1 701 ? -34.524 -29.412 -17.247 1.00 30.12 701 GLU A CA 1
ATOM 5270 C C . GLU A 1 701 ? -35.126 -28.048 -16.870 1.00 30.12 701 GLU A C 1
ATOM 5272 O O . GLU A 1 701 ? -34.707 -27.005 -17.371 1.00 30.12 701 GLU A O 1
ATOM 5277 N N . ALA A 1 702 ? -36.103 -28.045 -15.960 1.00 25.36 702 ALA A N 1
ATOM 5278 C CA . ALA A 1 702 ? -36.527 -26.838 -15.256 1.00 25.36 702 ALA A CA 1
ATOM 5279 C C . ALA A 1 702 ? -35.580 -26.593 -14.069 1.00 25.36 702 ALA A C 1
ATOM 5281 O O . ALA A 1 702 ? -35.643 -27.289 -13.058 1.00 25.36 702 ALA A O 1
ATOM 5282 N N . VAL A 1 703 ? -34.689 -25.608 -14.192 1.00 26.41 703 VAL A N 1
ATOM 5283 C CA . VAL A 1 703 ? -33.837 -25.146 -13.088 1.00 26.41 703 VAL A CA 1
ATOM 5284 C C . VAL A 1 703 ? -34.634 -24.137 -12.258 1.00 26.41 703 VAL A C 1
ATOM 5286 O O . VAL A 1 703 ? -34.983 -23.063 -12.745 1.00 26.41 703 VAL A O 1
ATOM 5289 N N . GLN A 1 704 ? -34.947 -24.485 -11.009 1.00 23.38 704 GLN A N 1
ATOM 5290 C CA . GLN A 1 704 ? -35.517 -23.556 -10.032 1.00 23.38 704 GLN A CA 1
ATOM 5291 C C . GLN A 1 704 ? -34.431 -22.596 -9.530 1.00 23.38 704 GLN A C 1
ATOM 5293 O O . GLN A 1 704 ? -33.411 -23.015 -8.987 1.00 23.38 704 GLN A O 1
ATOM 5298 N N . TYR A 1 705 ? -34.668 -21.297 -9.698 1.00 26.48 705 TYR A N 1
ATOM 5299 C CA . TYR A 1 705 ? -33.839 -20.229 -9.150 1.00 26.48 705 TYR A CA 1
ATOM 5300 C C . TYR A 1 705 ? -34.226 -19.962 -7.690 1.00 26.48 705 TYR A C 1
ATOM 5302 O O . TYR A 1 705 ? -35.391 -19.691 -7.406 1.00 26.48 705 TYR A O 1
ATOM 5310 N N . LEU A 1 706 ? -33.251 -19.930 -6.776 1.00 23.27 706 LEU A N 1
ATOM 5311 C CA . LEU A 1 706 ? -33.392 -19.221 -5.498 1.00 23.27 706 LEU A CA 1
ATOM 5312 C C . LEU A 1 706 ? -33.197 -17.718 -5.745 1.00 23.27 706 LEU A C 1
ATOM 5314 O O . LEU A 1 706 ? -32.181 -17.126 -5.394 1.00 23.27 706 LEU A O 1
ATOM 5318 N N . LEU A 1 707 ? -34.184 -17.101 -6.390 1.00 25.09 707 LEU A N 1
ATOM 5319 C CA . LEU A 1 707 ? -34.497 -15.695 -6.162 1.00 25.09 707 LEU A CA 1
ATOM 5320 C C . LEU A 1 707 ? -35.544 -15.695 -5.055 1.00 25.09 707 LEU A C 1
ATOM 5322 O O . LEU A 1 707 ? -36.538 -16.411 -5.168 1.00 25.09 707 LEU A O 1
ATOM 5326 N N . SER A 1 708 ? -35.320 -14.940 -3.981 1.00 28.19 708 SER A N 1
ATOM 5327 C CA . SER A 1 708 ? -36.334 -14.737 -2.950 1.00 28.19 708 SER A CA 1
ATOM 5328 C C . SER A 1 708 ? -37.630 -14.265 -3.616 1.00 28.19 708 SER A C 1
ATOM 5330 O O . SER A 1 708 ? -37.748 -13.159 -4.141 1.00 28.19 708 SER A O 1
ATOM 5332 N N . SER A 1 709 ? -38.602 -15.166 -3.658 1.00 31.86 709 SER A N 1
ATOM 5333 C CA . SER A 1 709 ? -39.926 -14.933 -4.199 1.00 31.86 709 SER A CA 1
ATOM 5334 C C . SER A 1 709 ? -40.674 -13.989 -3.268 1.00 31.86 709 SER A C 1
ATOM 5336 O O . SER A 1 709 ? -41.052 -14.402 -2.175 1.00 31.86 709 SER A O 1
ATOM 5338 N N . GLN A 1 710 ? -40.859 -12.740 -3.696 1.00 33.12 710 GLN A N 1
ATOM 5339 C CA . GLN A 1 710 ? -42.110 -11.973 -3.614 1.00 33.12 710 GLN A CA 1
ATOM 5340 C C . GLN A 1 710 ? -41.856 -10.543 -4.115 1.00 33.12 710 GLN A C 1
ATOM 5342 O O . GLN A 1 710 ? -41.576 -9.625 -3.351 1.00 33.12 710 GLN A O 1
ATOM 5347 N N . LEU A 1 711 ? -41.971 -10.354 -5.429 1.00 32.03 711 LEU A N 1
ATOM 5348 C CA . LEU A 1 711 ? -42.274 -9.051 -6.019 1.00 32.03 711 LEU A CA 1
ATOM 5349 C C . LEU A 1 711 ? -43.654 -9.178 -6.686 1.00 32.03 711 LEU A C 1
ATOM 5351 O O . LEU A 1 711 ? -43.858 -10.156 -7.409 1.00 32.03 711 LEU A O 1
ATOM 5355 N N . PRO A 1 712 ? -44.614 -8.270 -6.427 1.00 33.31 712 PRO A N 1
ATOM 5356 C CA . PRO A 1 712 ? -45.932 -8.344 -7.045 1.00 33.31 712 PRO A CA 1
ATOM 5357 C C . PRO A 1 712 ? -45.855 -8.098 -8.555 1.00 33.31 712 PRO A C 1
ATOM 5359 O O . PRO A 1 712 ? -45.026 -7.322 -9.032 1.00 33.31 712 PRO A O 1
ATOM 5362 N N . ASP A 1 713 ? -46.750 -8.763 -9.286 1.00 38.91 713 ASP A N 1
ATOM 5363 C CA . ASP A 1 713 ? -46.842 -8.761 -10.744 1.00 38.91 713 ASP A CA 1
ATOM 5364 C C . ASP A 1 713 ? -46.824 -7.354 -11.364 1.00 38.91 713 ASP A C 1
ATOM 5366 O O . ASP A 1 713 ? -47.483 -6.419 -10.897 1.00 38.91 713 ASP A O 1
ATOM 5370 N N . ALA A 1 714 ? -46.127 -7.232 -12.498 1.00 36.94 714 ALA A N 1
ATOM 5371 C CA . ALA A 1 714 ? -45.913 -5.991 -13.249 1.00 36.94 714 ALA A CA 1
ATOM 5372 C C . ALA A 1 714 ? -47.212 -5.275 -13.690 1.00 36.94 714 ALA A C 1
ATOM 5374 O O . ALA A 1 714 ? -47.178 -4.103 -14.070 1.00 36.94 714 ALA A O 1
ATOM 5375 N N . TYR A 1 715 ? -48.359 -5.954 -13.605 1.00 36.53 715 TYR A N 1
ATOM 5376 C CA . TYR A 1 715 ? -49.679 -5.401 -13.900 1.00 36.53 715 TYR A CA 1
ATOM 5377 C C . TYR A 1 715 ? -50.227 -4.496 -12.775 1.00 36.53 715 TYR A C 1
ATOM 5379 O O . TYR A 1 715 ? -50.924 -3.522 -13.059 1.00 36.53 715 TYR A O 1
ATOM 5387 N N . GLU A 1 716 ? -49.860 -4.738 -11.510 1.00 37.56 716 GLU A N 1
ATOM 5388 C CA . GLU A 1 716 ? -50.271 -3.891 -10.374 1.00 37.56 716 GLU A CA 1
ATOM 5389 C C . GLU A 1 716 ? -49.393 -2.631 -10.235 1.00 37.56 716 GLU A C 1
ATOM 5391 O O . GLU A 1 716 ? -49.891 -1.558 -9.882 1.00 37.56 716 GLU A O 1
ATOM 5396 N N . MET A 1 717 ? -48.114 -2.682 -10.641 1.00 38.47 717 MET A N 1
ATOM 5397 C CA . MET A 1 717 ? -47.253 -1.483 -10.661 1.00 38.47 717 MET A CA 1
ATOM 5398 C C . MET A 1 717 ? -47.728 -0.418 -11.665 1.00 38.47 717 MET A C 1
ATOM 5400 O O . MET A 1 717 ? -47.569 0.778 -11.412 1.00 38.47 717 MET A O 1
ATOM 5404 N N . GLN A 1 718 ? -48.360 -0.818 -12.776 1.00 38.44 718 GLN A N 1
ATOM 5405 C CA . GLN A 1 718 ? -48.922 0.127 -13.750 1.00 38.44 718 GLN A CA 1
ATOM 5406 C C . GLN A 1 718 ? -50.195 0.826 -13.250 1.00 38.44 718 GLN A C 1
ATOM 5408 O O . GLN A 1 718 ? -50.436 1.975 -13.623 1.00 38.44 718 GLN A O 1
ATOM 5413 N N . LYS A 1 719 ? -50.975 0.196 -12.360 1.00 35.53 719 LYS A N 1
ATOM 5414 C CA . LYS A 1 719 ? -52.125 0.845 -11.709 1.00 35.53 719 LYS A CA 1
ATOM 5415 C C . LYS A 1 719 ? -51.703 1.818 -10.608 1.00 35.53 719 LYS A C 1
ATOM 5417 O O . LYS A 1 719 ? -52.298 2.888 -10.503 1.00 35.53 719 LYS A O 1
ATOM 5422 N N . MET A 1 720 ? -50.647 1.514 -9.846 1.00 35.84 720 MET A N 1
ATOM 5423 C CA . MET A 1 720 ? -50.148 2.429 -8.806 1.00 35.84 720 MET A CA 1
ATOM 5424 C C . MET A 1 720 ? -49.477 3.687 -9.379 1.00 35.84 720 MET A C 1
ATOM 5426 O O . MET A 1 720 ? -49.603 4.758 -8.789 1.00 35.84 720 MET A O 1
ATOM 5430 N N . ALA A 1 721 ? -48.832 3.598 -10.548 1.00 36.84 721 ALA A N 1
ATOM 5431 C CA . ALA A 1 721 ? -48.244 4.757 -11.229 1.00 36.84 721 ALA A CA 1
ATOM 5432 C C . ALA A 1 721 ? -49.287 5.673 -11.907 1.00 36.84 721 ALA A C 1
ATOM 5434 O O . ALA A 1 721 ? -49.011 6.845 -12.151 1.00 36.84 721 ALA A O 1
ATOM 5435 N N . ALA A 1 722 ? -50.492 5.163 -12.192 1.00 35.06 722 ALA A N 1
ATOM 5436 C CA . ALA A 1 722 ? -51.585 5.940 -12.781 1.00 35.06 722 ALA A CA 1
ATOM 5437 C C . ALA A 1 722 ? -52.478 6.641 -11.733 1.00 35.06 722 ALA A C 1
ATOM 5439 O O . ALA A 1 722 ? -53.197 7.578 -12.077 1.00 35.06 722 ALA A O 1
ATOM 5440 N N . ALA A 1 723 ? -52.414 6.237 -10.458 1.00 35.69 723 ALA A N 1
ATOM 5441 C CA . ALA A 1 723 ? -53.242 6.787 -9.379 1.00 35.69 723 ALA A CA 1
ATOM 5442 C C . ALA A 1 723 ? -52.664 8.052 -8.702 1.00 35.69 723 ALA A C 1
ATOM 5444 O O . ALA A 1 723 ? -53.363 8.700 -7.930 1.00 35.69 723 ALA A O 1
ATOM 5445 N N . THR A 1 724 ? -51.422 8.447 -8.998 1.00 39.06 724 THR A N 1
ATOM 5446 C CA . THR A 1 724 ? -50.756 9.629 -8.401 1.00 39.06 724 THR A CA 1
ATOM 5447 C C . THR A 1 724 ? -50.714 10.863 -9.310 1.00 39.06 724 THR A C 1
ATOM 5449 O O . THR A 1 724 ? -50.124 11.873 -8.938 1.00 39.06 724 THR A O 1
ATOM 5452 N N . ALA A 1 725 ? -51.367 10.826 -10.477 1.00 36.66 725 ALA A N 1
ATOM 5453 C CA . ALA A 1 725 ? -51.400 11.945 -11.428 1.00 36.66 725 ALA A CA 1
ATOM 5454 C C . ALA A 1 725 ? -52.761 12.668 -11.532 1.00 36.66 725 ALA A C 1
ATOM 5456 O O . ALA A 1 725 ? -52.931 13.525 -12.395 1.00 36.66 725 ALA A O 1
ATOM 5457 N N . THR A 1 726 ? -53.740 12.363 -10.675 1.00 35.78 726 THR A N 1
ATOM 5458 C CA . THR A 1 726 ? -55.035 13.071 -10.660 1.00 35.78 726 THR A CA 1
ATOM 5459 C C . THR A 1 726 ? -55.587 13.232 -9.249 1.00 35.78 726 THR A C 1
ATOM 5461 O O . THR A 1 726 ? -56.485 12.504 -8.851 1.00 35.78 726 THR A O 1
ATOM 5464 N N . THR A 1 727 ? -55.088 14.213 -8.495 1.00 31.02 727 THR A N 1
ATOM 5465 C CA . THR A 1 727 ? -55.915 15.124 -7.674 1.00 31.02 727 THR A CA 1
ATOM 5466 C C . THR A 1 727 ? -55.041 16.234 -7.080 1.00 31.02 727 THR A C 1
ATOM 5468 O O . THR A 1 727 ? -54.126 15.937 -6.324 1.00 31.02 727 THR A O 1
ATOM 5471 N N . THR A 1 728 ? -55.342 17.472 -7.503 1.00 35.34 728 THR A N 1
ATOM 5472 C CA . THR A 1 728 ? -55.141 18.793 -6.853 1.00 35.34 728 THR A CA 1
ATOM 5473 C C . THR A 1 728 ? -53.952 19.017 -5.932 1.00 35.34 728 THR A C 1
ATOM 5475 O O . THR A 1 728 ? -53.980 18.474 -4.805 1.00 35.34 728 THR A O 1
#

InterPro domains:
  IPR004859 Xrn1, N-terminal [PF03159] (1-125)
  IPR027073 5'-3' exoribonuclease [PTHR12341] (1-216)

Organism: NCBI:txid47775

Nearest PDB structures (foldseek):
  9exs-assembly1_B  TM=6.920E-01  e=3.921E-11  Thermochaetoides thermophila
  8yf5-assembly1_C  TM=6.617E-01  e=1.874E-10  Komagataella phaffii
  8yfe-assembly1_C  TM=6.775E-01  e=1.360E-09  Komagataella phaffii
  3i2w-assembly1_A  TM=7.221E-01  e=1.731E+00  Drosophila melanogaster

Mean predicted aligned error: 16.27 Å